Protein AF-A0A812PXA2-F1 (afdb_monomer_lite)

Sequence (680 aa):
MGSVMYLLALPLHQLLGWNVPALIIVTGGLTTLYTLLGGIEGVIWTDALQSIVLAVGAVACAIMLPLGMPDGPAQMMEVANSHGKFSLGSFHLSLAEPTFWVVLVYGMFINLQNFGIDQSYVQRYIAAKSDSEARKSVWLGALIYVPISIVFIWIGTALFAYYTVQPELLPESLQAQIAEGKGDGVFPYFIVAGLPTGVSGLLVAAIFAAAMSTLSTSLNGAATLTLTDFYRRFIDPEASEKRSMVVLYVSTIAWGLIGTTTAIAMIQVKSILDAWWQLAGIFSGGMLGLFLLGMLSRKAGNPAAILGVLLGVVTILWMTLSRTNFWPESLSVAASPFDGYLTIVFGTLTILLVGWAVASLFGSPPREDDTDATDNLVNSTTQTYHGIIPPLVTPLLGRDELDREGLSRLVEHVIDGGVHGLFILGSTGEAPSLSYRLRREMIDAVCQQTDGRVPVLVGITDTAFVESVALAQHAADAGAAAVVLTTPYYFPAGQTELLSYIRNINAKLPLPLMLYNMPQLTKVWFEQETLKQLTELENIVGLKDSSGDLNYFEQAAKLKAIRPDWSVMIGPEAKLPEAMQLGGDGSVAGGANVTPRLFVDCYEAQRSGDATKLAELHQRIQDFQQVYEIGKYASKYIKATKCCLSLMGICSDFMAEPFHNFREPQRLQVAQILNELDIP

Secondary structure (DSSP, 8-state):
-HHHHHHHHHHHHHHH---HHHHHHHHHHHHHHHHTT--HHHHHHHHHHHHHHHHHHHHHHHHHHHHTSTT-HHHHHHHHHHTTTT-----S--SSS--HHHHHHHHHHHHHHHHHT-HHHHHHHHTSSSHHHHHHHHHHHHHHHHHHHHHHHHHHHHHHHHHHH-GGGS-HHHHHHHHTT--TTHHHHHHHHTS-HHHHHHHHHHHHHHHHHHHHHHHHHHHHHIIIIIIHHHT-TT--HHHHHHHHHHHHHHHHHHHHHHHHHHTT-S-HHHHHHHHHHHHHHHHHHHHHHHHH-TT--HHHHHHHHHHHHHHHHHHHHTTSTTS-GGGGGGS--S-GGGHHHHHHHHHHHHHHHHHHHHPPS--HHHHTTTTHHHH-TT----EE--B----EEETTEE-HHHHHHHHHHHHHTT-S-EEESSTTTTGGGS-HHHHHHHHHHHHHHHTTSSPEEEE---SSHHHHHHHHHHHHHTT-SEEEEE---SSPPPHHHHHHHHHHHHTT-SS-EEEEE-HHHHS----HHHHHHHTT-TTEEEEEE-S--HHHHHHHHHGGGT-TT-EEEESSGGGHHHHHHTT--EE--GGGGT-HHHHHHHHHHHHHT-HHHHHHHHHHHHHHGGGGGSSSSTTHHHHHHHHHHHHTTSS-----TT-----TTHHHHHHHHHHHTT--

Foldseek 3Di:
DLLLLQLLLLLVCLVVVDDSLVSLVVLLVVLLVVLLVDDPVVLVVLLVVLVVLQLVLLVVLLVVLQCPAPVGNVLLVVLLVVVCLVPCAAPDPAQLDPHNVLVVVLVVLLVCLVCPPPQLLVVVLVVDPDVVRSVVVSVVCVVVVVVSVVSVSSSVSSLVSSCVRVVVLDDPVQVVLVVVLQNSNSVSNCLPRVDDPVSSVSNSVSSSSNSSSVLSSVLQSQLVCCLPVPCCVPPNVPQDPVRSSVSSSVSSVVVSVVSSVSNVVCVPPSDSVVVCLLVCLLPSLLVLLLVVLLVPPLQQDPVLQVVLSVVLNVLLCQQNPLVDPNDDPVCVVVHDSGYSSCSSVSSSCSSNVSSRVCSVVPGDDRDVVSCCQPVVLVPLLQDFDFAEAAADAQFAPDQAGGQLQLLLLLLCLLVVLVGQEYEYLDVLNVNQLYDLVSLLVSLLSNLVSCVVVHAYEYELEDLDLVSSLVSLVSNVVSPHQYYEYEFNAPDDDDLVVRLVSCVVSLVRGSHAYEYEADCVRRVDGCDLVSLLVCLVPSSHQEYEYAPPPLVRLLSRLVSCVVVVRYAYEYEDLLCFLVSVVSRHRYYNYNCSSQNVNLRNQLSVCSVVVVPVSNVVSSVLVVLLCVLLVQDDDPCSSSLSSLLSSVVVVSGHSQDRPPDGHDDPPSSVVSVVSCVVSVRD

Structure (mmCIF, N/CA/C/O backbone):
data_AF-A0A812PXA2-F1
#
_entry.id   AF-A0A812PXA2-F1
#
loop_
_atom_site.group_PDB
_atom_site.id
_atom_site.type_symbol
_atom_site.label_atom_id
_atom_site.label_alt_id
_atom_site.label_comp_id
_atom_site.label_asym_id
_atom_site.label_entity_id
_atom_site.label_seq_id
_atom_site.pdbx_PDB_ins_code
_atom_site.Cartn_x
_atom_site.Cartn_y
_atom_site.Cartn_z
_atom_site.occupancy
_atom_site.B_iso_or_equiv
_atom_site.auth_seq_id
_atom_site.auth_comp_id
_atom_site.auth_asym_id
_atom_site.auth_atom_id
_atom_site.pdbx_PDB_model_num
ATOM 1 N N . MET A 1 1 ? 5.671 -8.280 -26.390 1.00 86.25 1 MET A N 1
ATOM 2 C CA . MET A 1 1 ? 5.682 -9.755 -26.561 1.00 86.25 1 MET A CA 1
ATOM 3 C C . MET A 1 1 ? 6.091 -10.191 -27.966 1.00 86.25 1 MET A C 1
ATOM 5 O O . MET A 1 1 ? 7.164 -10.763 -28.091 1.00 86.25 1 MET A O 1
ATOM 9 N N . GLY A 1 2 ? 5.309 -9.896 -29.015 1.00 89.88 2 GLY A N 1
ATOM 10 C CA . GLY A 1 2 ? 5.586 -10.397 -30.373 1.00 89.88 2 GLY A CA 1
ATOM 11 C C . GLY A 1 2 ? 6.993 -10.084 -30.905 1.00 89.88 2 GLY A C 1
ATOM 12 O O . GLY A 1 2 ? 7.703 -10.988 -31.335 1.00 89.88 2 GLY A O 1
ATOM 13 N N . SER A 1 3 ? 7.440 -8.830 -30.782 1.00 89.44 3 SER A N 1
ATOM 14 C CA . SER A 1 3 ? 8.787 -8.406 -31.199 1.00 89.44 3 SER A CA 1
ATOM 15 C C . SER A 1 3 ? 9.904 -9.167 -30.473 1.00 89.44 3 SER A C 1
ATOM 17 O O . SER A 1 3 ? 10.873 -9.579 -31.097 1.00 89.44 3 SER A O 1
ATOM 19 N N . VAL A 1 4 ? 9.744 -9.411 -29.167 1.00 89.94 4 VAL A N 1
ATOM 20 C CA . VAL A 1 4 ? 10.729 -10.134 -28.341 1.00 89.94 4 VAL A CA 1
ATOM 21 C C . VAL A 1 4 ? 10.814 -11.607 -28.750 1.00 89.94 4 VAL A C 1
ATOM 23 O O . VAL A 1 4 ? 11.912 -12.128 -28.905 1.00 89.94 4 VAL A O 1
ATOM 26 N N . MET A 1 5 ? 9.674 -12.271 -28.978 1.00 91.38 5 MET A N 1
ATOM 27 C CA . MET A 1 5 ? 9.637 -13.667 -29.443 1.00 91.38 5 MET A CA 1
ATOM 28 C C . MET A 1 5 ? 10.259 -13.832 -30.837 1.00 91.38 5 MET A C 1
ATOM 30 O O . MET A 1 5 ? 10.966 -14.807 -31.081 1.00 91.38 5 MET A O 1
ATOM 34 N N . TYR A 1 6 ? 10.031 -12.882 -31.749 1.00 92.00 6 TYR A N 1
ATOM 35 C CA . TYR A 1 6 ? 10.658 -12.908 -33.072 1.00 92.00 6 TYR A CA 1
ATOM 36 C C . TYR A 1 6 ? 12.177 -12.692 -32.988 1.00 92.00 6 TYR A C 1
ATOM 38 O O . TYR A 1 6 ? 12.931 -13.499 -33.528 1.00 92.00 6 TYR A O 1
ATOM 46 N N . LEU A 1 7 ? 12.633 -11.678 -32.241 1.00 88.81 7 LEU A N 1
ATOM 47 C CA . LEU A 1 7 ? 14.063 -11.426 -32.010 1.00 88.81 7 LEU A CA 1
ATOM 48 C C . LEU A 1 7 ? 14.775 -12.622 -31.370 1.00 88.81 7 LEU A C 1
ATOM 50 O O . LEU A 1 7 ? 15.904 -12.925 -31.743 1.00 88.81 7 LEU A O 1
ATOM 54 N N . LEU A 1 8 ? 14.113 -13.325 -30.447 1.00 89.50 8 LEU A N 1
ATOM 55 C CA . LEU A 1 8 ? 14.615 -14.553 -29.827 1.00 89.50 8 LEU A CA 1
ATOM 56 C C . LEU A 1 8 ? 14.807 -15.689 -30.850 1.00 89.50 8 LEU A C 1
ATOM 58 O O . LEU A 1 8 ? 15.755 -16.469 -30.752 1.00 89.50 8 LEU A O 1
ATOM 62 N N . ALA A 1 9 ? 13.917 -15.798 -31.837 1.00 91.12 9 ALA A N 1
ATOM 63 C CA . ALA A 1 9 ? 13.968 -16.868 -32.828 1.00 91.12 9 ALA A CA 1
ATOM 64 C C . ALA A 1 9 ? 15.135 -16.717 -33.822 1.00 91.12 9 ALA A C 1
ATOM 66 O O . ALA A 1 9 ? 15.595 -17.720 -34.365 1.00 91.12 9 ALA A O 1
ATOM 67 N N . LEU A 1 10 ? 15.652 -15.502 -34.042 1.00 89.56 10 LEU A N 1
ATOM 68 C CA . LEU A 1 10 ? 16.761 -15.248 -34.971 1.00 89.56 10 LEU A CA 1
ATOM 69 C C . LEU A 1 10 ? 18.083 -15.940 -34.573 1.00 89.56 10 LEU A C 1
ATOM 71 O O . LEU A 1 10 ? 18.614 -16.683 -35.398 1.00 89.56 10 LEU A O 1
ATOM 75 N N . PRO A 1 11 ? 18.634 -15.783 -33.351 1.00 87.12 11 PRO A N 1
ATOM 76 C CA . PRO A 1 11 ? 19.860 -16.485 -32.959 1.00 87.12 11 PRO A CA 1
ATOM 77 C C . PRO A 1 11 ? 19.675 -18.005 -32.908 1.00 87.12 11 PRO A C 1
ATOM 79 O O . PRO A 1 11 ? 20.590 -18.750 -33.248 1.00 87.12 11 PRO A O 1
ATOM 82 N N . LEU A 1 12 ? 18.481 -18.485 -32.555 1.00 87.75 12 LEU A N 1
ATOM 83 C CA . LEU A 1 12 ? 18.158 -19.911 -32.611 1.00 87.75 12 LEU A CA 1
ATOM 84 C C . LEU A 1 12 ? 18.136 -20.476 -34.016 1.00 87.75 12 LEU A C 1
ATOM 86 O O . LEU A 1 12 ? 18.553 -21.611 -34.218 1.00 87.75 12 LEU A O 1
ATOM 90 N N . HIS A 1 13 ? 17.620 -19.709 -34.970 1.00 90.38 13 HIS A N 1
ATOM 91 C CA . HIS A 1 13 ? 17.634 -20.103 -36.366 1.00 90.38 13 HIS A CA 1
ATOM 92 C C . HIS A 1 13 ? 19.076 -20.320 -36.829 1.00 90.38 13 HIS A C 1
ATOM 94 O O . HIS A 1 13 ? 19.363 -21.342 -37.444 1.00 90.38 13 HIS A O 1
ATOM 100 N N . GLN A 1 14 ? 19.990 -19.428 -36.432 1.00 86.50 14 GLN A N 1
ATOM 101 C CA . GLN A 1 14 ? 21.415 -19.568 -36.738 1.00 86.50 14 GLN A CA 1
ATOM 102 C C . GLN A 1 14 ? 22.061 -20.770 -36.035 1.00 86.50 14 GLN A C 1
ATOM 104 O O . GLN A 1 14 ? 22.907 -21.438 -36.618 1.00 86.50 14 GLN A O 1
ATOM 109 N N . LEU A 1 15 ? 21.656 -21.074 -34.797 1.00 86.25 15 LEU A N 1
ATOM 110 C CA . LEU A 1 15 ? 22.252 -22.157 -34.007 1.00 86.25 15 LEU A CA 1
ATOM 111 C C . LEU A 1 15 ? 21.706 -23.550 -34.366 1.00 86.25 15 LEU A C 1
ATOM 113 O O . LEU A 1 15 ? 22.464 -24.514 -34.416 1.00 86.25 15 LEU A O 1
ATOM 117 N N . LEU A 1 16 ? 20.394 -23.673 -34.584 1.00 88.12 16 LEU A N 1
ATOM 118 C CA . LEU A 1 16 ? 19.693 -24.950 -34.781 1.00 88.12 16 LEU A CA 1
ATOM 119 C C . LEU A 1 16 ? 19.355 -25.241 -36.249 1.00 88.12 16 LEU A C 1
ATOM 121 O O . LEU A 1 16 ? 19.003 -26.373 -36.575 1.00 88.12 16 LEU A O 1
ATOM 125 N N . GLY A 1 17 ? 19.377 -24.232 -37.125 1.00 85.81 17 GLY A N 1
ATOM 126 C CA . GLY A 1 17 ? 18.944 -24.353 -38.523 1.00 85.81 17 GLY A CA 1
ATOM 127 C C . GLY A 1 17 ? 17.432 -24.547 -38.704 1.00 85.81 17 GLY A C 1
ATOM 128 O O . GLY A 1 17 ? 16.968 -24.845 -39.803 1.00 85.81 17 GLY A O 1
ATOM 129 N N . TRP A 1 18 ? 16.636 -24.411 -37.640 1.00 92.00 18 TRP A N 1
ATOM 130 C CA . TRP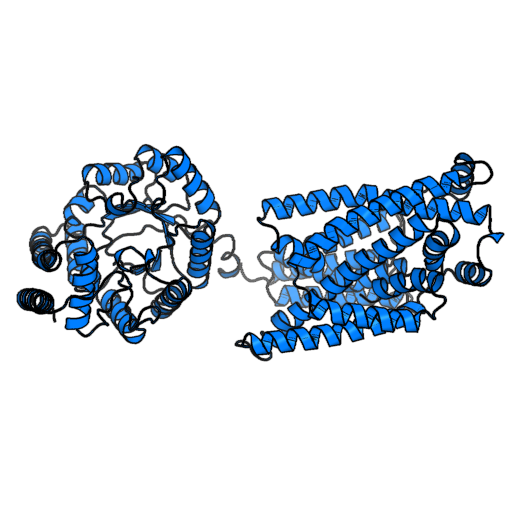 A 1 18 ? 15.180 -24.578 -37.694 1.00 92.00 18 TRP A CA 1
ATOM 131 C C . TRP A 1 18 ? 14.506 -23.356 -38.308 1.00 92.00 18 TRP A C 1
ATOM 133 O O . TRP A 1 18 ? 14.975 -22.233 -38.145 1.00 92.00 18 TRP A O 1
ATOM 143 N N . ASN A 1 19 ? 13.366 -23.549 -38.972 1.00 92.44 19 ASN A N 1
ATOM 144 C CA . ASN A 1 19 ? 12.613 -22.434 -39.539 1.00 92.44 19 ASN A CA 1
ATOM 145 C C . ASN A 1 19 ? 12.080 -21.495 -38.433 1.00 92.44 19 ASN A C 1
ATOM 147 O O . ASN A 1 19 ? 11.552 -21.952 -37.417 1.00 92.44 19 ASN A O 1
ATOM 151 N N . VAL A 1 20 ? 12.171 -20.182 -38.658 1.00 90.62 20 VAL A N 1
ATOM 152 C CA . VAL A 1 20 ? 11.814 -19.122 -37.701 1.00 90.62 20 VAL A CA 1
ATOM 153 C C . VAL A 1 20 ? 10.384 -19.253 -37.140 1.00 90.62 20 VAL A C 1
ATOM 155 O O . VAL A 1 20 ? 10.245 -19.184 -35.920 1.00 90.62 20 VAL A O 1
ATOM 158 N N . PRO A 1 21 ? 9.316 -19.521 -37.926 1.00 95.19 21 PRO A N 1
ATOM 159 C CA . PRO A 1 21 ? 7.973 -19.717 -37.379 1.00 95.19 21 PRO A CA 1
ATOM 160 C C . PRO A 1 21 ? 7.883 -20.900 -36.409 1.00 95.19 21 PRO A C 1
ATOM 162 O O . PRO A 1 21 ? 7.201 -20.804 -35.393 1.00 95.19 21 PRO A O 1
ATOM 165 N N . ALA A 1 22 ? 8.589 -22.003 -36.683 1.00 94.12 22 ALA A N 1
ATOM 166 C CA . ALA A 1 22 ? 8.598 -23.160 -35.789 1.00 94.12 22 ALA A CA 1
ATOM 167 C C . ALA A 1 22 ? 9.270 -22.808 -34.454 1.00 94.12 22 ALA A C 1
ATOM 169 O O . ALA A 1 22 ? 8.752 -23.147 -33.391 1.00 94.12 22 ALA A O 1
ATOM 170 N N . LEU A 1 23 ? 10.375 -22.060 -34.505 1.00 93.69 23 LEU A N 1
ATOM 171 C CA . LEU A 1 23 ? 11.066 -21.568 -33.314 1.00 93.69 23 LEU A CA 1
ATOM 172 C C . LEU A 1 23 ? 10.198 -20.607 -32.499 1.00 93.69 23 LEU A C 1
ATOM 174 O O . LEU A 1 23 ? 10.149 -20.738 -31.279 1.00 93.69 23 LEU A O 1
ATOM 178 N N . ILE A 1 24 ? 9.462 -19.701 -33.147 1.00 94.69 24 ILE A N 1
ATOM 179 C CA . ILE A 1 24 ? 8.504 -18.808 -32.478 1.00 94.69 24 ILE A CA 1
ATOM 180 C C . ILE A 1 24 ? 7.411 -19.611 -31.765 1.00 94.69 24 ILE A C 1
ATOM 182 O O . ILE A 1 24 ? 7.120 -19.338 -30.604 1.00 94.69 24 ILE A O 1
ATOM 186 N N . ILE A 1 25 ? 6.825 -20.617 -32.423 1.00 94.88 25 ILE A N 1
ATOM 187 C CA . ILE A 1 25 ? 5.757 -21.439 -31.830 1.00 94.88 25 ILE A CA 1
ATOM 188 C C . ILE A 1 25 ? 6.279 -22.210 -30.614 1.00 94.88 25 ILE A C 1
ATOM 190 O O . ILE A 1 25 ? 5.650 -22.200 -29.556 1.00 94.88 25 ILE A O 1
ATOM 194 N N . VAL A 1 26 ? 7.440 -22.858 -30.749 1.00 93.00 26 VAL A N 1
ATOM 195 C CA . VAL A 1 26 ? 8.044 -23.649 -29.668 1.00 93.00 26 VAL A CA 1
ATOM 196 C C . VAL A 1 26 ? 8.425 -22.757 -28.490 1.00 93.00 26 VAL A C 1
ATOM 198 O O . VAL A 1 26 ? 8.043 -23.041 -27.356 1.00 93.00 26 VAL A O 1
ATOM 201 N N . THR A 1 27 ? 9.144 -21.664 -28.739 1.00 90.12 27 THR A N 1
ATOM 202 C CA . THR A 1 27 ? 9.596 -20.766 -27.667 1.00 90.12 27 THR A CA 1
ATOM 203 C C . THR A 1 27 ? 8.432 -20.024 -27.019 1.00 90.12 27 THR A C 1
ATOM 205 O O . THR A 1 27 ? 8.363 -19.985 -25.795 1.00 90.12 27 THR A O 1
ATOM 208 N N . GLY A 1 28 ? 7.460 -19.537 -27.796 1.00 90.19 28 GLY A N 1
ATOM 209 C CA . GLY A 1 28 ? 6.246 -18.908 -27.275 1.00 90.19 28 GLY A CA 1
ATOM 210 C C . GLY A 1 28 ? 5.420 -19.851 -26.399 1.00 90.19 28 GLY A C 1
ATOM 211 O O . GLY A 1 28 ? 4.991 -19.463 -25.308 1.00 90.19 28 GLY A O 1
ATOM 212 N N . GLY A 1 29 ? 5.264 -21.113 -26.815 1.00 90.50 29 GLY A N 1
ATOM 213 C CA . GLY A 1 29 ? 4.601 -22.150 -26.023 1.00 90.50 29 GLY A CA 1
ATOM 214 C C . GLY A 1 29 ? 5.333 -22.455 -24.714 1.00 90.50 29 GLY A C 1
ATOM 215 O O . GLY A 1 29 ? 4.715 -22.449 -23.649 1.00 90.50 29 GLY A O 1
ATOM 216 N N . LEU A 1 30 ? 6.655 -22.652 -24.771 1.00 88.50 30 LEU A N 1
ATOM 217 C CA . LEU A 1 30 ? 7.483 -22.907 -23.587 1.00 88.50 30 LEU A CA 1
ATOM 218 C C . LEU A 1 30 ? 7.460 -21.733 -22.603 1.00 88.50 30 LEU A C 1
ATOM 220 O O . LEU A 1 30 ? 7.290 -21.945 -21.405 1.00 88.50 30 LEU A O 1
ATOM 224 N N . THR A 1 31 ? 7.585 -20.498 -23.094 1.00 85.25 31 THR A N 1
ATOM 225 C CA . THR A 1 31 ? 7.530 -19.303 -22.245 1.00 85.25 31 THR A CA 1
ATOM 226 C C . THR A 1 31 ? 6.161 -19.142 -21.593 1.00 85.25 31 THR A C 1
ATOM 228 O O . THR A 1 31 ? 6.089 -18.841 -20.403 1.00 85.25 31 THR A O 1
ATOM 231 N N . THR A 1 32 ? 5.076 -19.399 -22.328 1.00 89.38 32 THR A N 1
ATOM 232 C CA . THR A 1 32 ? 3.715 -19.365 -21.770 1.00 89.38 32 THR A CA 1
ATOM 233 C C . THR A 1 32 ? 3.553 -20.413 -20.669 1.00 89.38 32 THR A C 1
ATOM 235 O O . THR A 1 32 ? 3.093 -20.084 -19.579 1.00 89.38 32 THR A O 1
ATOM 238 N N . LEU A 1 33 ? 3.996 -21.653 -20.911 1.00 87.19 33 LEU A N 1
ATOM 239 C CA . LEU A 1 33 ? 3.909 -22.745 -19.939 1.00 87.19 33 LEU A CA 1
ATOM 240 C C . LEU A 1 33 ? 4.720 -22.462 -18.669 1.00 87.19 33 LEU A C 1
ATOM 242 O O . LEU A 1 33 ? 4.216 -22.652 -17.567 1.00 87.19 33 LEU A O 1
ATOM 246 N N . TYR A 1 34 ? 5.958 -21.989 -18.812 1.00 80.75 34 TYR A N 1
ATOM 247 C CA . TYR A 1 34 ? 6.799 -21.637 -17.668 1.00 80.75 34 TYR A CA 1
ATOM 248 C C . TYR A 1 34 ? 6.210 -20.473 -16.859 1.00 80.75 34 TYR A C 1
ATOM 250 O O . TYR A 1 34 ? 6.240 -20.501 -15.630 1.00 80.75 34 TYR A O 1
ATOM 258 N N . THR A 1 35 ? 5.608 -19.485 -17.529 1.00 81.62 35 THR A N 1
ATOM 259 C CA . THR A 1 35 ? 4.971 -18.342 -16.854 1.00 81.62 35 THR A CA 1
ATOM 260 C C . THR A 1 35 ? 3.792 -18.775 -15.975 1.00 81.62 35 THR A C 1
ATOM 262 O O . THR A 1 35 ? 3.563 -18.169 -14.937 1.00 81.62 35 THR A O 1
ATOM 265 N N . LEU A 1 36 ? 3.084 -19.860 -16.318 1.00 80.12 36 LEU A N 1
ATOM 266 C CA . LEU A 1 36 ? 2.011 -20.413 -15.474 1.00 80.12 36 LEU A CA 1
ATOM 267 C C . LEU A 1 36 ? 2.518 -20.969 -14.130 1.00 80.12 36 LEU A C 1
ATOM 269 O O . LEU A 1 36 ? 1.728 -21.115 -13.198 1.00 80.12 36 LEU A O 1
ATOM 273 N N . LEU A 1 37 ? 3.807 -21.311 -14.037 1.00 70.31 37 LEU A N 1
ATOM 274 C CA . LEU A 1 37 ? 4.412 -21.974 -12.878 1.00 70.31 37 LEU A CA 1
ATOM 275 C C . LEU A 1 37 ? 5.205 -21.017 -11.971 1.00 70.31 37 LEU A C 1
ATOM 277 O O . LEU A 1 37 ? 5.484 -21.367 -10.825 1.00 70.31 37 LEU A O 1
ATOM 281 N N . GLY A 1 38 ? 5.596 -19.838 -12.466 1.00 64.56 38 GLY A N 1
ATOM 282 C CA . GLY A 1 38 ? 6.497 -18.913 -11.771 1.00 64.56 38 GLY A CA 1
ATOM 283 C C . GLY A 1 38 ? 5.787 -17.728 -11.109 1.00 64.56 38 GLY A C 1
ATOM 284 O O . GLY A 1 38 ? 5.028 -17.016 -11.756 1.00 64.56 38 GLY A O 1
ATOM 285 N N . GLY A 1 39 ? 6.082 -17.473 -9.830 1.00 63.47 39 GLY A N 1
ATOM 286 C CA . GLY A 1 39 ? 5.716 -16.227 -9.141 1.00 63.47 39 GLY A CA 1
ATOM 287 C C . GLY A 1 39 ? 6.717 -15.094 -9.417 1.00 63.47 39 GLY A C 1
ATOM 288 O O . GLY A 1 39 ? 7.904 -15.347 -9.626 1.00 63.47 39 GLY A O 1
ATOM 289 N N . ILE A 1 40 ? 6.254 -13.839 -9.384 1.00 65.69 40 ILE A N 1
ATOM 290 C CA . ILE A 1 40 ? 7.035 -12.654 -9.796 1.00 65.69 40 ILE A CA 1
ATOM 291 C C . ILE A 1 40 ? 8.335 -12.449 -8.991 1.00 65.69 40 ILE A C 1
ATOM 293 O O . ILE A 1 40 ? 9.337 -12.011 -9.545 1.00 65.69 40 ILE A O 1
ATOM 297 N N . GLU A 1 41 ? 8.365 -12.826 -7.708 1.00 61.16 41 GLU A N 1
ATOM 298 C CA . GLU A 1 41 ? 9.535 -12.633 -6.836 1.00 61.16 41 GLU A CA 1
ATOM 299 C C . GLU A 1 41 ? 10.728 -13.522 -7.233 1.00 61.16 41 GLU A C 1
ATOM 301 O O . GLU A 1 41 ? 11.874 -13.069 -7.245 1.00 61.16 41 GLU A O 1
ATOM 306 N N . GLY A 1 42 ? 10.460 -14.768 -7.638 1.00 62.16 42 GLY A N 1
ATOM 307 C CA . GLY A 1 42 ? 11.492 -15.673 -8.153 1.00 62.16 42 GLY A CA 1
ATOM 308 C C . GLY A 1 42 ? 12.055 -15.211 -9.499 1.00 62.16 42 GLY A C 1
ATOM 309 O O . GLY A 1 42 ? 13.250 -15.359 -9.752 1.00 62.16 42 GLY A O 1
ATOM 310 N N . VAL A 1 43 ? 11.212 -14.588 -10.331 1.00 67.75 43 VAL A N 1
ATOM 311 C CA . VAL A 1 43 ? 11.601 -14.048 -11.642 1.00 67.75 43 VAL A CA 1
ATOM 312 C C . VAL A 1 43 ? 12.568 -12.869 -11.482 1.00 67.75 43 VAL A C 1
ATOM 314 O O . VAL A 1 43 ? 13.600 -12.832 -12.146 1.00 67.75 43 VAL A O 1
ATOM 317 N N . ILE A 1 44 ? 12.329 -11.962 -10.530 1.00 70.12 44 ILE A N 1
ATOM 318 C CA . ILE A 1 44 ? 13.165 -10.761 -10.335 1.00 70.12 44 ILE A CA 1
ATOM 319 C C . ILE A 1 44 ? 14.638 -11.105 -10.042 1.00 70.12 44 ILE A C 1
ATOM 321 O O . ILE A 1 44 ? 15.546 -10.475 -10.591 1.00 70.12 44 ILE A O 1
ATOM 325 N N . TRP A 1 45 ? 14.907 -12.111 -9.205 1.00 67.06 45 TRP A N 1
ATOM 326 C CA . TRP A 1 45 ? 16.287 -12.514 -8.903 1.00 67.06 45 TRP A CA 1
ATOM 327 C C . TRP A 1 45 ? 16.989 -13.149 -10.100 1.00 67.06 45 TRP A C 1
ATOM 329 O O . TRP A 1 45 ? 18.174 -12.890 -10.332 1.00 67.06 45 TRP A O 1
ATOM 339 N N . THR A 1 46 ? 16.261 -13.949 -10.884 1.00 71.81 46 THR A N 1
ATOM 340 C CA . THR A 1 46 ? 16.809 -14.498 -12.123 1.00 71.81 46 THR A CA 1
ATOM 341 C C . THR A 1 46 ? 17.100 -13.391 -13.134 1.00 71.81 46 THR A C 1
ATOM 343 O O . THR A 1 46 ? 18.170 -13.403 -13.739 1.00 71.81 46 THR A O 1
ATOM 346 N N . ASP A 1 47 ? 16.243 -12.374 -13.231 1.00 75.50 47 ASP A N 1
ATOM 347 C CA . ASP A 1 47 ? 16.406 -11.235 -14.140 1.00 75.50 47 ASP A CA 1
ATOM 348 C C . ASP A 1 47 ? 17.666 -10.417 -13.831 1.00 75.50 47 ASP A C 1
ATOM 350 O O . ASP A 1 47 ? 18.396 -10.010 -14.742 1.00 75.50 47 ASP A O 1
ATOM 354 N N . ALA A 1 48 ? 17.952 -10.186 -12.546 1.00 76.44 48 ALA A N 1
ATOM 355 C CA . ALA A 1 48 ? 19.125 -9.427 -12.120 1.00 76.44 48 ALA A CA 1
ATOM 356 C C . ALA A 1 48 ? 20.431 -10.121 -12.541 1.00 76.44 48 ALA A C 1
ATOM 358 O O . ALA A 1 48 ? 21.317 -9.489 -13.121 1.00 76.44 48 ALA A O 1
ATOM 359 N N . LEU A 1 49 ? 20.532 -11.435 -12.312 1.00 76.50 49 LEU A N 1
ATOM 360 C CA . LEU A 1 49 ? 21.689 -12.229 -12.732 1.00 76.50 49 LEU A CA 1
ATOM 361 C C . LEU A 1 49 ? 21.829 -12.258 -14.259 1.00 76.50 49 LEU A C 1
ATOM 363 O O . LEU A 1 49 ? 22.923 -12.061 -14.784 1.00 76.50 49 LEU A O 1
ATOM 367 N N . GLN A 1 50 ? 20.727 -12.451 -14.982 1.00 80.25 50 GLN A N 1
ATOM 368 C CA . GLN A 1 50 ? 20.721 -12.493 -16.447 1.00 80.25 50 GLN A CA 1
ATOM 369 C C . GLN A 1 50 ? 21.142 -11.159 -17.070 1.00 80.25 50 GLN A C 1
ATOM 371 O O . GLN A 1 50 ? 21.883 -11.150 -18.053 1.00 80.25 50 GLN A O 1
ATOM 376 N N . SER A 1 51 ? 20.735 -10.037 -16.471 1.00 80.94 51 SER A N 1
ATOM 377 C CA . SER A 1 51 ? 21.120 -8.694 -16.918 1.00 80.94 51 SER A CA 1
ATOM 378 C C . SER A 1 51 ? 22.634 -8.480 -16.837 1.00 80.94 51 SER A C 1
ATOM 380 O O . SER A 1 51 ? 23.220 -7.885 -17.741 1.00 80.94 51 SER A O 1
ATOM 382 N N . ILE A 1 52 ? 23.289 -9.021 -15.801 1.00 84.50 52 ILE A N 1
ATOM 383 C CA . ILE A 1 52 ? 24.753 -8.990 -15.672 1.00 84.50 52 ILE A CA 1
ATOM 384 C C . ILE A 1 52 ? 25.400 -9.808 -16.793 1.00 84.50 52 ILE A C 1
ATOM 386 O O . ILE A 1 52 ? 26.309 -9.316 -17.461 1.00 84.50 52 ILE A O 1
ATOM 390 N N . VAL A 1 53 ? 24.925 -11.034 -17.034 1.00 83.62 53 VAL A N 1
ATOM 391 C CA . VAL A 1 53 ? 25.486 -11.900 -18.086 1.00 83.62 53 VAL A CA 1
ATOM 392 C C . VAL A 1 53 ? 25.319 -11.262 -19.469 1.00 83.62 53 VAL A C 1
ATOM 394 O O . VAL A 1 53 ? 26.267 -11.250 -20.254 1.00 83.62 53 VAL A O 1
ATOM 397 N N . LEU A 1 54 ? 24.153 -10.675 -19.755 1.00 84.50 54 LEU A N 1
ATOM 398 C CA . LEU A 1 54 ? 23.895 -9.977 -21.014 1.00 84.50 54 LEU A CA 1
ATOM 399 C C . LEU A 1 54 ? 24.815 -8.760 -21.186 1.00 84.50 54 LEU A C 1
ATOM 401 O O . LEU A 1 54 ? 25.388 -8.581 -22.259 1.00 84.50 54 LEU A O 1
ATOM 405 N N . ALA A 1 55 ? 25.003 -7.954 -20.136 1.00 87.94 55 ALA A N 1
ATOM 406 C CA . ALA A 1 55 ? 25.896 -6.797 -20.171 1.00 87.94 55 ALA A CA 1
ATOM 407 C C . ALA A 1 55 ? 27.356 -7.208 -20.418 1.00 87.94 55 ALA A C 1
ATOM 409 O O . ALA A 1 55 ? 28.026 -6.623 -21.268 1.00 87.94 55 ALA A O 1
ATOM 410 N N . VAL A 1 56 ? 27.838 -8.252 -19.733 1.00 87.75 56 VAL A N 1
ATOM 411 C CA . VAL A 1 56 ? 29.186 -8.804 -19.947 1.00 87.75 56 VAL A CA 1
ATOM 412 C C . VAL A 1 56 ? 29.345 -9.309 -21.380 1.00 87.75 56 VAL A C 1
ATOM 414 O O . VAL A 1 56 ? 30.347 -9.011 -22.028 1.00 87.75 56 VAL A O 1
ATOM 417 N N . GLY A 1 57 ? 28.349 -10.024 -21.905 1.00 87.31 57 GLY A N 1
ATOM 418 C CA . GLY A 1 57 ? 28.359 -10.510 -23.281 1.00 87.31 57 GLY A CA 1
ATOM 419 C C . GLY A 1 57 ? 28.362 -9.382 -24.320 1.00 87.31 57 GLY A C 1
ATOM 420 O O . GLY A 1 57 ? 29.099 -9.454 -25.304 1.00 87.31 57 GLY A O 1
ATOM 421 N N . ALA A 1 58 ? 27.592 -8.315 -24.091 1.00 89.06 58 ALA A N 1
ATOM 422 C CA . ALA A 1 58 ? 27.588 -7.134 -24.950 1.00 89.06 58 ALA A CA 1
ATOM 423 C C . ALA A 1 58 ? 28.957 -6.432 -24.943 1.00 89.06 58 ALA A C 1
ATOM 425 O O . ALA A 1 58 ? 29.507 -6.142 -26.004 1.00 89.06 58 ALA A O 1
ATOM 426 N N . VAL A 1 59 ? 29.563 -6.237 -23.767 1.00 90.81 59 VAL A N 1
ATOM 427 C CA . VAL A 1 59 ? 30.916 -5.666 -23.648 1.00 90.81 59 VAL A CA 1
ATOM 428 C C . VAL A 1 59 ? 31.955 -6.549 -24.345 1.00 90.81 59 VAL A C 1
ATOM 430 O O . VAL A 1 59 ? 32.815 -6.031 -25.056 1.00 90.81 59 VAL A O 1
ATOM 433 N N . ALA A 1 60 ? 31.855 -7.874 -24.215 1.00 89.69 60 ALA A N 1
ATOM 434 C CA . ALA A 1 60 ? 32.728 -8.798 -24.932 1.00 89.69 60 ALA A CA 1
ATOM 435 C C . ALA A 1 60 ? 32.604 -8.620 -26.455 1.00 89.69 60 ALA A C 1
ATOM 437 O O . ALA A 1 60 ? 33.618 -8.443 -27.126 1.00 89.69 60 ALA A O 1
ATOM 438 N N . CYS A 1 61 ? 31.383 -8.560 -27.001 1.00 91.12 61 CYS A N 1
ATOM 439 C CA . CYS A 1 61 ? 31.164 -8.291 -28.429 1.00 91.12 61 CYS A CA 1
ATOM 440 C C . CYS A 1 61 ? 31.753 -6.940 -28.858 1.00 91.12 61 CYS A C 1
ATOM 442 O O . CYS A 1 61 ? 32.431 -6.856 -29.882 1.00 91.12 61 CYS A O 1
ATOM 444 N N . ALA A 1 62 ? 31.531 -5.893 -28.058 1.00 92.94 62 ALA A N 1
ATOM 445 C CA . ALA A 1 62 ? 32.016 -4.541 -28.318 1.00 92.94 62 ALA A CA 1
ATOM 446 C C . ALA A 1 62 ? 33.549 -4.444 -28.385 1.00 92.94 62 ALA A C 1
ATOM 448 O O . ALA A 1 62 ? 34.069 -3.593 -29.107 1.00 92.94 62 ALA A O 1
ATOM 449 N N . ILE A 1 63 ? 34.263 -5.311 -27.659 1.00 91.94 63 ILE A N 1
ATOM 450 C CA . ILE A 1 63 ? 35.730 -5.401 -27.671 1.00 91.94 63 ILE A CA 1
ATOM 451 C C . ILE A 1 63 ? 36.220 -6.314 -28.802 1.00 91.94 63 ILE A C 1
ATOM 453 O O . ILE A 1 63 ? 37.180 -5.982 -29.494 1.00 91.94 63 ILE A O 1
ATOM 457 N N . MET A 1 64 ? 35.571 -7.461 -29.006 1.00 90.94 64 MET A N 1
ATOM 458 C CA . MET A 1 64 ? 36.020 -8.465 -29.973 1.00 90.94 64 MET A CA 1
ATOM 459 C C . MET A 1 64 ? 35.839 -8.018 -31.424 1.00 90.94 64 MET A C 1
ATOM 461 O O . MET A 1 64 ? 36.695 -8.325 -32.246 1.00 90.94 64 MET A O 1
ATOM 465 N N . LEU A 1 65 ? 34.782 -7.264 -31.739 1.00 93.69 65 LEU A N 1
ATOM 466 C CA . LEU A 1 65 ? 34.536 -6.765 -33.097 1.00 93.69 65 LEU A CA 1
ATOM 467 C C . LEU A 1 65 ? 35.691 -5.887 -33.626 1.00 93.69 65 LEU A C 1
ATOM 469 O O . LEU A 1 65 ? 36.238 -6.222 -34.676 1.00 93.69 65 LEU A O 1
ATOM 473 N N . PRO A 1 66 ? 36.140 -4.828 -32.918 1.00 93.50 66 PRO A N 1
ATOM 474 C CA . PRO A 1 66 ? 37.318 -4.064 -33.333 1.00 93.50 66 PRO A CA 1
ATOM 475 C C . PRO A 1 66 ? 38.606 -4.894 -33.408 1.00 93.50 66 PRO A C 1
ATOM 477 O O . PRO A 1 66 ? 39.423 -4.667 -34.295 1.00 93.50 66 PRO A O 1
ATOM 480 N N . LEU A 1 67 ? 38.806 -5.847 -32.489 1.00 92.50 67 LEU A N 1
ATOM 481 C CA . LEU A 1 67 ? 39.993 -6.716 -32.487 1.00 92.50 67 LEU A CA 1
ATOM 482 C C . LEU A 1 67 ? 39.991 -7.738 -33.633 1.00 92.50 67 LEU A C 1
ATOM 484 O O . LEU A 1 67 ? 41.057 -8.208 -34.016 1.00 92.50 67 LEU A O 1
ATOM 488 N N . GLY A 1 68 ? 38.817 -8.078 -34.168 1.00 90.75 68 GLY A N 1
ATOM 489 C CA . GLY A 1 68 ? 38.648 -8.996 -35.293 1.00 90.75 68 GLY A CA 1
ATOM 490 C C . GLY A 1 68 ? 38.812 -8.352 -36.673 1.00 90.75 68 GLY A C 1
ATOM 491 O O . GLY A 1 68 ? 38.642 -9.044 -37.674 1.00 90.75 68 GLY A O 1
ATOM 492 N N . MET A 1 69 ? 39.101 -7.050 -36.748 1.00 94.00 69 MET A N 1
ATOM 493 C CA . MET A 1 69 ? 39.361 -6.362 -38.016 1.00 94.00 69 MET A CA 1
ATOM 494 C C . MET A 1 69 ? 40.721 -6.787 -38.603 1.00 94.00 69 MET A C 1
ATOM 496 O O . MET A 1 69 ? 41.694 -6.840 -37.845 1.00 94.00 69 MET A O 1
ATOM 500 N N . PRO A 1 70 ? 40.836 -7.011 -39.928 1.00 91.88 70 PRO A N 1
ATOM 501 C CA . PRO A 1 70 ? 42.088 -7.419 -40.576 1.00 91.88 70 PRO A CA 1
ATOM 502 C C . PRO A 1 70 ? 43.275 -6.484 -40.303 1.00 91.88 70 PRO A C 1
ATOM 504 O O . PRO A 1 70 ? 44.365 -6.960 -39.991 1.00 91.88 70 PRO A O 1
ATOM 507 N N . ASP A 1 71 ? 43.047 -5.166 -40.340 1.00 93.25 71 ASP A N 1
ATOM 508 C CA . ASP A 1 71 ? 44.076 -4.143 -40.085 1.00 93.25 71 ASP A CA 1
ATOM 509 C C . ASP A 1 71 ? 44.002 -3.572 -38.652 1.00 93.25 71 ASP A C 1
ATOM 511 O O . ASP A 1 71 ? 44.558 -2.517 -38.332 1.00 93.25 71 ASP A O 1
ATOM 515 N N . GLY A 1 72 ? 43.304 -4.280 -37.760 1.00 91.94 72 GLY A N 1
ATOM 516 C CA . GLY A 1 72 ? 43.131 -3.925 -36.357 1.00 91.94 72 GLY A CA 1
ATOM 517 C C . GLY A 1 72 ? 42.060 -2.854 -36.079 1.00 91.94 72 GLY A C 1
ATOM 518 O O . GLY A 1 72 ? 41.379 -2.363 -36.983 1.00 91.94 72 GLY A O 1
ATOM 519 N N . PRO A 1 73 ? 41.895 -2.451 -34.803 1.00 93.25 73 PRO A N 1
ATOM 520 C CA . PRO A 1 73 ? 40.761 -1.631 -34.356 1.00 93.25 73 PRO A CA 1
ATOM 521 C C . PRO A 1 73 ? 40.622 -0.261 -35.032 1.00 93.25 73 PRO A C 1
ATOM 523 O O . PRO A 1 73 ? 39.516 0.273 -35.118 1.00 93.25 73 PRO A O 1
ATOM 526 N N . ALA A 1 74 ? 41.725 0.321 -35.513 1.00 94.56 74 ALA A N 1
ATOM 527 C CA . ALA A 1 74 ? 41.714 1.623 -36.177 1.00 94.56 74 ALA A CA 1
ATOM 528 C C . ALA A 1 74 ? 40.929 1.597 -37.501 1.00 94.56 74 ALA A C 1
ATOM 530 O O . ALA A 1 74 ? 40.233 2.563 -37.813 1.00 94.56 74 ALA A O 1
ATOM 531 N N . GLN A 1 75 ? 40.960 0.471 -38.222 1.00 95.38 75 GLN A N 1
ATOM 532 C CA . GLN A 1 75 ? 40.217 0.283 -39.469 1.00 95.38 75 GLN A CA 1
ATOM 533 C C . GLN A 1 75 ? 38.705 0.401 -39.253 1.00 95.38 75 GLN A C 1
ATOM 535 O O . GLN A 1 75 ? 38.001 0.997 -40.066 1.00 95.38 75 GLN A O 1
ATOM 540 N N . MET A 1 76 ? 38.202 -0.116 -38.125 1.00 95.00 76 MET A N 1
ATOM 541 C CA . MET A 1 76 ? 36.786 0.003 -37.767 1.00 95.00 76 MET A CA 1
ATOM 542 C C . MET A 1 76 ? 36.379 1.475 -37.679 1.00 95.00 76 MET A C 1
ATOM 544 O O . MET A 1 76 ? 35.386 1.885 -38.281 1.00 95.00 76 MET A O 1
ATOM 548 N N . MET A 1 77 ? 37.189 2.278 -36.983 1.00 94.19 77 MET A N 1
ATOM 549 C CA . MET A 1 77 ? 36.944 3.709 -36.806 1.00 94.19 77 MET A CA 1
ATOM 550 C C . MET A 1 77 ? 36.974 4.464 -38.134 1.00 94.19 77 MET A C 1
ATOM 552 O O . MET A 1 77 ? 36.149 5.349 -38.343 1.00 94.19 77 MET A O 1
ATOM 556 N N . GLU A 1 78 ? 37.894 4.126 -39.036 1.00 95.25 78 GLU A N 1
ATOM 557 C CA . GLU A 1 78 ? 37.998 4.754 -40.356 1.00 95.25 78 GLU A CA 1
ATOM 558 C C . GLU A 1 78 ? 36.772 4.454 -41.233 1.00 95.25 78 GLU A C 1
ATOM 560 O O . GLU A 1 78 ? 36.144 5.371 -41.775 1.00 95.25 78 GLU A O 1
ATOM 565 N N . VAL A 1 79 ? 36.363 3.184 -41.315 1.00 95.94 79 VAL A N 1
ATOM 566 C CA . VAL A 1 79 ? 35.180 2.767 -42.087 1.00 95.94 79 VAL A CA 1
ATOM 567 C C . VAL A 1 79 ? 33.900 3.359 -41.494 1.00 95.94 79 VAL A C 1
ATOM 569 O O . VAL A 1 79 ? 33.060 3.885 -42.224 1.00 95.94 79 VAL A O 1
ATOM 572 N N . ALA A 1 80 ? 33.755 3.345 -40.168 1.00 94.81 80 ALA A N 1
ATOM 573 C CA . ALA A 1 80 ? 32.606 3.940 -39.496 1.00 94.81 80 ALA A CA 1
ATOM 574 C C . ALA A 1 80 ? 32.543 5.469 -39.680 1.00 94.81 80 ALA A C 1
ATOM 576 O O . ALA A 1 80 ? 31.466 6.004 -39.954 1.00 94.81 80 ALA A O 1
ATOM 577 N N . ASN A 1 81 ? 33.676 6.177 -39.585 1.00 94.56 81 ASN A N 1
ATOM 578 C CA . ASN A 1 81 ? 33.744 7.627 -39.805 1.00 94.56 81 ASN A CA 1
ATOM 579 C C . ASN A 1 81 ? 33.437 8.008 -41.257 1.00 94.56 81 ASN A C 1
ATOM 581 O O . ASN A 1 81 ? 32.639 8.916 -41.486 1.00 94.56 81 ASN A O 1
ATOM 585 N N . SER A 1 82 ? 34.024 7.307 -42.232 1.00 95.38 82 SER A N 1
ATOM 586 C CA . SER A 1 82 ? 33.797 7.566 -43.665 1.00 95.38 82 SER A CA 1
ATOM 587 C C . SER A 1 82 ? 32.334 7.388 -44.081 1.00 95.38 82 SER A C 1
ATOM 589 O O . SER A 1 82 ? 31.860 8.095 -44.966 1.00 95.38 82 SER A O 1
ATOM 591 N N . HIS A 1 83 ? 31.596 6.512 -43.396 1.00 94.31 83 HIS A N 1
ATOM 592 C CA . HIS A 1 83 ? 30.161 6.299 -43.605 1.00 94.31 83 HIS A CA 1
ATOM 593 C C . HIS A 1 83 ? 29.272 7.099 -42.638 1.00 94.31 83 HIS A C 1
ATOM 595 O O . HIS A 1 83 ? 28.063 6.871 -42.582 1.00 94.31 83 HIS A O 1
ATOM 601 N N . GLY A 1 84 ? 29.849 8.011 -41.847 1.00 93.12 84 GLY A N 1
ATOM 602 C CA . GLY A 1 84 ? 29.107 8.886 -40.938 1.00 93.12 84 GLY A CA 1
ATOM 603 C C . GLY A 1 84 ? 28.377 8.163 -39.801 1.00 93.12 84 GLY A C 1
ATOM 604 O O . GLY A 1 84 ? 27.406 8.696 -39.271 1.00 93.12 84 GLY A O 1
ATOM 605 N N . LYS A 1 85 ? 28.815 6.963 -39.399 1.00 92.75 85 LYS A N 1
ATOM 606 C CA . LYS A 1 85 ? 28.122 6.129 -38.397 1.00 92.75 85 LYS A CA 1
ATOM 607 C C . LYS A 1 85 ? 28.191 6.658 -36.962 1.00 92.75 85 LYS A C 1
ATOM 609 O O . LYS A 1 85 ? 27.404 6.228 -36.127 1.00 92.75 85 LYS A O 1
ATOM 614 N N . PHE A 1 86 ? 29.085 7.605 -36.679 1.00 90.88 86 PHE A N 1
ATOM 615 C CA . PHE A 1 86 ? 29.130 8.330 -35.400 1.00 90.88 86 PHE A CA 1
ATOM 616 C C . PHE A 1 86 ? 28.309 9.627 -35.406 1.00 90.88 86 PHE A C 1
ATOM 618 O O . PHE A 1 86 ? 28.274 10.340 -34.405 1.00 90.88 86 PHE A O 1
ATOM 625 N N . SER A 1 87 ? 27.664 9.959 -36.528 1.00 91.12 87 SER A N 1
ATOM 626 C CA . SER A 1 87 ? 26.796 11.129 -36.615 1.00 91.12 87 SER A CA 1
ATOM 627 C C . SER A 1 87 ? 25.558 10.951 -35.737 1.00 91.12 87 SER A C 1
ATOM 629 O O . SER A 1 87 ? 24.913 9.906 -35.763 1.00 91.12 87 SER A O 1
ATOM 631 N N . LEU A 1 88 ? 25.180 12.008 -35.014 1.00 88.12 88 LEU A N 1
ATOM 632 C CA . LEU A 1 88 ? 23.912 12.081 -34.276 1.00 88.12 88 LEU A CA 1
ATOM 633 C C . LEU A 1 88 ? 22.717 12.440 -35.181 1.00 88.12 88 LEU A C 1
ATOM 635 O O . LEU A 1 88 ? 21.614 12.674 -34.690 1.00 88.12 88 LEU A O 1
ATOM 639 N N . GLY A 1 89 ? 22.935 12.501 -36.497 1.00 88.69 89 GLY A N 1
ATOM 640 C CA . GLY A 1 89 ? 21.943 12.923 -37.479 1.00 88.69 89 GLY A CA 1
ATOM 641 C C . GLY A 1 89 ? 21.962 14.431 -37.740 1.00 88.69 89 GLY A C 1
ATOM 642 O O . GLY A 1 89 ? 22.901 15.146 -37.390 1.00 88.69 89 GLY A O 1
ATOM 643 N N . SER A 1 90 ? 20.919 14.913 -38.415 1.00 92.31 90 SER A N 1
ATOM 644 C CA . SER A 1 90 ? 20.765 16.328 -38.768 1.00 92.31 90 SER A CA 1
ATOM 645 C C . SER A 1 90 ? 20.303 17.161 -37.567 1.00 92.31 90 SER A C 1
ATOM 647 O O . SER A 1 90 ? 19.367 16.775 -36.868 1.00 92.31 90 SER A O 1
ATOM 649 N N . PHE A 1 91 ? 20.914 18.333 -37.368 1.00 94.88 91 PHE A N 1
ATOM 650 C CA . PHE A 1 91 ? 20.530 19.316 -36.341 1.00 94.88 91 PHE A CA 1
ATOM 651 C C . PHE A 1 91 ? 19.620 20.435 -36.870 1.00 94.88 91 PHE A C 1
ATOM 653 O O . PHE A 1 91 ? 19.268 21.349 -36.118 1.00 94.88 91 PHE A O 1
ATOM 660 N N . HIS A 1 92 ? 19.237 20.393 -38.149 1.00 94.44 92 HIS A N 1
ATOM 661 C CA . HIS A 1 92 ? 18.312 21.376 -38.706 1.00 94.44 92 HIS A CA 1
ATOM 662 C C . HIS A 1 92 ? 16.924 21.253 -38.064 1.00 94.44 92 HIS A C 1
ATOM 664 O O . HIS A 1 92 ? 16.484 20.172 -37.675 1.00 94.44 92 HIS A O 1
ATOM 670 N N . LEU A 1 93 ? 16.229 22.384 -37.953 1.00 92.81 93 LEU A N 1
ATOM 671 C CA . LEU A 1 93 ? 14.910 22.469 -37.331 1.00 92.81 93 LEU A CA 1
ATOM 672 C C . LEU A 1 93 ? 13.824 22.014 -38.317 1.00 92.81 93 LEU A C 1
ATOM 674 O O . LEU A 1 93 ? 13.108 22.833 -38.887 1.00 92.81 93 LEU A O 1
ATOM 678 N N . SER A 1 94 ? 13.725 20.700 -38.523 1.00 93.06 94 SER A N 1
ATOM 679 C CA . SER A 1 94 ? 12.625 20.057 -39.247 1.00 93.06 94 SER A CA 1
ATOM 680 C C . SER A 1 94 ? 11.923 19.058 -38.338 1.00 93.06 94 SER A C 1
ATOM 682 O O . SER A 1 94 ? 12.569 18.257 -37.661 1.00 93.06 94 SER A O 1
ATOM 684 N N . LEU A 1 95 ? 10.592 19.114 -38.346 1.00 93.06 95 LEU A N 1
ATOM 685 C CA . LEU A 1 95 ? 9.729 18.146 -37.675 1.00 93.06 95 LEU A CA 1
ATOM 686 C C . LEU A 1 95 ? 9.188 17.084 -38.638 1.00 93.06 95 LEU A C 1
ATOM 688 O O . LEU A 1 95 ? 8.466 16.210 -38.178 1.00 93.06 95 LEU A O 1
ATOM 692 N N . ALA A 1 96 ? 9.483 17.181 -39.939 1.00 91.75 96 ALA A N 1
ATOM 693 C CA . ALA A 1 96 ? 9.001 16.266 -40.981 1.00 91.75 96 ALA A CA 1
ATOM 694 C C . ALA A 1 96 ? 9.906 15.038 -41.177 1.00 91.75 96 ALA A C 1
ATOM 696 O O . ALA A 1 96 ? 9.513 14.071 -41.820 1.00 91.75 96 ALA A O 1
ATOM 697 N N . GLU A 1 97 ? 11.116 15.097 -40.625 1.00 90.81 97 GLU A N 1
ATOM 698 C CA . GLU A 1 97 ? 12.172 14.099 -40.770 1.00 90.81 97 GLU A CA 1
ATOM 699 C C . GLU A 1 97 ? 12.719 13.724 -39.384 1.00 90.81 97 GLU A C 1
ATOM 701 O O . GLU A 1 97 ? 12.626 14.540 -38.458 1.00 90.81 97 GLU A O 1
ATOM 706 N N . PRO A 1 98 ? 13.345 12.546 -39.220 1.00 90.00 98 PRO A N 1
ATOM 707 C CA . PRO A 1 98 ? 13.926 12.102 -37.953 1.00 90.00 98 PRO A CA 1
ATOM 708 C C . PRO A 1 98 ? 15.250 12.830 -37.649 1.00 90.00 98 PRO A C 1
ATOM 710 O O . PRO A 1 98 ? 16.331 12.242 -37.624 1.00 90.00 98 PRO A O 1
ATOM 713 N N . THR A 1 99 ? 15.175 14.144 -37.437 1.00 94.50 99 THR A N 1
ATOM 714 C CA . THR A 1 99 ? 16.294 14.981 -36.984 1.00 94.50 99 THR A CA 1
ATOM 715 C C . THR A 1 99 ? 16.668 14.658 -35.535 1.00 94.50 99 THR A C 1
ATOM 717 O O . THR A 1 99 ? 15.890 14.043 -34.800 1.00 94.50 99 THR A O 1
ATOM 720 N N . PHE A 1 100 ? 17.837 15.128 -35.085 1.00 94.00 100 PHE A N 1
ATOM 721 C CA . PHE A 1 100 ? 18.277 14.991 -33.692 1.00 94.00 100 PHE A CA 1
ATOM 722 C C . PHE A 1 100 ? 17.186 15.432 -32.702 1.00 94.00 100 PHE A C 1
ATOM 724 O O . PHE A 1 100 ? 16.911 14.746 -31.720 1.00 94.00 100 PHE A O 1
ATOM 731 N N . TRP A 1 101 ? 16.516 16.551 -32.994 1.00 94.50 101 TRP A N 1
ATOM 732 C CA . TRP A 1 101 ? 15.463 17.108 -32.147 1.00 94.50 101 TRP A CA 1
ATOM 733 C C . TRP A 1 101 ? 14.215 16.228 -32.097 1.00 94.50 101 TRP A C 1
ATOM 735 O O . TRP A 1 101 ? 13.665 16.017 -31.018 1.00 94.50 101 TRP A O 1
ATOM 745 N N . VAL A 1 102 ? 13.787 15.682 -33.238 1.00 93.38 102 VAL A N 1
ATOM 746 C CA . VAL A 1 102 ? 12.632 14.776 -33.303 1.00 93.38 102 VAL A CA 1
ATOM 747 C C . VAL A 1 102 ? 12.891 13.513 -32.484 1.00 93.38 102 VAL A C 1
ATOM 749 O O . VAL A 1 102 ? 12.056 13.137 -31.660 1.00 93.38 102 VAL A O 1
ATOM 752 N N . VAL A 1 103 ? 14.067 12.902 -32.648 1.00 91.19 103 VAL A N 1
ATOM 753 C CA . VAL A 1 103 ? 14.451 11.687 -31.915 1.00 91.19 103 VAL A CA 1
ATOM 754 C C . VAL A 1 103 ? 14.618 11.964 -30.419 1.00 91.19 103 VAL A C 1
ATOM 756 O O . VAL A 1 103 ? 14.187 11.152 -29.601 1.00 91.19 103 VAL A O 1
ATOM 759 N N . LEU A 1 104 ? 15.179 13.118 -30.037 1.00 92.75 104 LEU A N 1
ATOM 760 C CA . LEU A 1 104 ? 15.324 13.516 -28.634 1.00 92.75 104 LEU A CA 1
ATOM 761 C C . LEU A 1 104 ? 13.962 13.676 -27.946 1.00 92.75 104 LEU A C 1
ATOM 763 O O . LEU A 1 104 ? 13.748 13.113 -26.873 1.00 92.75 104 LEU A O 1
ATOM 767 N N . VAL A 1 105 ? 13.033 14.416 -28.561 1.00 94.00 105 VAL A N 1
ATOM 768 C CA . VAL A 1 105 ? 11.694 14.638 -27.992 1.00 94.00 105 VAL A CA 1
ATOM 769 C C . VAL A 1 105 ? 10.917 13.325 -27.928 1.00 94.00 105 VAL A C 1
ATOM 771 O O . VAL A 1 105 ? 10.322 13.023 -26.894 1.00 94.00 105 VAL A O 1
ATOM 774 N N . TYR A 1 106 ? 10.973 12.504 -28.979 1.00 91.44 106 TYR A N 1
ATOM 775 C CA . TYR A 1 106 ? 10.426 11.148 -28.941 1.00 91.44 106 TYR A CA 1
ATOM 776 C C . TYR A 1 106 ? 10.998 10.346 -27.763 1.00 91.44 106 TYR A C 1
ATOM 778 O O . TYR A 1 106 ? 10.239 9.803 -26.960 1.00 91.44 106 TYR A O 1
ATOM 786 N N . GLY A 1 107 ? 12.326 10.354 -27.612 1.00 89.75 107 GLY A N 1
ATOM 787 C CA . GLY A 1 107 ? 13.056 9.711 -26.525 1.00 89.75 107 GLY A CA 1
ATOM 788 C C . GLY A 1 107 ? 12.575 10.145 -25.140 1.00 89.75 107 GLY A C 1
ATOM 789 O O . GLY A 1 107 ? 12.393 9.301 -24.266 1.00 89.75 107 GLY A O 1
ATOM 790 N N . MET A 1 108 ? 12.313 11.436 -24.927 1.00 92.06 108 MET A N 1
ATOM 791 C CA . MET A 1 108 ? 11.789 11.935 -23.651 1.00 92.06 108 MET A CA 1
ATOM 792 C C . MET A 1 108 ? 10.400 11.367 -23.335 1.00 92.06 108 MET A C 1
ATOM 794 O O . MET A 1 108 ? 10.179 10.877 -22.229 1.00 92.06 108 MET A O 1
ATOM 798 N N . PHE A 1 109 ? 9.475 11.396 -24.298 1.00 93.44 109 PHE A N 1
ATOM 799 C CA . PHE A 1 109 ? 8.099 10.935 -24.089 1.00 93.44 109 PHE A CA 1
ATOM 800 C C . PHE A 1 109 ? 8.018 9.418 -23.921 1.00 93.44 109 PHE A C 1
ATOM 802 O O . PHE A 1 109 ? 7.322 8.943 -23.025 1.00 93.44 109 PHE A O 1
ATOM 809 N N . ILE A 1 110 ? 8.754 8.652 -24.733 1.00 89.69 110 ILE A N 1
ATOM 810 C CA . ILE A 1 110 ? 8.744 7.191 -24.620 1.00 89.69 110 ILE A CA 1
ATOM 811 C C . ILE A 1 110 ? 9.374 6.727 -23.304 1.00 89.69 110 ILE A C 1
ATOM 813 O O . ILE A 1 110 ? 8.852 5.825 -22.659 1.00 89.69 110 ILE A O 1
ATOM 817 N N . ASN A 1 111 ? 10.448 7.376 -22.841 1.00 89.62 111 ASN A N 1
ATOM 818 C CA . ASN A 1 111 ? 11.033 7.036 -21.546 1.00 89.62 111 ASN A CA 1
ATOM 819 C C . ASN A 1 111 ? 10.125 7.460 -20.388 1.00 89.62 111 ASN A C 1
ATOM 821 O O . ASN A 1 111 ? 9.983 6.697 -19.438 1.00 89.62 111 ASN A O 1
ATOM 825 N N . LEU A 1 112 ? 9.460 8.616 -20.469 1.00 90.75 112 LEU A N 1
ATOM 826 C CA . LEU A 1 112 ? 8.481 9.012 -19.454 1.00 90.75 112 LEU A CA 1
ATOM 827 C C . LEU A 1 112 ? 7.323 8.009 -19.366 1.00 90.75 112 LEU A C 1
ATOM 829 O O . LEU A 1 112 ? 6.878 7.686 -18.270 1.00 90.75 112 LEU A O 1
ATOM 833 N N . GLN A 1 113 ? 6.879 7.467 -20.501 1.00 90.81 113 GLN A N 1
ATOM 834 C CA . GLN A 1 113 ? 5.905 6.381 -20.524 1.00 90.81 113 GLN A CA 1
ATOM 835 C C . GLN A 1 113 ? 6.473 5.094 -19.900 1.00 90.81 113 GLN A C 1
ATOM 837 O O . GLN A 1 113 ? 5.845 4.536 -19.002 1.00 90.81 113 GLN A O 1
ATOM 842 N N . ASN A 1 114 ? 7.660 4.649 -20.319 1.00 87.94 114 ASN A N 1
ATOM 843 C CA . ASN A 1 114 ? 8.285 3.429 -19.799 1.00 87.94 114 ASN A CA 1
ATOM 844 C C . ASN A 1 114 ? 8.488 3.481 -18.276 1.00 87.94 114 ASN A C 1
ATOM 846 O O . ASN A 1 114 ? 8.108 2.555 -17.573 1.00 87.94 114 ASN A O 1
ATOM 850 N N . PHE A 1 115 ? 9.050 4.568 -17.744 1.00 88.38 115 PHE A N 1
ATOM 851 C CA . PHE A 1 115 ? 9.313 4.697 -16.306 1.00 88.38 115 PHE A CA 1
ATOM 852 C C . PHE A 1 115 ? 8.086 5.131 -15.493 1.00 88.38 115 PHE A C 1
ATOM 854 O O . PHE A 1 115 ? 8.059 4.915 -14.286 1.00 88.38 115 PHE A O 1
ATOM 861 N N . GLY A 1 116 ? 7.100 5.783 -16.113 1.00 86.62 116 GLY A N 1
ATOM 862 C CA . GLY A 1 116 ? 5.962 6.370 -15.403 1.00 86.62 116 GLY A CA 1
ATOM 863 C C . GLY A 1 116 ? 4.729 5.475 -15.333 1.00 86.62 116 GLY A C 1
ATOM 864 O O . GLY A 1 116 ? 4.068 5.445 -14.300 1.00 86.62 116 GLY A O 1
ATOM 865 N N . ILE A 1 117 ? 4.403 4.770 -16.421 1.00 87.62 117 ILE A N 1
ATOM 866 C CA . ILE A 1 117 ? 3.109 4.077 -16.560 1.00 87.62 117 ILE A CA 1
ATOM 867 C C . ILE A 1 117 ? 3.206 2.661 -17.127 1.00 87.62 117 ILE A C 1
ATOM 869 O O . ILE A 1 117 ? 2.208 1.944 -17.115 1.00 87.62 117 ILE A O 1
ATOM 873 N N . ASP A 1 118 ? 4.355 2.247 -17.670 1.00 85.62 118 ASP A N 1
ATOM 874 C CA . ASP A 1 118 ? 4.487 0.892 -18.198 1.00 85.62 118 ASP A CA 1
ATOM 875 C C . ASP A 1 118 ? 4.405 -0.129 -17.062 1.00 85.62 118 ASP A C 1
ATOM 877 O O . ASP A 1 118 ? 5.178 -0.108 -16.100 1.00 85.62 118 ASP A O 1
ATOM 881 N N . GLN A 1 119 ? 3.462 -1.056 -17.201 1.00 81.19 119 GLN A N 1
ATOM 882 C CA . GLN A 1 119 ? 3.153 -2.038 -16.172 1.00 81.19 119 GLN A CA 1
ATOM 883 C C . GLN A 1 119 ? 4.364 -2.910 -15.804 1.00 81.19 119 GLN A C 1
ATOM 885 O O . GLN A 1 119 ? 4.510 -3.301 -14.648 1.00 81.19 119 GLN A O 1
ATOM 890 N N . SER A 1 120 ? 5.273 -3.176 -16.745 1.00 78.25 120 SER A N 1
ATOM 891 C CA . SER A 1 120 ? 6.479 -3.985 -16.511 1.00 78.25 120 SER A CA 1
ATOM 892 C C . SER A 1 120 ? 7.457 -3.299 -15.553 1.00 78.25 120 SER A C 1
ATOM 894 O O . SER A 1 120 ? 8.207 -3.967 -14.840 1.00 78.25 120 SER A O 1
ATOM 896 N N . TYR A 1 121 ? 7.451 -1.966 -15.533 1.00 82.44 121 TYR A N 1
ATOM 897 C CA . TYR A 1 121 ? 8.259 -1.147 -14.636 1.00 82.44 121 TYR A CA 1
ATOM 898 C C . TYR A 1 121 ? 7.524 -0.896 -13.318 1.00 82.44 121 TYR A C 1
ATOM 900 O O . TYR A 1 121 ? 8.077 -1.166 -12.251 1.00 82.44 121 TYR A O 1
ATOM 908 N N . VAL A 1 122 ? 6.256 -0.477 -13.384 1.00 83.81 122 VAL A N 1
ATOM 909 C CA . VAL A 1 122 ? 5.435 -0.157 -12.204 1.00 83.81 122 VAL A CA 1
ATOM 910 C C . VAL A 1 122 ? 5.301 -1.355 -11.262 1.00 83.81 122 VAL A C 1
ATOM 912 O O . VAL A 1 122 ? 5.482 -1.204 -10.055 1.00 83.81 122 VAL A O 1
ATOM 915 N N . GLN A 1 123 ? 5.100 -2.570 -11.784 1.00 78.50 123 GLN A N 1
ATOM 916 C CA . GLN A 1 123 ? 5.049 -3.782 -10.955 1.00 78.50 123 GLN A CA 1
ATOM 917 C C . GLN A 1 123 ? 6.335 -4.019 -10.156 1.00 78.50 123 GLN A C 1
ATOM 919 O O . GLN A 1 123 ? 6.283 -4.458 -9.007 1.00 78.50 123 GLN A O 1
ATOM 924 N N . ARG A 1 124 ? 7.497 -3.703 -10.737 1.00 79.62 124 ARG A N 1
ATOM 925 C CA . ARG A 1 124 ? 8.795 -3.842 -10.060 1.00 79.62 124 ARG A CA 1
ATOM 926 C C . ARG A 1 124 ? 8.980 -2.781 -8.978 1.00 79.62 124 ARG A C 1
ATOM 928 O O . ARG A 1 124 ? 9.609 -3.065 -7.963 1.00 79.62 124 ARG A O 1
ATOM 935 N N . TYR A 1 125 ? 8.409 -1.591 -9.160 1.00 84.81 125 TYR A N 1
ATOM 936 C CA . TYR A 1 125 ? 8.399 -0.549 -8.130 1.00 84.81 125 TYR A CA 1
ATOM 937 C C . TYR A 1 125 ? 7.521 -0.939 -6.946 1.00 84.81 125 TYR A C 1
ATOM 939 O O . TYR A 1 125 ? 7.940 -0.767 -5.807 1.00 84.81 125 TYR A O 1
ATOM 947 N N . ILE A 1 126 ? 6.350 -1.526 -7.209 1.00 80.56 126 ILE A N 1
ATOM 948 C CA . ILE A 1 126 ? 5.427 -2.006 -6.169 1.00 80.56 126 ILE A CA 1
ATOM 949 C C . ILE A 1 126 ? 6.037 -3.171 -5.376 1.00 80.56 126 ILE A C 1
ATOM 951 O O . ILE A 1 126 ? 5.811 -3.289 -4.177 1.00 80.56 126 ILE A O 1
ATOM 955 N N . ALA A 1 127 ? 6.862 -4.004 -6.016 1.00 79.25 127 ALA A N 1
ATOM 956 C CA . ALA A 1 127 ? 7.606 -5.068 -5.341 1.00 79.25 127 ALA A CA 1
ATOM 957 C C . ALA A 1 127 ? 8.807 -4.560 -4.510 1.00 79.25 127 ALA A C 1
ATOM 959 O O . ALA A 1 127 ? 9.456 -5.347 -3.815 1.00 79.25 127 ALA A O 1
ATOM 960 N N . ALA A 1 128 ? 9.149 -3.267 -4.580 1.00 83.38 128 ALA A N 1
ATOM 961 C CA . ALA A 1 128 ? 10.234 -2.708 -3.786 1.00 83.38 128 ALA A CA 1
ATOM 962 C C . ALA A 1 128 ? 9.841 -2.616 -2.305 1.00 83.38 128 ALA A C 1
ATOM 964 O O . ALA A 1 128 ? 8.704 -2.342 -1.942 1.00 83.38 128 ALA A O 1
ATOM 965 N N . LYS A 1 129 ? 10.829 -2.761 -1.417 1.00 80.19 129 LYS A N 1
ATOM 966 C CA . LYS A 1 129 ? 10.616 -2.743 0.044 1.00 80.19 129 LYS A CA 1
ATOM 967 C C . LYS A 1 129 ? 10.085 -1.406 0.580 1.00 80.19 129 LYS A C 1
ATOM 969 O O . LYS A 1 129 ? 9.636 -1.339 1.720 1.00 80.19 129 LYS A O 1
ATOM 974 N N . SER A 1 130 ? 10.245 -0.325 -0.184 1.00 84.69 130 SER A N 1
ATOM 975 C CA . SER A 1 130 ? 9.768 1.020 0.145 1.00 84.69 130 SER A CA 1
ATOM 976 C C . SER A 1 130 ? 9.840 1.940 -1.076 1.00 84.69 130 SER A C 1
ATOM 978 O O . SER A 1 130 ? 10.657 1.711 -1.970 1.00 84.69 130 SER A O 1
ATOM 980 N N . ASP A 1 131 ? 9.108 3.053 -1.050 1.00 84.12 131 ASP A N 1
ATOM 981 C CA . ASP A 1 131 ? 9.161 4.099 -2.086 1.00 84.12 131 ASP A CA 1
ATOM 982 C C . ASP A 1 131 ? 10.564 4.683 -2.293 1.00 84.12 131 ASP A C 1
ATOM 984 O O . ASP A 1 131 ? 10.927 5.092 -3.396 1.00 84.12 131 ASP A O 1
ATOM 988 N N . SER A 1 132 ? 11.378 4.729 -1.232 1.00 87.31 132 SER A N 1
ATOM 989 C CA . SER A 1 132 ? 12.771 5.179 -1.319 1.00 87.31 132 SER A CA 1
ATOM 990 C C . SER A 1 132 ? 13.603 4.212 -2.162 1.00 87.31 132 SER A C 1
ATOM 992 O O . SER A 1 132 ? 14.342 4.638 -3.049 1.00 87.31 132 SER A O 1
ATOM 994 N N . GLU A 1 133 ? 13.432 2.906 -1.944 1.00 87.50 133 GLU A N 1
ATOM 995 C CA . GLU A 1 133 ? 14.095 1.873 -2.744 1.00 87.50 133 GLU A CA 1
ATOM 996 C C . GLU A 1 133 ? 13.551 1.825 -4.179 1.00 87.50 133 GLU A C 1
ATOM 998 O O . GLU A 1 133 ? 14.339 1.710 -5.116 1.00 87.50 133 GLU A O 1
ATOM 1003 N N . ALA A 1 134 ? 12.243 2.018 -4.380 1.00 87.19 134 ALA A N 1
ATOM 1004 C CA . ALA A 1 134 ? 11.658 2.160 -5.715 1.00 87.19 134 ALA A CA 1
ATOM 1005 C C . ALA A 1 134 ? 12.270 3.353 -6.472 1.00 87.19 134 ALA A C 1
ATOM 1007 O O . ALA A 1 134 ? 12.725 3.212 -7.606 1.00 87.19 134 ALA A O 1
ATOM 1008 N N . ARG A 1 135 ? 12.389 4.518 -5.822 1.00 88.94 135 ARG A N 1
ATOM 1009 C CA . ARG A 1 135 ? 13.006 5.720 -6.409 1.00 88.94 135 ARG A CA 1
ATOM 1010 C C . ARG A 1 135 ? 14.479 5.510 -6.747 1.00 88.94 135 ARG A C 1
ATOM 1012 O O . ARG A 1 135 ? 14.926 5.922 -7.817 1.00 88.94 135 ARG A O 1
ATOM 1019 N N . LYS A 1 136 ? 15.241 4.864 -5.857 1.00 89.81 136 LYS A N 1
ATOM 1020 C CA . LYS A 1 136 ? 16.635 4.483 -6.135 1.00 89.81 136 LYS A CA 1
ATOM 1021 C C . LYS A 1 136 ? 16.718 3.540 -7.332 1.00 89.81 136 LYS A C 1
ATOM 1023 O O . LYS A 1 136 ? 17.587 3.733 -8.174 1.00 89.81 136 LYS A O 1
ATOM 1028 N N . SER A 1 137 ? 15.813 2.565 -7.429 1.00 87.50 137 SER A N 1
ATOM 1029 C CA . SER A 1 137 ? 15.738 1.629 -8.554 1.00 87.50 137 SER A CA 1
ATOM 1030 C C . SER A 1 137 ? 15.494 2.350 -9.883 1.00 87.50 137 SER A C 1
ATOM 1032 O O . SER A 1 137 ? 16.198 2.072 -10.853 1.00 87.50 137 SER A O 1
ATOM 1034 N N . VAL A 1 138 ? 14.590 3.338 -9.917 1.00 89.06 138 VAL A N 1
ATOM 1035 C CA . VAL A 1 138 ? 14.349 4.179 -11.106 1.00 89.06 138 VAL A CA 1
ATOM 1036 C C . VAL A 1 138 ? 15.627 4.899 -11.539 1.00 89.06 138 VAL A C 1
ATOM 1038 O O . VAL A 1 138 ? 16.031 4.786 -12.695 1.00 89.06 138 VAL A O 1
ATOM 1041 N N . TRP A 1 139 ? 16.299 5.599 -10.619 1.00 89.12 139 TRP A N 1
ATOM 1042 C CA . TRP A 1 139 ? 17.524 6.341 -10.942 1.00 89.12 139 TRP A CA 1
ATOM 1043 C C . TRP A 1 139 ? 18.677 5.434 -11.352 1.00 89.12 139 TRP A C 1
ATOM 1045 O O . TRP A 1 139 ? 19.381 5.738 -12.312 1.00 89.12 139 TRP A O 1
ATOM 1055 N N . LEU A 1 140 ? 18.860 4.315 -10.653 1.00 90.00 140 LEU A N 1
ATOM 1056 C CA . LEU A 1 140 ? 19.876 3.330 -10.994 1.00 90.00 140 LEU A CA 1
ATOM 1057 C C . LEU A 1 140 ? 19.614 2.744 -12.386 1.00 90.00 140 LEU A C 1
ATOM 1059 O O . LEU A 1 140 ? 20.531 2.677 -13.199 1.00 90.00 140 LEU A O 1
ATOM 1063 N N . GLY A 1 141 ? 18.363 2.383 -12.684 1.00 86.62 141 GLY A N 1
ATOM 1064 C CA . GLY A 1 141 ? 17.950 1.894 -13.996 1.00 86.62 141 GLY A CA 1
ATOM 1065 C C . GLY A 1 141 ? 18.197 2.919 -15.102 1.00 86.62 141 GLY A C 1
ATOM 1066 O O . GLY A 1 141 ? 18.817 2.588 -16.110 1.00 86.62 141 GLY A O 1
ATOM 1067 N N . ALA A 1 142 ? 17.791 4.175 -14.895 1.00 86.88 142 ALA A N 1
ATOM 1068 C CA . ALA A 1 142 ? 18.018 5.261 -15.847 1.00 86.88 142 ALA A CA 1
ATOM 1069 C C . ALA A 1 142 ? 19.517 5.529 -16.081 1.00 86.88 142 ALA A C 1
ATOM 1071 O O . ALA A 1 142 ? 19.945 5.705 -17.222 1.00 86.88 142 ALA A O 1
ATOM 1072 N N . LEU A 1 143 ? 20.330 5.507 -15.019 1.00 90.06 143 LEU A N 1
ATOM 1073 C CA . LEU A 1 143 ? 21.772 5.736 -15.108 1.00 90.06 143 LEU A CA 1
ATOM 1074 C C . LEU A 1 143 ? 22.501 4.583 -15.810 1.00 90.06 143 LEU A C 1
ATOM 1076 O O . LEU A 1 143 ? 23.428 4.838 -16.570 1.00 90.06 143 LEU A O 1
ATOM 1080 N N . ILE A 1 144 ? 22.083 3.332 -15.584 1.00 88.69 144 ILE A N 1
ATOM 1081 C CA . ILE A 1 144 ? 22.649 2.136 -16.234 1.00 88.69 144 ILE A CA 1
ATOM 1082 C C . ILE A 1 144 ? 22.206 2.024 -17.702 1.00 88.69 144 ILE A C 1
ATOM 1084 O O . ILE A 1 144 ? 22.963 1.536 -18.542 1.00 88.69 144 ILE A O 1
ATOM 1088 N N . TYR A 1 145 ? 21.007 2.501 -18.041 1.00 87.56 145 TYR A N 1
ATOM 1089 C CA . TYR A 1 145 ? 20.469 2.428 -19.400 1.00 87.56 145 TYR A CA 1
ATOM 1090 C C . TYR A 1 145 ? 21.352 3.147 -20.431 1.00 87.56 145 TYR A C 1
ATOM 1092 O O . TYR A 1 145 ? 21.575 2.628 -21.526 1.00 87.56 145 TYR A O 1
ATOM 1100 N N . VAL A 1 146 ? 21.897 4.316 -20.080 1.00 89.19 146 VAL A N 1
ATOM 1101 C CA . VAL A 1 146 ? 22.745 5.125 -20.971 1.00 89.19 146 VAL A CA 1
ATOM 1102 C C . VAL A 1 146 ? 24.028 4.392 -21.405 1.00 89.19 146 VAL A C 1
ATOM 1104 O O . VAL A 1 146 ? 24.209 4.212 -22.611 1.00 89.19 146 VAL A O 1
ATOM 1107 N N . PRO A 1 147 ? 24.916 3.930 -20.499 1.00 91.88 147 PRO A N 1
ATOM 1108 C CA . PRO A 1 147 ? 26.137 3.234 -20.897 1.00 91.88 147 PRO A CA 1
ATOM 1109 C C . PRO A 1 147 ? 25.848 1.920 -21.630 1.00 91.88 147 PRO A C 1
ATOM 1111 O O . PRO A 1 147 ? 26.537 1.616 -22.600 1.00 91.88 147 PRO A O 1
ATOM 1114 N N . ILE A 1 148 ? 24.808 1.172 -21.240 1.00 90.50 148 ILE A N 1
ATOM 1115 C CA . ILE A 1 148 ? 24.416 -0.047 -21.965 1.00 90.50 148 ILE A CA 1
ATOM 1116 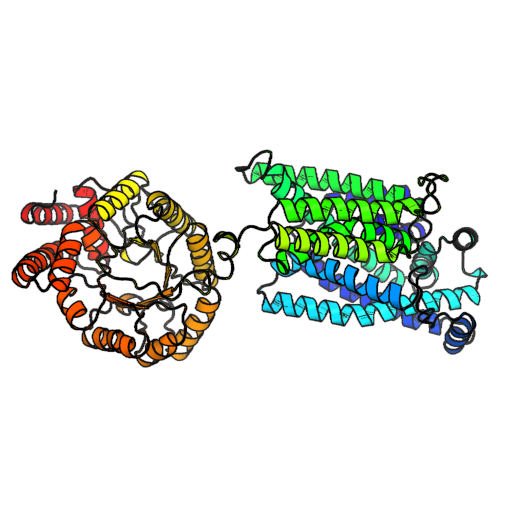C C . ILE A 1 148 ? 23.982 0.289 -23.398 1.00 90.50 148 ILE A C 1
ATOM 1118 O O . ILE A 1 148 ? 24.423 -0.362 -24.343 1.00 90.50 148 ILE A O 1
ATOM 1122 N N . SER A 1 149 ? 23.173 1.334 -23.583 1.00 89.75 149 SER A N 1
ATOM 1123 C CA . SER A 1 149 ? 22.733 1.770 -24.915 1.00 89.75 149 SER A CA 1
ATOM 1124 C C . SER A 1 149 ? 23.911 2.189 -25.798 1.00 89.75 149 SER A C 1
ATOM 1126 O O . SER A 1 149 ? 23.955 1.824 -26.971 1.00 89.75 149 SER A O 1
ATOM 1128 N N . ILE A 1 150 ? 24.904 2.887 -25.233 1.00 92.06 150 ILE A N 1
ATOM 1129 C CA . ILE A 1 150 ? 26.140 3.256 -25.943 1.00 92.06 150 ILE A CA 1
ATOM 1130 C C . ILE A 1 150 ? 26.883 2.005 -26.428 1.00 92.06 150 ILE A C 1
ATOM 1132 O O . ILE A 1 150 ? 27.322 1.970 -27.577 1.00 92.06 150 ILE A O 1
ATOM 1136 N N . VAL A 1 151 ? 26.986 0.964 -25.595 1.00 94.12 151 VAL A N 1
ATOM 1137 C CA . VAL A 1 151 ? 27.621 -0.309 -25.976 1.00 94.12 151 VAL A CA 1
ATOM 1138 C C . VAL A 1 151 ? 26.884 -0.967 -27.147 1.00 94.12 151 VAL A C 1
ATOM 1140 O O . VAL A 1 151 ? 27.529 -1.409 -28.093 1.00 94.12 151 VAL A O 1
ATOM 1143 N N . PHE A 1 152 ? 25.549 -1.001 -27.144 1.00 91.25 152 PHE A N 1
ATOM 1144 C CA . PHE A 1 152 ? 24.787 -1.597 -28.250 1.00 91.25 152 PHE A CA 1
ATOM 1145 C C . PHE A 1 152 ? 24.856 -0.782 -29.548 1.00 91.25 152 PHE A C 1
ATOM 1147 O O . PHE A 1 152 ? 24.986 -1.369 -30.623 1.00 91.25 152 PHE A O 1
ATOM 1154 N N . ILE A 1 153 ? 24.841 0.552 -29.468 1.00 91.56 153 ILE A N 1
ATOM 1155 C CA . ILE A 1 153 ? 25.071 1.422 -30.635 1.00 91.56 153 ILE A CA 1
ATOM 1156 C C . ILE A 1 153 ? 26.475 1.179 -31.200 1.00 91.56 153 ILE A C 1
ATOM 1158 O O . ILE A 1 153 ? 26.642 1.031 -32.411 1.00 91.56 153 ILE A O 1
ATOM 1162 N N . TRP A 1 154 ? 27.479 1.069 -30.326 1.00 94.62 154 TRP A N 1
ATOM 1163 C CA . TRP A 1 154 ? 28.845 0.734 -30.716 1.00 94.62 154 TRP A CA 1
ATOM 1164 C C . TRP A 1 154 ? 28.932 -0.624 -31.419 1.00 94.62 154 TRP A C 1
ATOM 1166 O O . TRP A 1 154 ? 29.553 -0.708 -32.474 1.00 94.62 154 TRP A O 1
ATOM 1176 N N . ILE A 1 155 ? 28.276 -1.666 -30.895 1.00 94.81 155 ILE A N 1
ATOM 1177 C CA . ILE A 1 155 ? 28.209 -2.987 -31.543 1.00 94.81 155 ILE A CA 1
ATOM 1178 C C . ILE A 1 155 ? 27.598 -2.872 -32.943 1.00 94.81 155 ILE A C 1
ATOM 1180 O O . ILE A 1 155 ? 28.159 -3.421 -33.886 1.00 94.81 155 ILE A O 1
ATOM 1184 N N . GLY A 1 156 ? 26.491 -2.141 -33.105 1.00 93.69 156 GLY A N 1
ATOM 1185 C CA . GLY A 1 156 ? 25.858 -1.935 -34.413 1.00 93.69 156 GLY A CA 1
ATOM 1186 C C . GLY A 1 156 ? 26.791 -1.259 -35.425 1.00 93.69 156 GLY A C 1
ATOM 1187 O O . GLY A 1 156 ? 26.936 -1.732 -36.553 1.00 93.69 156 GLY A O 1
ATOM 1188 N N . THR A 1 157 ? 27.481 -0.195 -35.008 1.00 94.56 157 THR A N 1
ATOM 1189 C CA . THR A 1 157 ? 28.486 0.498 -35.832 1.00 94.56 157 THR A CA 1
ATOM 1190 C C . THR A 1 157 ? 29.678 -0.401 -36.162 1.00 94.56 157 THR A C 1
ATOM 1192 O O . THR A 1 157 ? 30.127 -0.436 -37.309 1.00 94.56 157 THR A O 1
ATOM 1195 N N . ALA A 1 158 ? 30.164 -1.168 -35.187 1.00 95.88 158 ALA A N 1
ATOM 1196 C CA . ALA A 1 158 ? 31.279 -2.084 -35.365 1.00 95.88 158 ALA A CA 1
ATOM 1197 C C . ALA A 1 158 ? 30.925 -3.241 -36.313 1.00 95.88 158 ALA A C 1
ATOM 1199 O O . ALA A 1 158 ? 31.719 -3.555 -37.190 1.00 95.88 158 ALA A O 1
ATOM 1200 N N . LEU A 1 159 ? 29.724 -3.823 -36.203 1.00 95.44 159 LEU A N 1
ATOM 1201 C CA . LEU A 1 159 ? 29.221 -4.850 -37.126 1.00 95.44 159 LEU A CA 1
ATOM 1202 C C . LEU A 1 159 ? 29.107 -4.326 -38.554 1.00 95.44 159 LEU A C 1
ATOM 1204 O O . LEU A 1 159 ? 29.476 -5.028 -39.494 1.00 95.44 159 LEU A O 1
ATOM 1208 N N . PHE A 1 160 ? 28.617 -3.094 -38.719 1.00 94.81 160 PHE A N 1
ATOM 1209 C CA . PHE A 1 160 ? 28.554 -2.457 -40.029 1.00 94.81 160 PHE A CA 1
ATOM 1210 C C . PHE A 1 160 ? 29.948 -2.364 -40.655 1.00 94.81 160 PHE A C 1
ATOM 1212 O O . PHE A 1 160 ? 30.140 -2.821 -41.779 1.00 94.81 160 PHE A O 1
ATOM 1219 N N . ALA A 1 161 ? 30.928 -1.821 -39.930 1.00 95.50 161 ALA A N 1
ATOM 1220 C CA . ALA A 1 161 ? 32.297 -1.705 -40.424 1.00 95.50 161 ALA A CA 1
ATOM 1221 C C . ALA A 1 161 ? 32.935 -3.082 -40.686 1.00 95.50 161 ALA A C 1
ATOM 1223 O O . ALA A 1 161 ? 33.532 -3.285 -41.740 1.00 95.50 161 ALA A O 1
ATOM 1224 N N . TYR A 1 162 ? 32.742 -4.039 -39.776 1.00 95.19 162 TYR A N 1
ATOM 1225 C CA . TYR A 1 162 ? 33.273 -5.399 -39.868 1.00 95.19 162 TYR A CA 1
ATOM 1226 C C . TYR A 1 162 ? 32.828 -6.110 -41.152 1.00 95.19 162 TYR A C 1
ATOM 1228 O O . TYR A 1 162 ? 33.666 -6.605 -41.903 1.00 95.19 162 TYR A O 1
ATOM 1236 N N . TYR A 1 163 ? 31.527 -6.093 -41.455 1.00 95.00 163 TYR A N 1
ATOM 1237 C CA . TYR A 1 163 ? 30.984 -6.744 -42.652 1.00 95.00 163 TYR A CA 1
ATOM 1238 C C . TYR A 1 163 ? 31.056 -5.896 -43.925 1.00 95.00 163 TYR A C 1
ATOM 1240 O O . TYR A 1 163 ? 30.884 -6.427 -45.016 1.00 95.00 163 TYR A O 1
ATOM 1248 N N . THR A 1 164 ? 31.343 -4.598 -43.814 1.00 93.75 164 THR A N 1
ATOM 1249 C CA . THR A 1 164 ? 31.708 -3.782 -44.984 1.00 93.75 164 THR A CA 1
ATOM 1250 C C . THR A 1 164 ? 33.103 -4.154 -45.484 1.00 93.75 164 THR A C 1
ATOM 1252 O O . THR A 1 164 ? 33.330 -4.190 -46.689 1.00 93.75 164 THR A O 1
ATOM 1255 N N . VAL A 1 165 ? 34.033 -4.442 -44.566 1.00 94.25 165 VAL A N 1
ATOM 1256 C CA . VAL A 1 165 ? 35.402 -4.865 -44.903 1.00 94.25 165 VAL A CA 1
ATOM 1257 C C . VAL A 1 165 ? 35.459 -6.341 -45.301 1.00 94.25 165 VAL A C 1
ATOM 1259 O O . VAL A 1 165 ? 36.226 -6.686 -46.192 1.00 94.25 165 VAL A O 1
ATOM 1262 N N . GLN A 1 166 ? 34.646 -7.191 -44.667 1.00 93.56 166 GLN A N 1
ATOM 1263 C CA . GLN A 1 166 ? 34.626 -8.644 -44.887 1.00 93.56 166 GLN A CA 1
ATOM 1264 C C . GLN A 1 166 ? 33.225 -9.139 -45.304 1.00 93.56 166 GLN A C 1
ATOM 1266 O O . GLN A 1 166 ? 32.574 -9.874 -44.548 1.00 93.56 166 GLN A O 1
ATOM 1271 N N . PRO A 1 167 ? 32.697 -8.717 -46.468 1.00 91.62 167 PRO A N 1
ATOM 1272 C CA . PRO A 1 167 ? 31.353 -9.094 -46.912 1.00 91.62 167 PRO A CA 1
ATOM 1273 C C . PRO A 1 167 ? 31.198 -10.605 -47.134 1.00 91.62 167 PRO A C 1
ATOM 1275 O O . PRO A 1 167 ? 30.120 -11.151 -46.911 1.00 91.62 167 PRO A O 1
ATOM 1278 N N . GLU A 1 168 ? 32.270 -11.305 -47.508 1.00 91.56 168 GLU A N 1
ATOM 1279 C CA . GLU A 1 168 ? 32.302 -12.754 -47.739 1.00 91.56 168 GLU A CA 1
ATOM 1280 C C . GLU A 1 168 ? 32.003 -13.598 -46.493 1.00 91.56 168 GLU A C 1
ATOM 1282 O O . GLU A 1 168 ? 31.627 -14.763 -46.620 1.00 91.56 168 GLU A O 1
ATOM 1287 N N . LEU A 1 169 ? 32.131 -13.023 -45.292 1.00 91.94 169 LEU A N 1
ATOM 1288 C CA . LEU A 1 169 ? 31.786 -13.704 -44.044 1.00 91.94 169 LEU A CA 1
ATOM 1289 C C . LEU A 1 169 ? 30.271 -13.777 -43.806 1.00 91.94 169 LEU A C 1
ATOM 1291 O O . LEU A 1 169 ? 29.829 -14.563 -42.963 1.00 91.94 169 LEU A O 1
ATOM 1295 N N . LEU A 1 170 ? 29.467 -12.983 -44.524 1.00 92.25 170 LEU A N 1
ATOM 1296 C CA . LEU A 1 170 ? 28.007 -13.055 -44.469 1.00 92.25 170 LEU A CA 1
ATOM 1297 C C . LEU A 1 170 ? 27.467 -14.071 -45.487 1.00 92.25 170 LEU A C 1
ATOM 1299 O O . LEU A 1 170 ? 27.847 -14.009 -46.655 1.00 92.25 170 LEU A O 1
ATOM 1303 N N . PRO A 1 171 ? 26.501 -14.930 -45.114 1.00 90.94 171 PRO A N 1
ATOM 1304 C CA . PRO A 1 171 ? 25.832 -15.818 -46.056 1.00 90.94 171 PRO A CA 1
ATOM 1305 C C . PRO A 1 171 ? 25.065 -15.018 -47.112 1.00 90.94 171 PRO A C 1
ATOM 1307 O O . PRO A 1 171 ? 24.434 -14.009 -46.786 1.00 90.94 171 PRO A O 1
ATOM 1310 N N . GLU A 1 172 ? 25.025 -15.512 -48.353 1.00 88.75 172 GLU A N 1
ATOM 1311 C CA . GLU A 1 172 ? 24.315 -14.858 -49.467 1.00 88.75 172 GLU A CA 1
ATOM 1312 C C . GLU A 1 172 ? 22.846 -14.546 -49.130 1.00 88.75 172 GLU A C 1
ATOM 1314 O O . GLU A 1 172 ? 22.335 -13.477 -49.463 1.00 88.75 172 GLU A O 1
ATOM 1319 N N . SER A 1 173 ? 22.175 -15.437 -48.392 1.00 86.44 173 SER A N 1
ATOM 1320 C CA . SER A 1 173 ? 20.792 -15.238 -47.950 1.00 86.44 173 SER A CA 1
ATOM 1321 C C . SER A 1 173 ? 20.621 -14.023 -47.034 1.00 86.44 173 SER A C 1
ATOM 1323 O O . SER A 1 173 ? 19.597 -13.348 -47.100 1.00 86.44 173 SER A O 1
ATOM 1325 N N . LEU A 1 174 ? 21.605 -13.738 -46.176 1.00 87.81 174 LEU A N 1
ATOM 1326 C CA . LEU A 1 174 ? 21.567 -12.601 -45.258 1.00 87.81 174 LEU A CA 1
ATOM 1327 C C . LEU A 1 174 ? 21.995 -11.310 -45.965 1.00 87.81 174 LEU A C 1
ATOM 1329 O O . LEU A 1 174 ? 21.410 -10.262 -45.713 1.00 87.81 174 LEU A O 1
ATOM 1333 N N . GLN A 1 175 ? 22.936 -11.382 -46.911 1.00 88.75 175 GLN A N 1
ATOM 1334 C CA . GLN A 1 175 ? 23.271 -10.248 -47.779 1.00 88.75 175 GLN A CA 1
ATOM 1335 C C . GLN A 1 175 ? 22.055 -9.783 -48.598 1.00 88.75 175 GLN A C 1
ATOM 1337 O O . GLN A 1 175 ? 21.771 -8.586 -48.656 1.00 88.75 175 GLN A O 1
ATOM 1342 N N . ALA A 1 176 ? 21.286 -10.723 -49.161 1.00 87.12 176 ALA A N 1
ATOM 1343 C CA . ALA A 1 176 ? 20.039 -10.422 -49.865 1.00 87.12 176 ALA A CA 1
ATOM 1344 C C . ALA A 1 176 ? 18.999 -9.753 -48.945 1.00 87.12 176 ALA A C 1
ATOM 1346 O O . ALA A 1 176 ? 18.376 -8.766 -49.329 1.00 87.12 176 ALA A O 1
ATOM 1347 N N . GLN A 1 177 ? 18.859 -10.228 -47.703 1.00 86.06 177 GLN A N 1
ATOM 1348 C CA . GLN A 1 177 ? 17.978 -9.602 -46.708 1.00 86.06 177 GLN A CA 1
ATOM 1349 C C . GLN A 1 177 ? 18.417 -8.173 -46.361 1.00 86.06 177 GLN A C 1
ATOM 1351 O O . GLN A 1 177 ? 17.580 -7.271 -46.326 1.00 86.06 177 GLN A O 1
ATOM 1356 N N . ILE A 1 178 ? 19.717 -7.935 -46.167 1.00 87.75 178 ILE A N 1
ATOM 1357 C CA . ILE A 1 178 ? 20.259 -6.592 -45.910 1.00 87.75 178 ILE A CA 1
ATOM 1358 C C . ILE A 1 178 ? 19.958 -5.654 -47.087 1.00 87.75 178 ILE A C 1
ATOM 1360 O O . ILE A 1 178 ? 19.557 -4.513 -46.858 1.00 87.75 178 ILE A O 1
ATOM 1364 N N . ALA A 1 179 ? 20.077 -6.132 -48.331 1.00 84.88 179 ALA A N 1
ATOM 1365 C CA . ALA A 1 179 ? 19.741 -5.354 -49.526 1.00 84.88 179 ALA A CA 1
ATOM 1366 C C . ALA A 1 179 ? 18.247 -4.967 -49.595 1.00 84.88 179 ALA A C 1
ATOM 1368 O O . ALA A 1 179 ? 17.907 -3.905 -50.111 1.00 84.88 179 ALA A O 1
ATOM 1369 N N . GLU A 1 180 ? 17.355 -5.780 -49.021 1.00 83.44 180 GLU A N 1
ATOM 1370 C CA . GLU A 1 180 ? 15.927 -5.466 -48.847 1.00 83.44 180 GLU A CA 1
ATOM 1371 C C . GLU A 1 180 ? 15.629 -4.565 -47.627 1.00 83.44 180 GLU A C 1
ATOM 1373 O O . GLU A 1 180 ? 14.471 -4.198 -47.385 1.00 83.44 180 GLU A O 1
ATOM 1378 N N . GLY A 1 181 ? 16.655 -4.201 -46.850 1.00 81.19 181 GLY A N 1
ATOM 1379 C CA . GLY A 1 181 ? 16.547 -3.407 -45.624 1.00 81.19 181 GLY A CA 1
ATOM 1380 C C . GLY A 1 181 ? 16.280 -4.221 -44.352 1.00 81.19 181 GLY A C 1
ATOM 1381 O O . GLY A 1 181 ? 15.925 -3.633 -43.334 1.00 81.19 181 GLY A O 1
ATOM 1382 N N . LYS A 1 182 ? 16.439 -5.552 -44.386 1.00 83.19 182 LYS A N 1
ATOM 1383 C CA . LYS A 1 182 ? 16.256 -6.467 -43.244 1.00 83.19 182 LYS A CA 1
ATOM 1384 C C . LYS A 1 182 ? 17.589 -6.789 -42.570 1.00 83.19 182 LYS A C 1
ATOM 1386 O O . LYS A 1 182 ? 18.214 -7.811 -42.842 1.00 83.19 182 LYS A O 1
ATOM 1391 N N . GLY A 1 183 ? 18.029 -5.896 -41.683 1.00 86.31 183 GLY A N 1
ATOM 1392 C CA . GLY A 1 183 ? 19.316 -6.004 -40.979 1.00 86.31 183 GLY A CA 1
ATOM 1393 C C . GLY A 1 183 ? 19.295 -6.782 -39.655 1.00 86.31 183 GLY A C 1
ATOM 1394 O O . GLY A 1 183 ? 20.359 -7.063 -39.105 1.00 86.31 183 GLY A O 1
ATOM 1395 N N . ASP A 1 184 ? 18.121 -7.157 -39.138 1.00 88.12 184 ASP A N 1
ATOM 1396 C CA . ASP A 1 184 ? 17.968 -7.691 -37.770 1.00 88.12 184 ASP A CA 1
ATOM 1397 C C . ASP A 1 184 ? 18.720 -9.019 -37.527 1.00 88.12 184 ASP A C 1
ATOM 1399 O O . ASP A 1 184 ? 19.070 -9.349 -36.393 1.00 88.12 184 ASP A O 1
ATOM 1403 N N . GLY A 1 185 ? 19.016 -9.778 -38.588 1.00 88.62 185 GLY A N 1
ATOM 1404 C CA . GLY A 1 185 ? 19.735 -11.055 -38.514 1.00 88.62 185 GLY A CA 1
ATOM 1405 C C . GLY A 1 185 ? 21.259 -10.949 -38.363 1.00 88.62 185 GLY A C 1
ATOM 1406 O O . GLY A 1 185 ? 21.898 -11.948 -38.029 1.00 88.62 185 GLY A O 1
ATOM 1407 N N . VAL A 1 186 ? 21.855 -9.766 -38.566 1.00 92.44 186 VAL A N 1
ATOM 1408 C CA . VAL A 1 186 ? 23.321 -9.586 -38.625 1.00 92.44 186 VAL A CA 1
ATOM 1409 C C . VAL A 1 186 ? 24.000 -9.870 -37.289 1.00 92.44 186 VAL A C 1
ATOM 1411 O O . VAL A 1 186 ? 24.978 -10.618 -37.230 1.00 92.44 186 VAL A O 1
ATOM 1414 N N . PHE A 1 187 ? 23.485 -9.298 -36.199 1.00 92.44 187 PHE A N 1
ATOM 1415 C CA . PHE A 1 187 ? 24.077 -9.508 -34.880 1.00 92.44 187 PHE A CA 1
ATOM 1416 C C . PHE A 1 187 ? 23.885 -10.948 -34.367 1.00 92.44 187 PHE A C 1
ATOM 1418 O O . PHE A 1 187 ? 24.878 -11.550 -33.957 1.00 92.44 187 PHE A O 1
ATOM 1425 N N . PRO A 1 188 ? 22.685 -11.562 -34.460 1.00 91.44 188 PRO A N 1
ATOM 1426 C CA . PRO A 1 188 ? 22.506 -12.984 -34.169 1.00 91.44 188 PRO A CA 1
ATOM 1427 C C . PRO A 1 188 ? 23.457 -13.903 -34.941 1.00 91.44 188 PRO A C 1
ATOM 1429 O O . PRO A 1 188 ? 24.006 -14.838 -34.361 1.00 91.44 188 PRO A O 1
ATOM 1432 N N . TYR A 1 189 ? 23.687 -13.622 -36.228 1.00 92.12 189 TYR A N 1
ATOM 1433 C CA . TYR A 1 189 ? 24.647 -14.374 -37.031 1.00 92.12 189 TYR A CA 1
ATOM 1434 C C . TYR A 1 189 ? 26.076 -14.218 -36.497 1.00 92.12 189 TYR A C 1
ATOM 1436 O O . TYR A 1 189 ? 26.754 -15.219 -36.277 1.00 92.12 189 TYR A O 1
ATOM 1444 N N . PHE A 1 190 ? 26.512 -12.992 -36.189 1.00 92.56 190 PHE A N 1
ATOM 1445 C CA . PHE A 1 190 ? 27.834 -12.756 -35.602 1.00 92.56 190 PHE A CA 1
ATOM 1446 C C . PHE A 1 190 ? 28.029 -13.479 -34.259 1.00 92.56 190 PHE A C 1
ATOM 1448 O O . PHE A 1 190 ? 29.095 -14.038 -34.017 1.00 92.56 190 PHE A O 1
ATOM 1455 N N . ILE A 1 191 ? 27.005 -13.526 -33.399 1.00 91.00 191 ILE A N 1
ATOM 1456 C CA . ILE A 1 191 ? 27.088 -14.234 -32.112 1.00 91.00 191 ILE A CA 1
ATOM 1457 C C . ILE A 1 191 ? 27.409 -15.718 -32.317 1.00 91.00 191 ILE A C 1
ATOM 1459 O O . ILE A 1 191 ? 28.190 -16.281 -31.554 1.00 91.00 191 ILE A O 1
ATOM 1463 N N . VAL A 1 192 ? 26.817 -16.358 -33.328 1.00 89.12 192 VAL A N 1
ATOM 1464 C CA . VAL A 1 192 ? 26.985 -17.798 -33.571 1.00 89.12 192 VAL A CA 1
ATOM 1465 C C . VAL A 1 192 ? 28.232 -18.098 -34.404 1.00 89.12 192 VAL A C 1
ATOM 1467 O O . VAL A 1 192 ? 28.962 -19.029 -34.077 1.00 89.12 192 VAL A O 1
ATOM 1470 N N . ALA A 1 193 ? 28.487 -17.323 -35.459 1.00 88.06 193 ALA A N 1
ATOM 1471 C CA . ALA A 1 193 ? 29.544 -17.598 -36.432 1.00 88.06 193 ALA A CA 1
ATOM 1472 C C . ALA A 1 193 ? 30.871 -16.873 -36.141 1.00 88.06 193 ALA A C 1
ATOM 1474 O O . ALA A 1 193 ? 31.929 -17.363 -36.523 1.00 88.06 193 ALA A O 1
ATOM 1475 N N . GLY A 1 194 ? 30.825 -15.707 -35.489 1.00 86.19 194 GLY A N 1
ATOM 1476 C CA . GLY A 1 194 ? 31.985 -14.831 -35.285 1.00 86.19 194 GLY A CA 1
ATOM 1477 C C . GLY A 1 194 ? 32.636 -14.919 -33.902 1.00 86.19 194 GLY A C 1
ATOM 1478 O O . GLY A 1 194 ? 33.777 -14.488 -33.739 1.00 86.19 194 GLY A O 1
ATOM 1479 N N . LEU A 1 195 ? 31.947 -15.467 -32.895 1.00 88.69 195 LEU A N 1
ATOM 1480 C CA . LEU A 1 195 ? 32.460 -15.573 -31.524 1.00 88.69 195 LEU A CA 1
ATOM 1481 C C . LEU A 1 195 ? 32.970 -16.988 -31.190 1.00 88.69 195 LEU A C 1
ATOM 1483 O O . LEU A 1 195 ? 32.531 -17.972 -31.784 1.00 88.69 195 LEU A O 1
ATOM 1487 N N . PRO A 1 196 ? 33.874 -17.130 -30.198 1.00 88.50 196 PRO A N 1
ATOM 1488 C CA . PRO A 1 196 ? 34.274 -18.432 -29.681 1.00 88.50 196 PRO A CA 1
ATOM 1489 C C . PRO A 1 196 ? 33.075 -19.190 -29.108 1.00 88.50 196 PRO A C 1
ATOM 1491 O O . PRO A 1 196 ? 32.275 -18.618 -28.368 1.00 88.50 196 PRO A O 1
ATOM 1494 N N . THR A 1 197 ? 33.014 -20.499 -29.350 1.00 84.25 197 THR A N 1
ATOM 1495 C CA . THR A 1 197 ? 31.860 -21.359 -29.026 1.00 84.25 197 THR A CA 1
ATOM 1496 C C . THR A 1 197 ? 31.351 -21.236 -27.582 1.00 84.25 197 THR A C 1
ATOM 1498 O O . THR A 1 197 ? 30.142 -21.236 -27.356 1.00 84.25 197 THR A O 1
ATOM 1501 N N . GLY A 1 198 ? 32.241 -21.071 -26.595 1.00 83.38 198 GLY A N 1
ATOM 1502 C CA . GLY A 1 198 ? 31.855 -20.848 -25.194 1.00 83.38 198 GLY A CA 1
ATOM 1503 C C . GLY A 1 198 ? 31.204 -19.481 -24.931 1.00 83.38 198 GLY A C 1
ATOM 1504 O O . GLY A 1 198 ? 30.255 -19.390 -24.154 1.00 83.38 198 GLY A O 1
ATOM 1505 N N . VAL A 1 199 ? 31.673 -18.428 -25.607 1.00 84.06 199 VAL A N 1
ATOM 1506 C CA . VAL A 1 199 ? 31.118 -17.067 -25.504 1.00 84.06 199 VAL A CA 1
ATOM 1507 C C . VAL A 1 199 ? 29.780 -16.991 -26.238 1.00 84.06 199 VAL A C 1
ATOM 1509 O O . VAL A 1 199 ? 28.820 -16.456 -25.686 1.00 84.06 199 VAL A O 1
ATOM 1512 N N . SER A 1 200 ? 29.683 -17.597 -27.427 1.00 87.56 200 SER A N 1
ATOM 1513 C CA . SER A 1 200 ? 28.437 -17.729 -28.191 1.00 87.56 200 SER A CA 1
ATOM 1514 C C . SER A 1 200 ? 27.345 -18.417 -27.377 1.00 87.56 200 SER A C 1
ATOM 1516 O O . SER A 1 200 ? 26.241 -17.890 -27.259 1.00 87.56 200 SER A O 1
ATOM 1518 N N . GLY A 1 201 ? 27.655 -19.566 -26.764 1.00 85.38 201 GLY A N 1
ATOM 1519 C CA . GLY A 1 201 ? 26.703 -20.308 -25.936 1.00 85.38 201 GLY A CA 1
ATOM 1520 C C . GLY A 1 201 ? 26.209 -19.503 -24.731 1.00 85.38 201 GLY A C 1
ATOM 1521 O O . GLY A 1 201 ? 25.007 -19.471 -24.468 1.00 85.38 201 GLY A O 1
ATOM 1522 N N . LEU A 1 202 ? 27.114 -18.799 -24.039 1.00 84.56 202 LEU A N 1
ATOM 1523 C CA . LEU A 1 202 ? 26.765 -17.942 -22.902 1.00 84.56 202 LEU A CA 1
ATOM 1524 C C . LEU A 1 202 ? 25.874 -16.760 -23.320 1.00 84.56 202 LEU A C 1
ATOM 1526 O O . LEU A 1 202 ? 24.893 -16.466 -22.642 1.00 84.56 202 LEU A O 1
ATOM 1530 N N . LEU A 1 203 ? 26.186 -16.107 -24.442 1.00 85.25 203 LEU A N 1
ATOM 1531 C CA . LEU A 1 203 ? 25.410 -14.988 -24.984 1.00 85.25 203 LEU A CA 1
ATOM 1532 C C . LEU A 1 203 ? 24.021 -15.409 -25.448 1.00 85.25 203 LEU A C 1
ATOM 1534 O O . LEU A 1 203 ? 23.043 -14.742 -25.114 1.00 85.25 203 LEU A O 1
ATOM 1538 N N . VAL A 1 204 ? 23.918 -16.520 -26.181 1.00 88.06 204 VAL A N 1
ATOM 1539 C CA . VAL A 1 204 ? 22.621 -17.066 -26.591 1.00 88.06 204 VAL A CA 1
ATOM 1540 C C . VAL A 1 204 ? 21.792 -17.393 -25.351 1.00 88.06 204 VAL A C 1
ATOM 1542 O O . VAL A 1 204 ? 20.650 -16.950 -25.264 1.00 88.06 204 VAL A O 1
ATOM 1545 N N . ALA A 1 205 ? 22.368 -18.067 -24.350 1.00 84.69 205 ALA A N 1
ATOM 1546 C CA . ALA A 1 205 ? 21.677 -18.342 -23.092 1.00 84.69 205 ALA A CA 1
ATOM 1547 C C . ALA A 1 205 ? 21.218 -17.055 -22.379 1.00 84.69 205 ALA A C 1
ATOM 1549 O O . ALA A 1 205 ? 20.087 -16.996 -21.900 1.00 84.69 205 ALA A O 1
ATOM 1550 N N . ALA A 1 206 ? 22.047 -16.008 -22.349 1.00 84.38 206 ALA A N 1
ATOM 1551 C CA . ALA A 1 206 ? 21.709 -14.727 -21.727 1.00 84.38 206 ALA A CA 1
ATOM 1552 C C . ALA A 1 206 ? 20.572 -13.991 -22.451 1.00 84.38 206 ALA A C 1
ATOM 1554 O O . ALA A 1 206 ? 19.650 -13.504 -21.800 1.00 84.38 206 ALA A O 1
ATOM 1555 N N . ILE A 1 207 ? 20.604 -13.950 -23.789 1.00 85.94 207 ILE A N 1
ATOM 1556 C CA . ILE A 1 207 ? 19.536 -13.370 -24.621 1.00 85.94 207 ILE A CA 1
ATOM 1557 C C . ILE A 1 207 ? 18.223 -14.106 -24.370 1.00 85.94 207 ILE A C 1
ATOM 1559 O O . ILE A 1 207 ? 17.180 -13.479 -24.193 1.00 85.94 207 ILE A O 1
ATOM 1563 N N . PHE A 1 208 ? 18.281 -15.435 -24.302 1.00 84.06 208 PHE A N 1
ATOM 1564 C CA . PHE A 1 208 ? 17.132 -16.262 -23.973 1.00 84.06 208 PHE A CA 1
ATOM 1565 C C . PHE A 1 208 ? 16.529 -15.932 -22.630 1.00 84.06 208 PHE A C 1
ATOM 1567 O O . PHE A 1 208 ? 15.322 -15.749 -22.509 1.00 84.06 208 PHE A O 1
ATOM 1574 N N . ALA A 1 209 ? 17.384 -15.872 -21.625 1.00 79.56 209 ALA A N 1
ATOM 1575 C CA . ALA A 1 209 ? 16.972 -15.636 -20.268 1.00 79.56 209 ALA A CA 1
ATOM 1576 C C . ALA A 1 209 ? 16.330 -14.237 -20.140 1.00 79.56 209 ALA A C 1
ATOM 1578 O O . ALA A 1 209 ? 15.192 -14.127 -19.684 1.00 79.56 209 ALA A O 1
ATOM 1579 N N . ALA A 1 210 ? 16.965 -13.204 -20.710 1.00 81.69 210 ALA A N 1
ATOM 1580 C CA . ALA A 1 210 ? 16.434 -11.838 -20.760 1.00 81.69 210 ALA A CA 1
ATOM 1581 C C . ALA A 1 210 ? 15.100 -11.724 -21.529 1.00 81.69 210 ALA A C 1
ATOM 1583 O O . ALA A 1 210 ? 14.180 -11.006 -21.119 1.00 81.69 210 ALA A O 1
ATOM 1584 N N . ALA A 1 211 ? 14.958 -12.451 -22.637 1.00 85.50 211 ALA A N 1
ATOM 1585 C CA . ALA A 1 211 ? 13.712 -12.498 -23.392 1.00 85.50 211 ALA A CA 1
ATOM 1586 C C . ALA A 1 211 ? 12.601 -13.221 -22.612 1.00 85.50 211 ALA A C 1
ATOM 1588 O O . ALA A 1 211 ? 11.481 -12.717 -22.548 1.00 85.50 211 ALA A O 1
ATOM 1589 N N . MET A 1 212 ? 12.900 -14.354 -21.967 1.00 82.00 212 MET A N 1
ATOM 1590 C CA . MET A 1 212 ? 11.943 -15.086 -21.128 1.00 82.00 212 MET A CA 1
ATOM 1591 C C . MET A 1 212 ? 11.468 -14.241 -19.938 1.00 82.00 212 MET A C 1
ATOM 1593 O O . MET A 1 212 ? 10.270 -14.207 -19.661 1.00 82.00 212 MET A O 1
ATOM 1597 N N . SER A 1 213 ? 12.368 -13.493 -19.299 1.00 80.00 213 SER A N 1
ATOM 1598 C CA . SER A 1 213 ? 12.041 -12.502 -18.266 1.00 80.00 213 SER A CA 1
ATOM 1599 C C . SER A 1 213 ? 11.004 -11.483 -18.755 1.00 80.00 213 SER A C 1
ATOM 1601 O O . SER A 1 213 ? 9.922 -11.335 -18.178 1.00 80.00 213 SER A O 1
ATOM 1603 N N . THR A 1 214 ? 11.296 -10.825 -19.879 1.00 85.06 214 THR A N 1
ATOM 1604 C CA . THR A 1 214 ? 10.440 -9.771 -20.441 1.00 85.06 214 THR A CA 1
ATOM 1605 C C . THR A 1 214 ? 9.072 -10.319 -20.851 1.00 85.06 214 THR A C 1
ATOM 1607 O O . THR A 1 214 ? 8.035 -9.695 -20.607 1.00 85.06 214 THR A O 1
ATOM 1610 N N . LEU A 1 215 ? 9.055 -11.504 -21.467 1.00 87.62 215 LEU A N 1
ATOM 1611 C CA . LEU A 1 215 ? 7.832 -12.172 -21.897 1.00 87.62 215 LEU A CA 1
ATOM 1612 C C . LEU A 1 215 ? 6.980 -12.629 -20.713 1.00 87.62 215 LEU A C 1
ATOM 1614 O O . LEU A 1 215 ? 5.780 -12.370 -20.721 1.00 87.62 215 LEU A O 1
ATOM 1618 N N . SER A 1 216 ? 7.583 -13.243 -19.694 1.00 82.69 216 SER A N 1
ATOM 1619 C CA . SER A 1 216 ? 6.860 -13.682 -18.494 1.00 82.69 216 SER A CA 1
ATOM 1620 C C . SER A 1 216 ? 6.248 -12.502 -17.735 1.00 82.69 216 SER A C 1
ATOM 1622 O O . SER A 1 216 ? 5.073 -12.550 -17.377 1.00 82.69 216 SER A O 1
ATOM 1624 N N . THR A 1 217 ? 6.990 -11.397 -17.596 1.00 84.06 217 THR A N 1
ATOM 1625 C CA . THR A 1 217 ? 6.503 -10.160 -16.968 1.00 84.06 217 THR A CA 1
ATOM 1626 C C . THR A 1 217 ? 5.336 -9.565 -17.761 1.00 84.06 217 THR A C 1
ATOM 1628 O O . THR A 1 217 ? 4.295 -9.248 -17.187 1.00 84.06 217 THR A O 1
ATOM 1631 N N . SER A 1 218 ? 5.457 -9.489 -19.093 1.00 86.44 218 SER A N 1
ATOM 1632 C CA . SER A 1 218 ? 4.378 -8.998 -19.966 1.00 86.44 218 SER A CA 1
ATOM 1633 C C . SER A 1 218 ? 3.114 -9.862 -19.867 1.00 86.44 218 SER A C 1
ATOM 1635 O O . SER A 1 218 ? 2.004 -9.337 -19.807 1.00 86.44 218 SER A O 1
ATOM 1637 N N . LEU A 1 219 ? 3.274 -11.190 -19.851 1.00 88.50 219 LEU A N 1
ATOM 1638 C CA . LEU A 1 219 ? 2.168 -12.147 -19.768 1.00 88.50 219 LEU A CA 1
ATOM 1639 C C . LEU A 1 219 ? 1.463 -12.089 -18.413 1.00 88.50 219 LEU A C 1
ATOM 1641 O O . LEU A 1 219 ? 0.234 -12.062 -18.367 1.00 88.50 219 LEU A O 1
ATOM 1645 N N . ASN A 1 220 ? 2.228 -12.039 -17.321 1.00 84.25 220 ASN A N 1
ATOM 1646 C CA . ASN A 1 220 ? 1.674 -11.918 -15.979 1.00 84.25 220 ASN A CA 1
ATOM 1647 C C . ASN A 1 220 ? 0.959 -10.571 -15.793 1.00 84.25 220 ASN A C 1
ATOM 1649 O O . ASN A 1 220 ? -0.141 -10.525 -15.244 1.00 84.25 220 ASN A O 1
ATOM 1653 N N . GLY A 1 221 ? 1.534 -9.483 -16.318 1.00 85.94 221 GLY A N 1
ATOM 1654 C CA . GLY A 1 221 ? 0.899 -8.167 -16.335 1.00 85.94 221 GLY A CA 1
ATOM 1655 C C . GLY A 1 221 ? -0.425 -8.160 -17.094 1.00 85.94 221 GLY A C 1
ATOM 1656 O O . GLY A 1 221 ? -1.437 -7.744 -16.536 1.00 85.94 221 GLY A O 1
ATOM 1657 N N . ALA A 1 222 ? -0.455 -8.691 -18.319 1.00 89.94 222 ALA A N 1
ATOM 1658 C CA . ALA A 1 222 ? -1.675 -8.762 -19.122 1.00 89.94 222 ALA A CA 1
ATOM 1659 C C . ALA A 1 222 ? -2.759 -9.646 -18.477 1.00 89.94 222 ALA A C 1
ATOM 1661 O O . ALA A 1 222 ? -3.935 -9.274 -18.458 1.00 89.94 222 ALA A O 1
ATOM 1662 N N . ALA A 1 223 ? -2.378 -10.790 -17.899 1.00 89.56 223 ALA A N 1
ATOM 1663 C CA . ALA A 1 223 ? -3.302 -11.664 -17.178 1.00 89.56 223 ALA A CA 1
ATOM 1664 C C . ALA A 1 223 ? -3.856 -10.995 -15.910 1.00 89.56 223 ALA A C 1
ATOM 1666 O O . ALA A 1 223 ? -5.059 -11.067 -15.661 1.00 89.56 223 ALA A O 1
ATOM 1667 N N . THR A 1 224 ? -3.006 -10.287 -15.160 1.00 87.00 224 THR A N 1
ATOM 1668 C CA . THR A 1 224 ? -3.413 -9.536 -13.963 1.00 87.00 224 THR A CA 1
ATOM 1669 C C . THR A 1 224 ? -4.409 -8.442 -14.323 1.00 87.00 224 THR A C 1
ATOM 1671 O O . THR A 1 224 ? -5.481 -8.414 -13.734 1.00 87.00 224 THR A O 1
ATOM 1674 N N . LEU A 1 225 ? -4.121 -7.623 -15.342 1.00 89.31 225 LEU A N 1
ATOM 1675 C CA . LEU A 1 225 ? -5.046 -6.586 -15.823 1.00 89.31 225 LEU A CA 1
ATOM 1676 C C . LEU A 1 225 ? -6.375 -7.189 -16.301 1.00 89.31 225 LEU A C 1
ATOM 1678 O O . LEU A 1 225 ? -7.443 -6.652 -16.023 1.00 89.31 225 LEU A O 1
ATOM 1682 N N . THR A 1 226 ? -6.335 -8.347 -16.969 1.00 94.31 226 THR A N 1
ATOM 1683 C CA . THR A 1 226 ? -7.556 -9.064 -17.377 1.00 94.31 226 THR A CA 1
ATOM 1684 C C . THR A 1 226 ? -8.391 -9.482 -16.160 1.00 94.31 226 THR A C 1
ATOM 1686 O O . THR A 1 226 ? -9.615 -9.352 -16.174 1.00 94.31 226 THR A O 1
ATOM 1689 N N . LEU A 1 227 ? -7.748 -9.941 -15.081 1.00 92.38 227 LEU A N 1
ATOM 1690 C CA . LEU A 1 227 ? -8.428 -10.297 -13.839 1.00 92.38 227 LEU A CA 1
ATOM 1691 C C . LEU A 1 227 ? -8.972 -9.066 -13.098 1.00 92.38 227 LEU A C 1
ATOM 1693 O O . LEU A 1 227 ? -10.144 -9.057 -12.728 1.00 92.38 227 LEU A O 1
ATOM 1697 N N . THR A 1 228 ? -8.138 -8.063 -12.831 1.00 88.19 228 THR A N 1
ATOM 1698 C CA . THR A 1 228 ? -8.478 -6.938 -11.945 1.00 88.19 228 THR A CA 1
ATOM 1699 C C . THR A 1 228 ? -9.405 -5.942 -12.623 1.00 88.19 228 THR A C 1
ATOM 1701 O O . THR A 1 228 ? -10.430 -5.572 -12.053 1.00 88.19 228 THR A O 1
ATOM 1704 N N . ASP A 1 229 ? -9.093 -5.564 -13.860 1.00 90.06 229 ASP A N 1
ATOM 1705 C CA . ASP A 1 229 ? -9.712 -4.401 -14.498 1.00 90.06 229 ASP A CA 1
ATOM 1706 C C . ASP A 1 229 ? -10.937 -4.794 -15.322 1.00 90.06 229 ASP A C 1
ATOM 1708 O O . ASP A 1 229 ? -11.842 -3.979 -15.511 1.00 90.06 229 ASP A O 1
ATOM 1712 N N . PHE A 1 230 ? -10.987 -6.049 -15.784 1.00 93.62 230 PHE A N 1
ATOM 1713 C CA . PHE A 1 230 ? -12.092 -6.569 -16.585 1.00 93.62 230 PHE A CA 1
ATOM 1714 C C . PHE A 1 230 ? -12.940 -7.584 -15.820 1.00 93.62 230 PHE A C 1
ATOM 1716 O O . PHE A 1 230 ? -14.133 -7.356 -15.624 1.00 93.62 230 PHE A O 1
ATOM 1723 N N . TYR A 1 231 ? -12.352 -8.695 -15.369 1.00 94.25 231 TYR A N 1
ATOM 1724 C CA . TYR A 1 231 ? -13.124 -9.796 -14.788 1.00 94.25 231 TYR A CA 1
ATOM 1725 C C . TYR A 1 231 ? -13.749 -9.428 -13.436 1.00 94.25 231 TYR A C 1
ATOM 1727 O O . TYR A 1 231 ? -14.966 -9.515 -13.288 1.00 94.25 231 TYR A O 1
ATOM 1735 N N . ARG A 1 232 ? -12.957 -8.956 -12.466 1.00 91.06 232 ARG A N 1
ATOM 1736 C CA . ARG A 1 232 ? -13.483 -8.524 -11.160 1.00 91.06 232 ARG A CA 1
ATOM 1737 C C . ARG A 1 232 ? -14.388 -7.307 -11.290 1.00 91.06 232 ARG A C 1
ATOM 1739 O O . ARG A 1 232 ? -15.396 -7.210 -10.610 1.00 91.06 232 ARG A O 1
ATOM 1746 N N . ARG A 1 233 ? -14.083 -6.387 -12.200 1.00 90.94 233 ARG A N 1
ATOM 1747 C CA . ARG A 1 233 ? -14.887 -5.173 -12.344 1.00 90.94 233 ARG A CA 1
ATOM 1748 C C . ARG A 1 233 ? -16.258 -5.409 -12.982 1.00 90.94 233 ARG A C 1
ATOM 1750 O O . ARG A 1 233 ? -17.232 -4.809 -12.538 1.00 90.94 233 ARG A O 1
ATOM 1757 N N . PHE A 1 234 ? -16.333 -6.219 -14.039 1.00 93.75 234 PHE A N 1
ATOM 1758 C CA . PHE A 1 234 ? -17.538 -6.316 -14.874 1.00 93.75 234 PHE A CA 1
ATOM 1759 C C . PHE A 1 234 ? -18.214 -7.689 -14.869 1.00 93.75 234 PHE A C 1
ATOM 1761 O O . PHE A 1 234 ? -19.355 -7.781 -15.315 1.00 93.75 234 PHE A O 1
ATOM 1768 N N . ILE A 1 235 ? -17.537 -8.750 -14.419 1.00 94.69 235 ILE A N 1
ATOM 1769 C CA . ILE A 1 235 ? -18.042 -10.129 -14.518 1.00 94.69 235 ILE A CA 1
ATOM 1770 C C . ILE A 1 235 ? -18.362 -10.711 -13.136 1.00 94.69 235 ILE A C 1
ATOM 1772 O O . ILE A 1 235 ? -19.487 -11.149 -12.920 1.00 94.69 235 ILE A O 1
ATOM 1776 N N . ASP A 1 236 ? -17.398 -10.732 -12.211 1.00 91.31 236 ASP A N 1
ATOM 1777 C CA . ASP A 1 236 ? -17.559 -11.319 -10.868 1.00 91.31 236 ASP A CA 1
ATOM 1778 C C . ASP A 1 236 ? -16.730 -10.532 -9.825 1.00 91.31 236 ASP A C 1
ATOM 1780 O O . ASP A 1 236 ? -15.557 -10.857 -9.602 1.00 91.31 236 ASP A O 1
ATOM 1784 N N . PRO A 1 237 ? -17.302 -9.479 -9.201 1.00 88.75 237 PRO A N 1
ATOM 1785 C CA . PRO A 1 237 ? -16.613 -8.647 -8.205 1.00 88.75 237 PRO A CA 1
ATOM 1786 C C . PRO A 1 237 ? -16.153 -9.384 -6.951 1.00 88.75 237 PRO A C 1
ATOM 1788 O O . PRO A 1 237 ? -15.123 -9.029 -6.381 1.00 88.75 237 PRO A O 1
ATOM 1791 N N . GLU A 1 238 ? -16.851 -10.450 -6.565 1.00 89.25 238 GLU A N 1
ATOM 1792 C CA . GLU A 1 238 ? -16.533 -11.263 -5.385 1.00 89.25 238 GLU A CA 1
ATOM 1793 C C . GLU A 1 238 ? -15.835 -12.580 -5.760 1.00 89.25 238 GLU A C 1
ATOM 1795 O O . GLU A 1 238 ? -15.920 -13.587 -5.051 1.00 89.25 238 GLU A O 1
ATOM 1800 N N . ALA A 1 239 ? -15.135 -12.599 -6.901 1.00 86.81 239 ALA A N 1
ATOM 1801 C CA . ALA A 1 239 ? -14.474 -13.792 -7.410 1.00 86.81 239 ALA A CA 1
ATOM 1802 C C . ALA A 1 239 ? -13.533 -14.418 -6.369 1.00 86.81 239 ALA A C 1
ATOM 1804 O O . ALA A 1 239 ? -12.475 -13.873 -6.041 1.00 86.81 239 ALA A O 1
ATOM 1805 N N . SER A 1 240 ? -13.878 -15.630 -5.926 1.00 89.25 240 SER A N 1
ATOM 1806 C CA . SER A 1 240 ? -13.048 -16.409 -5.005 1.00 89.25 240 SER A CA 1
ATOM 1807 C C . SER A 1 240 ? -11.639 -16.649 -5.557 1.00 89.25 240 SER A C 1
ATOM 1809 O O . SER A 1 240 ? -11.404 -16.622 -6.770 1.00 89.25 240 SER A O 1
ATOM 1811 N N . GLU A 1 241 ? -10.684 -16.936 -4.671 1.00 87.50 241 GLU A N 1
ATOM 1812 C CA . GLU A 1 241 ? -9.277 -17.146 -5.035 1.00 87.50 241 GLU A CA 1
ATOM 1813 C C . GLU A 1 241 ? -9.113 -18.231 -6.112 1.00 87.50 241 GLU A C 1
ATOM 1815 O O . GLU A 1 241 ? -8.434 -18.030 -7.117 1.00 87.50 241 GLU A O 1
ATOM 1820 N N . LYS A 1 242 ? -9.852 -19.342 -5.990 1.00 88.69 242 LYS A N 1
ATOM 1821 C CA . LYS A 1 242 ? -9.842 -20.426 -6.983 1.00 88.69 242 LYS A CA 1
ATOM 1822 C C . LYS A 1 242 ? -10.318 -19.964 -8.365 1.00 88.69 242 LYS A C 1
ATOM 1824 O O . LYS A 1 242 ? -9.730 -20.362 -9.368 1.00 88.69 242 LYS A O 1
ATOM 1829 N N . ARG A 1 243 ? -11.371 -19.140 -8.439 1.00 90.62 243 ARG A N 1
ATOM 1830 C CA . ARG A 1 243 ? -11.859 -18.584 -9.716 1.00 90.62 243 ARG A CA 1
ATOM 1831 C C . ARG A 1 243 ? -10.872 -17.572 -10.286 1.00 90.62 243 ARG A C 1
ATOM 1833 O O . ARG A 1 243 ? -10.576 -17.633 -11.474 1.00 90.62 243 ARG A O 1
ATOM 1840 N N . SER A 1 244 ? -10.316 -16.714 -9.431 1.00 89.62 244 SER A N 1
ATOM 1841 C CA . SER A 1 244 ? -9.280 -15.746 -9.803 1.00 89.62 244 SER A CA 1
ATOM 1842 C C . SER A 1 244 ? -8.066 -16.445 -10.430 1.00 89.62 244 SER A C 1
ATOM 1844 O O . SER A 1 244 ? -7.615 -16.045 -11.500 1.00 89.62 244 SER A O 1
ATOM 1846 N N . MET A 1 245 ? -7.602 -17.553 -9.840 1.00 89.12 245 MET A N 1
ATOM 1847 C CA . MET A 1 245 ? -6.498 -18.350 -10.387 1.00 89.12 245 MET A CA 1
ATOM 1848 C C . MET A 1 245 ? -6.823 -18.977 -11.748 1.00 89.12 245 MET A C 1
ATOM 1850 O O . MET A 1 245 ? -5.982 -18.962 -12.644 1.00 89.12 245 MET A O 1
ATOM 1854 N N . VAL A 1 246 ? -8.045 -19.485 -11.948 1.00 92.62 246 VAL A N 1
ATOM 1855 C CA . VAL A 1 246 ? -8.469 -20.010 -13.261 1.00 92.62 246 VAL A CA 1
ATOM 1856 C C . VAL A 1 246 ? -8.461 -18.907 -14.320 1.00 92.62 246 VAL A C 1
ATOM 1858 O O . VAL A 1 246 ? -7.958 -19.129 -15.421 1.00 92.62 246 VAL A O 1
ATOM 1861 N N . VAL A 1 247 ? -8.973 -17.717 -13.992 1.00 93.69 247 VAL A N 1
ATOM 1862 C CA . VAL A 1 247 ? -8.967 -16.563 -14.904 1.00 93.69 247 VAL A CA 1
ATOM 1863 C C . VAL A 1 247 ? -7.541 -16.158 -15.257 1.00 93.69 247 VAL A C 1
ATOM 1865 O O . VAL A 1 247 ? -7.268 -15.930 -16.435 1.00 93.69 247 VAL A O 1
ATOM 1868 N N . LEU A 1 248 ? -6.624 -16.125 -14.285 1.00 90.88 248 LEU A N 1
ATOM 1869 C CA . LEU A 1 248 ? -5.209 -15.849 -14.540 1.00 90.88 248 LEU A CA 1
ATOM 1870 C C . LEU A 1 248 ? -4.617 -16.866 -15.518 1.00 90.88 248 LEU A C 1
ATOM 1872 O O . LEU A 1 248 ? -4.085 -16.463 -16.546 1.00 90.88 248 LEU A O 1
ATOM 1876 N N . TYR A 1 249 ? -4.791 -18.168 -15.276 1.00 92.25 249 TYR A N 1
ATOM 1877 C CA . TYR A 1 249 ? -4.247 -19.205 -16.158 1.00 92.25 249 TYR A CA 1
ATOM 1878 C C . TYR A 1 249 ? -4.809 -19.146 -17.582 1.00 92.25 249 TYR A C 1
ATOM 1880 O O . TYR A 1 249 ? -4.047 -19.203 -18.550 1.00 92.25 249 TYR A O 1
ATOM 1888 N N . VAL A 1 250 ? -6.128 -18.992 -17.729 1.00 94.62 250 VAL A N 1
ATOM 1889 C CA . VAL A 1 250 ? -6.768 -18.871 -19.049 1.00 94.62 250 VAL A CA 1
ATOM 1890 C C . VAL A 1 250 ? -6.286 -17.610 -19.767 1.00 94.62 250 VAL A C 1
ATOM 1892 O O . VAL A 1 250 ? -5.953 -17.668 -20.952 1.00 94.62 250 VAL A O 1
ATOM 1895 N N . SER A 1 251 ? -6.188 -16.489 -19.051 1.00 94.50 251 SER A N 1
ATOM 1896 C CA . SER A 1 251 ? -5.725 -15.219 -19.614 1.00 94.50 251 SER A CA 1
ATOM 1897 C C . SER A 1 251 ? -4.260 -15.294 -20.041 1.00 94.50 251 SER A C 1
ATOM 1899 O O . SER A 1 251 ? -3.931 -14.852 -21.138 1.00 94.50 251 SER A O 1
ATOM 1901 N N . THR A 1 252 ? -3.381 -15.904 -19.241 1.00 92.44 252 THR A N 1
ATOM 1902 C CA . THR A 1 252 ? -1.971 -16.121 -19.600 1.00 92.44 252 THR A CA 1
ATOM 1903 C C . THR A 1 252 ? -1.843 -16.934 -20.887 1.00 92.44 252 THR A C 1
ATOM 1905 O O . THR A 1 252 ? -1.068 -16.559 -21.766 1.00 92.44 252 THR A O 1
ATOM 1908 N N . ILE A 1 253 ? -2.631 -18.005 -21.048 1.00 94.69 253 ILE A N 1
ATOM 1909 C CA . ILE A 1 253 ? -2.637 -18.809 -22.281 1.00 94.69 253 ILE A CA 1
ATOM 1910 C C . ILE A 1 253 ? -3.128 -17.975 -23.471 1.00 94.69 253 ILE A C 1
ATOM 1912 O O . ILE A 1 253 ? -2.482 -17.965 -24.520 1.00 94.69 253 ILE A O 1
ATOM 1916 N N . ALA A 1 254 ? -4.237 -17.249 -23.316 1.00 95.88 254 ALA A N 1
ATOM 1917 C CA . ALA A 1 254 ? -4.799 -16.418 -24.379 1.00 95.88 254 ALA A CA 1
ATOM 1918 C C . ALA A 1 254 ? -3.811 -15.334 -24.843 1.00 95.88 254 ALA A C 1
ATOM 1920 O O . ALA A 1 254 ? -3.534 -15.213 -26.039 1.00 95.88 254 ALA A O 1
ATOM 1921 N N . TRP A 1 255 ? -3.211 -14.597 -23.906 1.00 95.00 255 TRP A N 1
ATOM 1922 C CA . TRP A 1 255 ? -2.200 -13.583 -24.208 1.00 95.00 255 TRP A CA 1
ATOM 1923 C C . TRP A 1 255 ? -0.914 -14.184 -24.785 1.00 95.00 255 TRP A C 1
ATOM 1925 O O . TRP A 1 255 ? -0.313 -13.579 -25.674 1.00 95.00 255 TRP A O 1
ATOM 1935 N N . GLY A 1 256 ? -0.525 -15.392 -24.364 1.00 94.25 256 GLY A N 1
ATOM 1936 C CA . GLY A 1 256 ? 0.585 -16.151 -24.950 1.00 94.25 256 GLY A CA 1
ATOM 1937 C C . GLY A 1 256 ? 0.352 -16.499 -26.420 1.00 94.25 256 GLY A C 1
ATOM 1938 O O . GLY A 1 256 ? 1.230 -16.282 -27.261 1.00 94.25 256 GLY A O 1
ATOM 1939 N N . LEU A 1 257 ? -0.856 -16.958 -26.763 1.00 95.50 257 LEU A N 1
ATOM 1940 C CA . LEU A 1 257 ? -1.255 -17.246 -28.144 1.00 95.50 257 LEU A CA 1
ATOM 1941 C C . LEU A 1 257 ? -1.297 -15.979 -29.007 1.00 95.50 257 LEU A C 1
ATOM 1943 O O . LEU A 1 257 ? -0.784 -15.985 -30.129 1.00 95.50 2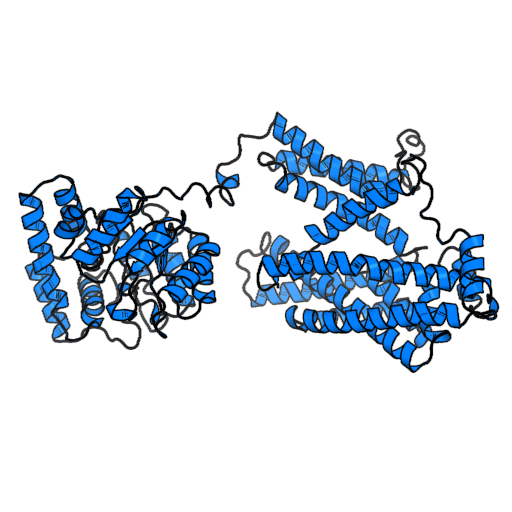57 LEU A O 1
ATOM 1947 N N . ILE A 1 258 ? -1.844 -14.879 -28.479 1.00 95.56 258 ILE A N 1
ATOM 1948 C CA . ILE A 1 258 ? -1.845 -13.575 -29.160 1.00 95.56 258 ILE A CA 1
ATOM 1949 C C . ILE A 1 258 ? -0.405 -13.102 -29.390 1.00 95.56 258 ILE A C 1
ATOM 1951 O O . ILE A 1 258 ? -0.051 -12.723 -30.503 1.00 95.56 258 ILE A O 1
ATOM 1955 N N . GLY A 1 259 ? 0.451 -13.169 -28.367 1.00 94.00 259 GLY A N 1
ATOM 1956 C CA . GLY A 1 259 ? 1.862 -12.796 -28.462 1.00 94.00 259 GLY A CA 1
ATOM 1957 C C . GLY A 1 259 ? 2.614 -13.600 -29.523 1.00 94.00 259 GLY A C 1
ATOM 1958 O O . GLY A 1 259 ? 3.326 -13.012 -30.339 1.00 94.00 259 GLY A O 1
ATOM 1959 N N . THR A 1 260 ? 2.392 -14.915 -29.559 1.00 94.75 260 THR A N 1
ATOM 1960 C CA . THR A 1 260 ? 2.992 -15.835 -30.541 1.00 94.75 260 THR A CA 1
ATOM 1961 C C . THR A 1 260 ? 2.504 -15.534 -31.959 1.00 94.75 260 THR A C 1
ATOM 1963 O O . THR A 1 260 ? 3.298 -15.464 -32.894 1.00 94.75 260 THR A O 1
ATOM 1966 N N . THR A 1 261 ? 1.206 -15.279 -32.131 1.00 94.94 261 THR A N 1
ATOM 1967 C CA . THR A 1 261 ? 0.623 -14.921 -33.435 1.00 94.94 261 THR A CA 1
ATOM 1968 C C . THR A 1 261 ? 1.182 -13.592 -33.941 1.00 94.94 261 THR A C 1
ATOM 1970 O O . THR A 1 261 ? 1.594 -13.483 -35.096 1.00 94.94 261 THR A O 1
ATOM 1973 N N . THR A 1 262 ? 1.286 -12.593 -33.062 1.00 92.94 262 THR A N 1
ATOM 1974 C CA . THR A 1 262 ? 1.912 -11.307 -33.384 1.00 92.94 262 THR A CA 1
ATOM 1975 C C . THR A 1 262 ? 3.386 -11.480 -33.749 1.00 92.94 262 THR A C 1
ATOM 1977 O O . THR A 1 262 ? 3.853 -10.833 -34.678 1.00 92.94 262 THR A O 1
ATOM 1980 N N . ALA A 1 263 ? 4.127 -12.372 -33.084 1.00 93.62 263 ALA A N 1
ATOM 1981 C CA . ALA A 1 263 ? 5.516 -12.670 -33.441 1.00 93.62 263 ALA A CA 1
ATOM 1982 C C . ALA A 1 263 ? 5.650 -13.253 -34.858 1.00 93.62 263 ALA A C 1
ATOM 1984 O O . ALA A 1 263 ? 6.555 -12.870 -35.593 1.00 93.62 263 ALA A O 1
ATOM 1985 N N . ILE A 1 264 ? 4.723 -14.123 -35.275 1.00 94.56 264 ILE A N 1
ATOM 1986 C CA . ILE A 1 264 ? 4.680 -14.636 -36.654 1.00 94.56 264 ILE A CA 1
ATOM 1987 C C . ILE A 1 264 ? 4.427 -13.492 -37.647 1.00 94.56 264 ILE A C 1
ATOM 1989 O O . ILE A 1 264 ? 5.076 -13.430 -38.689 1.00 94.56 264 ILE A O 1
ATOM 1993 N N . ALA A 1 265 ? 3.534 -12.554 -37.318 1.00 92.12 265 ALA A N 1
ATOM 1994 C CA . ALA A 1 265 ? 3.293 -11.378 -38.155 1.00 92.12 265 ALA A CA 1
ATOM 1995 C C . ALA A 1 265 ? 4.535 -10.469 -38.271 1.00 92.12 265 ALA A C 1
ATOM 1997 O O . ALA A 1 265 ? 4.781 -9.903 -39.337 1.00 92.12 265 ALA A O 1
ATOM 1998 N N . MET A 1 266 ? 5.361 -10.384 -37.219 1.00 90.44 266 MET A N 1
ATOM 1999 C CA . MET A 1 266 ? 6.598 -9.587 -37.213 1.00 90.44 266 MET A CA 1
ATOM 2000 C C . MET A 1 266 ? 7.658 -10.077 -38.212 1.00 90.44 266 MET A C 1
ATOM 2002 O O . MET A 1 266 ? 8.523 -9.296 -38.588 1.00 90.44 266 MET A O 1
ATOM 2006 N N . ILE A 1 267 ? 7.567 -11.313 -38.720 1.00 89.56 267 ILE A N 1
ATOM 2007 C CA . ILE A 1 267 ? 8.476 -11.833 -39.763 1.00 89.56 267 ILE A CA 1
ATOM 2008 C C . ILE A 1 267 ? 8.402 -10.994 -41.051 1.00 89.56 267 ILE A C 1
ATOM 2010 O O . ILE A 1 267 ? 9.377 -10.891 -41.794 1.00 89.56 267 ILE A O 1
ATOM 2014 N N . GLN A 1 268 ? 7.243 -10.394 -41.335 1.00 86.25 268 GLN A N 1
ATOM 2015 C CA . GLN A 1 268 ? 7.027 -9.598 -42.548 1.00 86.25 268 GLN A CA 1
ATOM 2016 C C . GLN A 1 268 ? 7.552 -8.161 -42.429 1.00 86.25 268 GLN A C 1
ATOM 2018 O O . GLN A 1 268 ? 7.564 -7.419 -43.412 1.00 86.25 268 GLN A O 1
ATOM 2023 N N . VAL A 1 269 ? 7.985 -7.753 -41.237 1.00 86.25 269 VAL A N 1
ATOM 2024 C CA . VAL A 1 269 ? 8.494 -6.408 -40.979 1.00 86.25 269 VAL A CA 1
ATOM 2025 C C . VAL A 1 269 ? 9.937 -6.289 -41.481 1.00 86.25 269 VAL A C 1
ATOM 2027 O O . VAL A 1 269 ? 10.716 -7.236 -41.411 1.00 86.25 269 VAL A O 1
ATOM 2030 N N . LYS A 1 270 ? 10.299 -5.111 -42.007 1.00 83.94 270 LYS A N 1
ATOM 2031 C CA . LYS A 1 270 ? 11.665 -4.833 -42.479 1.00 83.94 270 LYS A CA 1
ATOM 2032 C C . LYS A 1 270 ? 12.662 -4.644 -41.332 1.00 83.94 270 LYS A C 1
ATOM 2034 O O . LYS A 1 270 ? 13.741 -5.213 -41.371 1.00 83.94 270 LYS A O 1
ATOM 2039 N N . SER A 1 271 ? 12.277 -3.852 -40.336 1.00 86.50 271 SER A N 1
ATOM 2040 C CA . SER A 1 271 ? 13.077 -3.513 -39.159 1.00 86.50 271 SER A CA 1
ATOM 2041 C C . SER A 1 271 ? 12.194 -3.592 -37.922 1.00 86.50 271 SER A C 1
ATOM 2043 O O . SER A 1 271 ? 11.174 -2.901 -37.821 1.00 86.50 271 SER A O 1
ATOM 2045 N N . ILE A 1 272 ? 12.568 -4.455 -36.981 1.00 86.88 272 ILE A N 1
ATOM 2046 C CA . ILE A 1 272 ? 11.828 -4.625 -35.726 1.00 86.88 272 ILE A CA 1
ATOM 2047 C C . ILE A 1 272 ? 11.886 -3.351 -34.887 1.00 86.88 272 ILE A C 1
ATOM 2049 O O . ILE A 1 272 ? 10.899 -3.020 -34.230 1.00 86.88 272 ILE A O 1
ATOM 2053 N N . LEU A 1 273 ? 13.013 -2.633 -34.916 1.00 83.69 273 LEU A N 1
ATOM 2054 C CA . LEU A 1 273 ? 13.180 -1.382 -34.181 1.00 83.69 273 LEU A CA 1
ATOM 2055 C C . LEU A 1 273 ? 12.203 -0.311 -34.683 1.00 83.69 273 LEU A C 1
ATOM 2057 O O . LEU A 1 273 ? 11.512 0.307 -33.874 1.00 83.69 273 LEU A O 1
ATOM 2061 N N . ASP A 1 274 ? 12.081 -0.155 -36.003 1.00 81.94 274 ASP A N 1
ATOM 2062 C CA . ASP A 1 274 ? 11.191 0.846 -36.602 1.00 81.94 274 ASP A CA 1
ATOM 2063 C C . ASP A 1 274 ? 9.722 0.509 -36.332 1.00 81.94 274 ASP A C 1
ATOM 2065 O O . ASP A 1 274 ? 8.939 1.370 -35.924 1.00 81.94 274 ASP A O 1
ATOM 2069 N N . ALA A 1 275 ? 9.343 -0.765 -36.489 1.00 85.25 275 ALA A N 1
ATOM 2070 C CA . ALA A 1 275 ? 7.990 -1.206 -36.168 1.00 85.25 275 ALA A CA 1
ATOM 2071 C C . ALA A 1 275 ? 7.676 -1.066 -34.677 1.00 85.25 275 ALA A C 1
ATOM 2073 O O . ALA A 1 275 ? 6.557 -0.696 -34.320 1.00 85.25 275 ALA A O 1
ATOM 2074 N N . TRP A 1 276 ? 8.649 -1.330 -33.801 1.00 84.06 276 TRP A N 1
ATOM 2075 C CA . TRP A 1 276 ? 8.495 -1.113 -32.368 1.00 84.06 276 TRP A CA 1
ATOM 2076 C C . TRP A 1 276 ? 8.256 0.362 -32.057 1.00 84.06 276 TRP A C 1
ATOM 2078 O O . TRP A 1 276 ? 7.291 0.673 -31.367 1.00 84.06 276 TRP A O 1
ATOM 2088 N N . TRP A 1 277 ? 9.070 1.274 -32.594 1.00 82.06 277 TRP A N 1
ATOM 2089 C CA . TRP A 1 277 ? 8.891 2.713 -32.388 1.00 82.06 277 TRP A CA 1
ATOM 2090 C C . TRP A 1 277 ? 7.550 3.221 -32.916 1.00 82.06 277 TRP A C 1
ATOM 2092 O O . TRP A 1 277 ? 6.882 4.005 -32.241 1.00 82.06 277 TRP A O 1
ATOM 2102 N N . GLN A 1 278 ? 7.107 2.732 -34.074 1.00 80.00 278 GLN A N 1
ATOM 2103 C CA . GLN A 1 278 ? 5.805 3.090 -34.629 1.00 80.00 278 GLN A CA 1
ATOM 2104 C C . GLN A 1 278 ? 4.648 2.594 -33.747 1.00 80.00 278 GLN A C 1
ATOM 2106 O O . GLN A 1 278 ? 3.757 3.370 -33.403 1.00 80.00 278 GLN A O 1
ATOM 2111 N N . LEU A 1 279 ? 4.661 1.319 -33.348 1.00 83.56 279 LEU A N 1
ATOM 2112 C CA . LEU A 1 279 ? 3.608 0.734 -32.511 1.00 83.56 279 LEU A CA 1
ATOM 2113 C C . LEU A 1 279 ? 3.590 1.341 -31.108 1.00 83.56 279 LEU A C 1
ATOM 2115 O O . LEU A 1 279 ? 2.518 1.672 -30.603 1.00 83.56 279 LEU A O 1
ATOM 2119 N N . ALA A 1 280 ? 4.761 1.536 -30.502 1.00 82.19 280 ALA A N 1
ATOM 2120 C CA . ALA A 1 280 ? 4.887 2.224 -29.228 1.00 82.19 280 ALA A CA 1
ATOM 2121 C C . ALA A 1 280 ? 4.324 3.645 -29.337 1.00 82.19 280 ALA A C 1
ATOM 2123 O O . ALA A 1 280 ? 3.510 4.046 -28.516 1.00 82.19 280 ALA A O 1
ATOM 2124 N N . GLY A 1 281 ? 4.637 4.379 -30.409 1.00 79.00 281 GLY A N 1
ATOM 2125 C CA . GLY A 1 281 ? 4.080 5.711 -30.626 1.00 79.00 281 GLY A CA 1
ATOM 2126 C C . GLY A 1 281 ? 2.546 5.754 -30.643 1.00 79.00 281 GLY A C 1
ATOM 2127 O O . GLY A 1 281 ? 1.952 6.661 -30.057 1.00 79.00 281 GLY A O 1
ATOM 2128 N N . ILE A 1 282 ? 1.912 4.755 -31.264 1.00 82.88 282 ILE A N 1
ATOM 2129 C CA . ILE A 1 282 ? 0.451 4.643 -31.390 1.00 82.88 282 ILE A CA 1
ATOM 2130 C C . ILE A 1 282 ? -0.211 4.329 -30.044 1.00 82.88 282 ILE A C 1
ATOM 2132 O O . ILE A 1 282 ? -1.158 5.008 -29.650 1.00 82.88 282 ILE A O 1
ATOM 2136 N N . PHE A 1 283 ? 0.264 3.301 -29.336 1.00 81.81 283 PHE A N 1
ATOM 2137 C CA . PHE A 1 283 ? -0.389 2.837 -28.109 1.00 81.81 283 PHE A CA 1
ATOM 2138 C C . PHE A 1 283 ? 0.002 3.668 -26.878 1.00 81.81 283 PHE A C 1
ATOM 2140 O O . PHE A 1 283 ? -0.840 3.929 -26.018 1.00 81.81 283 PHE A O 1
ATOM 2147 N N . SER A 1 284 ? 1.248 4.140 -26.798 1.00 80.62 284 SER A N 1
ATOM 2148 C CA . SER A 1 284 ? 1.776 4.837 -25.619 1.00 80.62 284 SER A CA 1
ATOM 2149 C C . SER A 1 284 ? 1.263 6.268 -25.468 1.00 80.62 284 SER A C 1
ATOM 2151 O O . SER A 1 284 ? 1.063 6.725 -24.341 1.00 80.62 284 SER A O 1
ATOM 2153 N N . GLY A 1 285 ? 1.014 6.978 -26.577 1.00 77.00 285 GLY A N 1
ATOM 2154 C CA . GLY A 1 285 ? 0.585 8.384 -26.538 1.00 77.00 285 GLY A CA 1
ATOM 2155 C C . GLY A 1 285 ? -0.764 8.584 -25.842 1.00 77.00 285 GLY A C 1
ATOM 2156 O O . GLY A 1 285 ? -0.956 9.561 -25.120 1.00 77.00 285 GLY A O 1
ATOM 2157 N N . GLY A 1 286 ? -1.675 7.617 -26.004 1.00 81.56 286 GLY A N 1
ATOM 2158 C CA . GLY A 1 286 ? -2.989 7.614 -25.361 1.00 81.56 286 GLY A CA 1
ATOM 2159 C C . GLY A 1 286 ? -2.913 7.556 -23.835 1.00 81.56 286 GLY A C 1
ATOM 2160 O O . GLY A 1 286 ? -3.527 8.357 -23.129 1.00 81.56 286 GLY A O 1
ATOM 2161 N N . MET A 1 287 ? -2.125 6.606 -23.332 1.00 86.94 287 MET A N 1
ATOM 2162 C CA . MET A 1 287 ? -2.030 6.312 -21.903 1.00 86.94 287 MET A CA 1
ATOM 2163 C C . MET A 1 287 ? -1.272 7.407 -21.145 1.00 86.94 287 MET A C 1
ATOM 2165 O O . MET A 1 287 ? -1.723 7.843 -20.087 1.00 86.94 287 MET A O 1
ATOM 2169 N N . LEU A 1 288 ? -0.159 7.900 -21.705 1.00 91.75 288 LEU A N 1
ATOM 2170 C CA . LEU A 1 288 ? 0.643 8.948 -21.068 1.00 91.75 288 LEU A CA 1
ATOM 2171 C C . LEU A 1 288 ? -0.122 10.268 -20.959 1.00 91.75 288 LEU A C 1
ATOM 2173 O O . LEU A 1 288 ? -0.062 10.918 -19.919 1.00 91.75 288 LEU A O 1
ATOM 2177 N N . GLY A 1 289 ? -0.880 10.646 -21.992 1.00 92.50 289 GLY A N 1
ATOM 2178 C CA . GLY A 1 289 ? -1.681 11.871 -21.969 1.00 92.50 289 GLY A CA 1
ATOM 2179 C C . GLY A 1 289 ? -2.729 11.869 -20.858 1.00 92.50 289 GLY A C 1
ATOM 2180 O O . GLY A 1 289 ? -2.874 12.862 -20.148 1.00 92.50 289 GLY A O 1
ATOM 2181 N N . LEU A 1 290 ? -3.417 10.740 -20.668 1.00 91.50 290 LEU A N 1
ATOM 2182 C CA . LEU A 1 290 ? -4.426 10.593 -19.620 1.00 91.50 290 LEU A CA 1
ATOM 2183 C C . LEU A 1 290 ? -3.799 10.552 -18.219 1.00 91.50 290 LEU A C 1
ATOM 2185 O O . LEU A 1 290 ? -4.303 11.203 -17.305 1.00 91.50 290 LEU A O 1
ATOM 2189 N N . PHE A 1 291 ? -2.678 9.845 -18.062 1.00 92.12 291 PHE A N 1
ATOM 2190 C CA . PHE A 1 291 ? -1.926 9.813 -16.807 1.00 92.12 291 PHE A CA 1
ATOM 2191 C C . PHE A 1 291 ? -1.443 11.209 -16.391 1.00 92.12 291 PHE A C 1
ATOM 2193 O O . PHE A 1 291 ? -1.675 11.640 -15.263 1.00 92.12 291 PHE A O 1
ATOM 2200 N N . LEU A 1 292 ? -0.830 11.956 -17.317 1.00 93.50 292 LEU A N 1
ATOM 2201 C CA . LEU A 1 292 ? -0.390 13.326 -17.058 1.00 93.50 292 LEU A CA 1
ATOM 2202 C C . LEU A 1 292 ? -1.567 14.262 -16.778 1.00 93.50 292 LEU A C 1
ATOM 2204 O O . LEU A 1 292 ? -1.436 15.148 -15.940 1.00 93.50 292 LEU A O 1
ATOM 2208 N N . LEU A 1 293 ? -2.715 14.074 -17.439 1.00 92.38 293 LEU A N 1
ATOM 2209 C CA . LEU A 1 293 ? -3.917 14.859 -17.162 1.00 92.38 293 LEU A CA 1
ATOM 2210 C C . LEU A 1 293 ? -4.393 14.650 -15.721 1.00 92.38 293 LEU A C 1
ATOM 2212 O O . LEU A 1 293 ? -4.641 15.638 -15.035 1.00 92.38 293 LEU A O 1
ATOM 2216 N N . GLY A 1 294 ? -4.464 13.400 -15.254 1.00 89.19 294 GLY A N 1
ATOM 2217 C CA . GLY A 1 294 ? -4.823 13.091 -13.867 1.00 89.19 294 GLY A CA 1
ATOM 2218 C C . GLY A 1 294 ? -3.804 13.625 -12.857 1.00 89.19 294 GLY A C 1
ATOM 2219 O O . GLY A 1 294 ? -4.181 14.142 -11.813 1.00 89.19 294 GLY A O 1
ATOM 2220 N N . MET A 1 295 ? -2.512 13.583 -13.193 1.00 88.38 295 MET A N 1
ATOM 2221 C CA . MET A 1 295 ? -1.442 14.080 -12.321 1.00 88.38 295 MET A CA 1
ATOM 2222 C C . MET A 1 295 ? -1.374 15.618 -12.251 1.00 88.38 295 MET A C 1
ATOM 2224 O O . MET A 1 295 ? -1.047 16.174 -11.206 1.00 88.38 295 MET A O 1
ATOM 2228 N N . LEU A 1 296 ? -1.638 16.320 -13.359 1.00 90.06 296 LEU A N 1
ATOM 2229 C CA . LEU A 1 296 ? -1.441 17.772 -13.471 1.00 90.06 296 LEU A CA 1
ATOM 2230 C C . LEU A 1 296 ? -2.731 18.583 -13.286 1.00 90.06 296 LEU A C 1
ATOM 2232 O O . LEU A 1 296 ? -2.658 19.776 -12.987 1.00 90.06 296 LEU A O 1
ATOM 2236 N N . SER A 1 297 ? -3.909 17.981 -13.476 1.00 86.06 297 SER A N 1
ATOM 2237 C CA . SER A 1 297 ? -5.193 18.689 -13.447 1.00 86.06 297 SER A CA 1
ATOM 2238 C C . SER A 1 297 ? -6.124 18.168 -12.355 1.00 86.06 297 SER A C 1
ATOM 2240 O O . SER A 1 297 ? -6.830 17.183 -12.540 1.00 86.06 297 SER A O 1
ATOM 2242 N N . ARG A 1 298 ? -6.244 18.925 -11.258 1.00 78.06 298 ARG A N 1
ATOM 2243 C CA . ARG A 1 298 ? -7.176 18.624 -10.150 1.00 78.06 298 ARG A CA 1
ATOM 2244 C C . ARG A 1 298 ? -8.667 18.817 -10.484 1.00 78.06 298 ARG A C 1
ATOM 2246 O O . ARG A 1 298 ? -9.524 18.548 -9.657 1.00 78.06 298 ARG A O 1
ATOM 2253 N N . LYS A 1 299 ? -8.990 19.362 -11.662 1.00 82.88 299 LYS A N 1
ATOM 2254 C CA . LYS A 1 299 ? -10.372 19.653 -12.104 1.00 82.88 299 LYS A CA 1
ATOM 2255 C C . LYS A 1 299 ? -10.855 18.715 -13.212 1.00 82.88 299 LYS A C 1
ATOM 2257 O O . LYS A 1 299 ? -11.975 18.858 -13.705 1.00 82.88 299 LYS A O 1
ATOM 2262 N N . ALA A 1 300 ? -9.991 17.820 -13.689 1.00 85.31 300 ALA A N 1
ATOM 2263 C CA . ALA A 1 300 ? -10.294 16.976 -14.835 1.00 85.31 300 ALA A CA 1
ATOM 2264 C C . ALA A 1 300 ? -11.175 15.786 -14.429 1.00 85.31 300 ALA A C 1
ATOM 2266 O O . ALA A 1 300 ? -10.677 14.740 -14.042 1.00 85.31 300 ALA A O 1
ATOM 2267 N N . GLY A 1 301 ? -12.494 15.939 -14.564 1.00 85.06 301 GLY A N 1
ATOM 2268 C CA . GLY A 1 301 ? -13.444 14.831 -14.422 1.00 85.06 301 GLY A CA 1
ATOM 2269 C C . GLY A 1 301 ? -13.598 13.978 -15.693 1.00 85.06 301 GLY A C 1
ATOM 2270 O O . GLY A 1 301 ? -13.020 14.267 -16.745 1.00 85.06 301 GLY A O 1
ATOM 2271 N N . ASN A 1 302 ? -14.466 12.961 -15.628 1.00 88.81 302 ASN A N 1
ATOM 2272 C CA . ASN A 1 302 ? -14.718 12.013 -16.727 1.00 88.81 302 ASN A CA 1
ATOM 2273 C C . ASN A 1 302 ? -14.981 12.663 -18.104 1.00 88.81 302 ASN A C 1
ATOM 2275 O O . ASN A 1 302 ? -14.408 12.183 -19.081 1.00 88.81 302 ASN A O 1
ATOM 2279 N N . PRO A 1 303 ? -15.781 13.744 -18.246 1.00 88.81 303 PRO A N 1
ATOM 2280 C CA . PRO A 1 303 ? -16.021 14.352 -19.559 1.00 88.81 303 PRO A CA 1
ATOM 2281 C C . PRO A 1 303 ? -14.753 14.933 -20.198 1.00 88.81 303 PRO A C 1
ATOM 2283 O O . PRO A 1 303 ? -14.550 14.790 -21.404 1.00 88.81 303 PRO A O 1
ATOM 2286 N N . ALA A 1 304 ? -13.881 15.547 -19.391 1.00 91.12 304 ALA A N 1
ATOM 2287 C CA . ALA A 1 304 ? -12.609 16.098 -19.847 1.00 91.12 304 ALA A CA 1
ATOM 2288 C C . ALA A 1 304 ? -11.647 14.986 -20.286 1.00 91.12 304 ALA A C 1
ATOM 2290 O O . ALA A 1 304 ? -11.043 15.081 -21.355 1.00 91.12 304 ALA A O 1
ATOM 2291 N N . ALA A 1 305 ? -11.565 13.907 -19.502 1.00 91.88 305 ALA A N 1
ATOM 2292 C CA . ALA A 1 305 ? -10.777 12.726 -19.835 1.00 91.88 305 ALA A CA 1
ATOM 2293 C C . ALA A 1 305 ? -11.263 12.052 -21.130 1.00 91.88 305 ALA A C 1
ATOM 2295 O O . ALA A 1 305 ? -10.465 11.805 -22.032 1.00 91.88 305 ALA A O 1
ATOM 2296 N N . ILE A 1 306 ? -12.573 11.806 -21.261 1.00 92.62 306 ILE A N 1
ATOM 2297 C CA . ILE A 1 306 ? -13.166 11.154 -22.439 1.00 92.62 306 ILE A CA 1
ATOM 2298 C C . ILE A 1 306 ? -12.931 11.991 -23.698 1.00 92.62 306 ILE A C 1
ATOM 2300 O O . ILE A 1 306 ? -12.469 11.458 -24.706 1.00 92.62 306 ILE A O 1
ATOM 2304 N N . LEU A 1 307 ? -13.220 13.296 -23.656 1.00 93.62 307 LEU A N 1
ATOM 2305 C CA . LEU A 1 307 ? -13.044 14.161 -24.822 1.00 93.62 307 LEU A CA 1
ATOM 2306 C C . LEU A 1 307 ? -11.564 14.306 -25.203 1.00 93.62 307 LEU A C 1
ATOM 2308 O O . LEU A 1 307 ? -11.235 14.255 -26.389 1.00 93.62 307 LEU A O 1
ATOM 2312 N N . GLY A 1 308 ? -10.678 14.422 -24.206 1.00 94.12 308 GLY A N 1
ATOM 2313 C CA . GLY A 1 308 ? -9.231 14.407 -24.404 1.00 94.12 308 GLY A CA 1
ATOM 2314 C C . GLY A 1 308 ? -8.779 13.146 -25.134 1.00 94.12 308 GLY A C 1
ATOM 2315 O O . GLY A 1 308 ? -8.149 13.248 -26.184 1.00 94.12 308 GLY A O 1
ATOM 2316 N N . VAL A 1 309 ? -9.164 11.966 -24.636 1.00 93.75 309 VAL A N 1
ATOM 2317 C CA . VAL A 1 309 ? -8.826 10.668 -25.242 1.00 93.75 309 VAL A CA 1
ATOM 2318 C C . VAL A 1 309 ? -9.387 10.537 -26.657 1.00 93.75 309 VAL A C 1
ATOM 2320 O O . VAL A 1 309 ? -8.646 10.143 -27.552 1.00 93.75 309 VAL A O 1
ATOM 2323 N N . LEU A 1 310 ? -10.652 10.898 -26.899 1.00 94.25 310 LEU A N 1
ATOM 2324 C CA . LEU A 1 310 ? -11.257 10.814 -28.234 1.00 94.25 310 LEU A CA 1
ATOM 2325 C C . LEU A 1 310 ? -10.488 11.655 -29.260 1.00 94.25 310 LEU A C 1
ATOM 2327 O O . LEU A 1 310 ? -10.115 11.143 -30.315 1.00 94.25 310 LEU A O 1
ATOM 2331 N N . LEU A 1 311 ? -10.209 12.925 -28.945 1.00 95.69 311 LEU A N 1
ATOM 2332 C CA . LEU A 1 311 ? -9.456 13.800 -29.846 1.00 95.69 311 LEU A CA 1
ATOM 2333 C C . LEU A 1 311 ? -7.991 13.369 -29.975 1.00 95.69 311 LEU A C 1
ATOM 2335 O O . LEU A 1 311 ? -7.436 13.421 -31.068 1.00 95.69 311 LEU A O 1
ATOM 2339 N N . GLY A 1 312 ? -7.382 12.868 -28.902 1.00 94.44 312 GLY A N 1
ATOM 2340 C CA . GLY A 1 312 ? -6.044 12.284 -28.936 1.00 94.44 312 GLY A CA 1
ATOM 2341 C C . GLY A 1 312 ? -5.937 11.072 -29.855 1.00 94.44 312 GLY A C 1
ATOM 2342 O O . GLY A 1 312 ? -5.024 11.003 -30.674 1.00 94.44 312 GLY A O 1
ATOM 2343 N N . VAL A 1 313 ? -6.891 10.141 -29.772 1.00 92.38 313 VAL A N 1
ATOM 2344 C CA . VAL A 1 313 ? -6.969 8.972 -30.661 1.00 92.38 313 VAL A CA 1
ATOM 2345 C C . VAL A 1 313 ? -7.159 9.413 -32.109 1.00 92.38 313 VAL A C 1
ATOM 2347 O O . VAL A 1 313 ? -6.495 8.872 -32.990 1.00 92.38 313 VAL A O 1
ATOM 2350 N N . VAL A 1 314 ? -7.989 10.428 -32.373 1.00 94.19 314 VAL A N 1
ATOM 2351 C CA . VAL A 1 314 ? -8.123 11.009 -33.719 1.00 94.19 314 VAL A CA 1
ATOM 2352 C C . VAL A 1 314 ? -6.786 11.569 -34.214 1.00 94.19 314 VAL A C 1
ATOM 2354 O O . VAL A 1 314 ? -6.397 11.261 -35.338 1.00 94.19 314 VAL A O 1
ATOM 2357 N N . THR A 1 315 ? -6.045 12.316 -33.389 1.00 94.81 315 THR A N 1
ATOM 2358 C CA . THR A 1 315 ? -4.707 12.825 -33.741 1.00 94.81 315 THR A CA 1
ATOM 2359 C C . THR A 1 315 ? -3.725 11.689 -34.035 1.00 94.81 315 THR A C 1
ATOM 2361 O O . THR A 1 315 ? -3.021 11.732 -35.043 1.00 94.81 315 THR A O 1
ATOM 2364 N N . ILE A 1 316 ? -3.700 10.648 -33.198 1.00 93.00 316 ILE A N 1
ATOM 2365 C CA . ILE A 1 316 ? -2.828 9.477 -33.376 1.00 93.00 316 ILE A CA 1
ATOM 2366 C C . ILE A 1 316 ? -3.162 8.752 -34.685 1.00 93.00 316 ILE A C 1
ATOM 2368 O O . ILE A 1 316 ? -2.263 8.466 -35.481 1.00 93.00 316 ILE A O 1
ATOM 2372 N N . LEU A 1 317 ? -4.447 8.487 -34.942 1.00 91.06 317 LEU A N 1
ATOM 2373 C CA . LEU A 1 317 ? -4.907 7.840 -36.171 1.00 91.06 317 LEU A CA 1
ATOM 2374 C C . LEU A 1 317 ? -4.607 8.697 -37.399 1.00 91.06 317 LEU A C 1
ATOM 2376 O O . LEU A 1 317 ? -4.135 8.165 -38.398 1.00 91.06 317 LEU A O 1
ATOM 2380 N N . TRP A 1 318 ? -4.810 10.012 -37.328 1.00 93.31 318 TRP A N 1
ATOM 2381 C CA . TRP A 1 318 ? -4.474 10.938 -38.406 1.00 93.31 318 TRP A CA 1
ATOM 2382 C C . TRP A 1 318 ? -2.978 10.905 -38.736 1.00 93.31 318 TRP A C 1
ATOM 2384 O O . TRP A 1 318 ? -2.609 10.674 -39.889 1.00 93.31 318 TRP A O 1
ATOM 2394 N N . MET A 1 319 ? -2.103 11.056 -37.739 1.00 92.56 319 MET A N 1
ATOM 2395 C CA . MET A 1 319 ? -0.648 11.036 -37.941 1.00 92.56 319 MET A CA 1
ATOM 2396 C C . MET A 1 319 ? -0.118 9.686 -38.432 1.00 92.56 319 MET A C 1
ATOM 2398 O O . MET A 1 319 ? 0.880 9.646 -39.157 1.00 92.56 319 MET A O 1
ATOM 2402 N N . THR A 1 320 ? -0.780 8.594 -38.046 1.00 89.56 320 THR A N 1
ATOM 2403 C CA . THR A 1 320 ? -0.398 7.231 -38.427 1.00 89.56 320 THR A CA 1
ATOM 2404 C C . THR A 1 320 ? -0.899 6.884 -39.826 1.00 89.56 320 THR A C 1
ATOM 2406 O O . THR A 1 320 ? -0.110 6.510 -40.690 1.00 89.56 320 THR A O 1
ATOM 2409 N N . LEU A 1 321 ? -2.206 7.017 -40.071 1.00 89.31 321 LEU A N 1
ATOM 2410 C CA . LEU A 1 321 ? -2.844 6.578 -41.312 1.00 89.31 321 LEU A CA 1
ATOM 2411 C C . LEU A 1 321 ? -2.472 7.464 -42.497 1.00 89.31 321 LEU A C 1
ATOM 2413 O O . LEU A 1 321 ? -2.326 6.929 -43.592 1.00 89.31 321 LEU A O 1
ATOM 2417 N N . SER A 1 322 ? -2.246 8.769 -42.293 1.00 89.88 322 SER A N 1
ATOM 2418 C CA . SER A 1 322 ? -1.893 9.703 -43.378 1.00 89.88 322 SER A CA 1
ATOM 2419 C C . SER A 1 322 ? -0.571 9.404 -44.092 1.00 89.88 322 SER A C 1
ATOM 2421 O O . SER A 1 322 ? -0.319 9.950 -45.161 1.00 89.88 322 SER A O 1
ATOM 2423 N N . ARG A 1 323 ? 0.253 8.506 -43.540 1.00 84.25 323 ARG A N 1
ATOM 2424 C CA . ARG A 1 323 ? 1.506 8.019 -44.146 1.00 84.25 323 ARG A CA 1
ATOM 2425 C C . ARG A 1 323 ? 1.367 6.673 -44.842 1.00 84.25 323 ARG A C 1
ATOM 2427 O O . ARG A 1 323 ? 2.335 6.156 -45.392 1.00 84.25 323 ARG A O 1
ATOM 2434 N N . THR A 1 324 ? 0.201 6.055 -44.728 1.00 84.31 324 THR A N 1
ATOM 2435 C CA . THR A 1 324 ? -0.066 4.729 -45.274 1.00 84.31 324 THR A CA 1
ATOM 2436 C C . THR A 1 324 ? -0.908 4.844 -46.531 1.00 84.31 324 THR A C 1
ATOM 2438 O O . THR A 1 324 ? -1.638 5.814 -46.725 1.00 84.31 324 THR A O 1
ATOM 2441 N N . ASN A 1 325 ? -0.900 3.788 -47.339 1.00 81.94 325 ASN A N 1
ATOM 2442 C CA . ASN A 1 325 ? -1.746 3.685 -48.531 1.00 81.94 325 ASN A CA 1
ATOM 2443 C C . ASN A 1 325 ? -3.254 3.628 -48.208 1.00 81.94 325 ASN A C 1
ATOM 2445 O O . ASN A 1 325 ? -4.072 3.600 -49.120 1.00 81.94 325 ASN A O 1
ATOM 2449 N N . PHE A 1 326 ? -3.632 3.586 -46.924 1.00 83.06 326 PHE A N 1
ATOM 2450 C CA . PHE A 1 326 ? -5.024 3.669 -46.487 1.00 83.06 326 PHE A CA 1
ATOM 2451 C C . PHE A 1 326 ? -5.563 5.109 -46.467 1.00 83.06 326 PHE A C 1
ATOM 2453 O O . PHE A 1 326 ? -6.772 5.292 -46.327 1.00 83.06 326 PHE A O 1
ATOM 2460 N N . TRP A 1 327 ? -4.707 6.132 -46.592 1.00 87.12 327 TRP A N 1
ATOM 2461 C CA . TRP A 1 327 ? -5.152 7.524 -46.646 1.00 87.12 327 TRP A CA 1
ATOM 2462 C C . TRP A 1 327 ? -5.723 7.872 -48.029 1.00 87.12 327 TRP A C 1
ATOM 2464 O O . TRP A 1 327 ? -5.036 7.664 -49.030 1.00 87.12 327 TRP A O 1
ATOM 2474 N N . PRO A 1 328 ? -6.950 8.418 -48.127 1.00 88.12 328 PRO A N 1
ATOM 2475 C CA . PRO A 1 328 ? -7.540 8.763 -49.417 1.00 88.12 328 PRO A CA 1
ATOM 2476 C C . PRO A 1 328 ? -6.703 9.803 -50.172 1.00 88.12 328 PRO A C 1
ATOM 2478 O O . PRO A 1 328 ? -6.371 10.851 -49.615 1.00 88.12 328 PRO A O 1
ATOM 2481 N N . GLU A 1 329 ?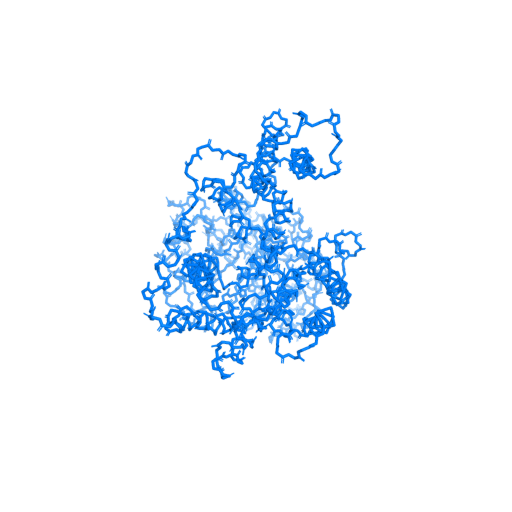 -6.439 9.576 -51.464 1.00 84.94 329 GLU A N 1
ATOM 2482 C CA . GLU A 1 329 ? -5.678 10.520 -52.306 1.00 84.94 329 GLU A CA 1
ATOM 2483 C C . GLU A 1 329 ? -6.302 11.927 -52.331 1.00 84.94 329 GLU A C 1
ATOM 2485 O O . GLU A 1 329 ? -5.587 12.933 -52.338 1.00 84.94 329 GLU A O 1
ATOM 2490 N N . SER A 1 330 ? -7.636 12.012 -52.247 1.00 87.44 330 SER A N 1
ATOM 2491 C CA . SER A 1 330 ? -8.386 13.273 -52.170 1.00 87.44 330 SER A CA 1
ATOM 2492 C C . SER A 1 330 ? -8.082 14.105 -50.918 1.00 87.44 330 SER A C 1
ATOM 2494 O O . SER A 1 330 ? -8.363 15.300 -50.901 1.00 87.44 330 SER A O 1
ATOM 2496 N N . LEU A 1 331 ? -7.528 13.492 -49.867 1.00 86.75 331 LEU A N 1
ATOM 2497 C CA . LEU A 1 331 ? -7.154 14.134 -48.604 1.00 86.75 331 LEU A CA 1
ATOM 2498 C C . LEU A 1 331 ? -5.633 14.273 -48.443 1.00 86.75 331 LEU A C 1
ATOM 2500 O O . LEU A 1 331 ? -5.165 14.573 -47.347 1.00 86.75 331 LEU A O 1
ATOM 2504 N N . SER A 1 332 ? -4.846 14.083 -49.504 1.00 82.81 332 SER A N 1
ATOM 2505 C CA . SER A 1 332 ? -3.376 14.181 -49.466 1.00 82.81 332 SER A CA 1
ATOM 2506 C C . SER A 1 332 ? -2.857 15.511 -48.899 1.00 82.81 332 SER A C 1
ATOM 2508 O O . SER A 1 332 ? -1.893 15.518 -48.142 1.00 82.81 332 SER A O 1
ATOM 2510 N N . VAL A 1 333 ? -3.542 16.628 -49.168 1.00 86.12 333 VAL A N 1
ATOM 2511 C CA . VAL A 1 333 ? -3.203 17.958 -48.614 1.00 86.12 333 VAL A CA 1
ATOM 2512 C C . VAL A 1 333 ? -3.411 18.031 -47.095 1.00 86.12 333 VAL A C 1
ATOM 2514 O O . VAL A 1 333 ? -2.762 18.820 -46.416 1.00 86.12 333 VAL A O 1
ATOM 2517 N N . ALA A 1 334 ? -4.301 17.199 -46.552 1.00 87.31 334 ALA A N 1
ATOM 2518 C CA . ALA A 1 334 ? -4.569 17.099 -45.122 1.00 87.31 334 ALA A CA 1
ATOM 2519 C C . ALA A 1 334 ? -3.689 16.047 -44.424 1.00 87.31 334 ALA A C 1
ATOM 2521 O O . ALA A 1 334 ? -3.935 15.741 -43.258 1.00 87.31 334 ALA A O 1
ATOM 2522 N N . ALA A 1 335 ? -2.698 15.459 -45.105 1.00 89.94 335 ALA A N 1
ATOM 2523 C CA . ALA A 1 335 ? -1.772 14.520 -44.482 1.00 89.94 335 ALA A CA 1
ATOM 2524 C C . ALA A 1 335 ? -0.898 15.210 -43.420 1.00 89.94 335 ALA A C 1
ATOM 2526 O O . ALA A 1 335 ? -0.596 16.400 -43.516 1.00 89.94 335 ALA A O 1
ATOM 2527 N N . SER A 1 336 ? -0.485 14.462 -42.393 1.00 92.31 336 SER A N 1
ATOM 2528 C CA . SER A 1 336 ? 0.387 15.000 -41.346 1.00 92.31 336 SER A CA 1
ATOM 2529 C C . SER A 1 336 ? 1.747 15.405 -41.933 1.00 92.31 336 SER A C 1
ATOM 2531 O O . SER A 1 336 ? 2.441 14.536 -42.462 1.00 92.31 336 SER A O 1
ATOM 2533 N N . PRO A 1 337 ? 2.193 16.665 -41.765 1.00 92.19 337 PRO A N 1
ATOM 2534 C CA . PRO A 1 337 ? 3.502 17.114 -42.244 1.00 92.19 337 PRO A CA 1
ATOM 2535 C C . PRO A 1 337 ? 4.659 16.699 -41.322 1.00 92.19 337 PRO A C 1
ATOM 2537 O O . PRO A 1 337 ? 5.815 16.965 -41.627 1.00 92.19 337 PRO A O 1
ATOM 2540 N N . PHE A 1 338 ? 4.360 16.118 -40.160 1.00 93.12 338 PHE A N 1
ATOM 2541 C CA . PHE A 1 338 ? 5.348 15.759 -39.142 1.00 93.12 338 PHE A CA 1
ATOM 2542 C C . PHE A 1 338 ? 5.968 14.384 -39.402 1.00 93.12 338 PHE A C 1
ATOM 2544 O O . PHE A 1 338 ? 5.470 13.634 -40.231 1.00 93.12 338 PHE A O 1
ATOM 2551 N N . ASP A 1 339 ? 6.999 14.002 -38.660 1.00 91.56 339 ASP A N 1
ATOM 2552 C CA . ASP A 1 339 ? 7.593 12.664 -38.629 1.00 91.56 339 ASP A CA 1
ATOM 2553 C C . ASP A 1 339 ? 6.798 11.711 -37.712 1.00 91.56 339 ASP A C 1
ATOM 2555 O O . ASP A 1 339 ? 6.071 12.149 -36.813 1.00 91.56 339 ASP A O 1
ATOM 2559 N N . GLY A 1 340 ? 6.874 10.403 -37.975 1.00 88.44 340 GLY A N 1
ATOM 2560 C CA . GLY A 1 340 ? 6.072 9.380 -37.304 1.00 88.44 340 GLY A CA 1
ATOM 2561 C C . GLY A 1 340 ? 6.396 9.272 -35.820 1.00 88.44 340 GLY A C 1
ATOM 2562 O O . GLY A 1 340 ? 5.493 9.022 -35.018 1.00 88.44 340 GLY A O 1
ATOM 2563 N N . TYR A 1 341 ? 7.642 9.554 -35.434 1.00 89.44 341 TYR A N 1
ATOM 2564 C CA . TYR A 1 341 ? 8.069 9.536 -34.036 1.00 89.44 341 TYR A CA 1
ATOM 2565 C C . TYR A 1 341 ? 7.347 10.573 -33.177 1.00 89.44 341 TYR A C 1
ATOM 2567 O O . TYR A 1 341 ? 7.171 10.370 -31.978 1.00 89.44 341 TYR A O 1
ATOM 2575 N N . LEU A 1 342 ? 6.833 11.652 -33.770 1.00 92.69 342 LEU A N 1
ATOM 2576 C CA . LEU A 1 342 ? 6.090 12.666 -33.023 1.00 92.69 342 LEU A CA 1
ATOM 2577 C C . LEU A 1 342 ? 4.649 12.247 -32.694 1.00 92.69 342 LEU A C 1
ATOM 2579 O O . LEU A 1 342 ? 3.977 12.954 -31.948 1.00 92.69 342 LEU A O 1
ATOM 2583 N N . THR A 1 343 ? 4.176 11.089 -33.169 1.00 92.94 343 THR A N 1
ATOM 2584 C CA . THR A 1 343 ? 2.819 10.588 -32.876 1.00 92.94 343 THR A CA 1
ATOM 2585 C C . THR A 1 343 ? 2.565 10.463 -31.370 1.00 92.94 343 THR A C 1
ATOM 2587 O O . THR A 1 343 ? 1.520 10.902 -30.892 1.00 92.94 343 THR A O 1
ATOM 2590 N N . ILE A 1 344 ? 3.541 9.963 -30.596 1.00 93.25 344 ILE A N 1
ATOM 2591 C CA . ILE A 1 344 ? 3.430 9.885 -29.127 1.00 93.25 344 ILE A CA 1
ATOM 2592 C C . ILE A 1 344 ? 3.314 11.272 -28.492 1.00 93.25 344 ILE A C 1
ATOM 2594 O O . ILE A 1 344 ? 2.539 11.463 -27.558 1.00 93.25 344 ILE A O 1
ATOM 2598 N N . VAL A 1 345 ? 4.058 12.245 -29.022 1.00 95.06 345 VAL A N 1
ATOM 2599 C CA . VAL A 1 345 ? 4.153 13.612 -28.503 1.00 95.06 345 VAL A CA 1
ATOM 2600 C C . VAL A 1 345 ? 2.834 14.337 -28.734 1.00 95.06 345 VAL A C 1
ATOM 2602 O O . VAL A 1 345 ? 2.203 14.793 -27.785 1.00 95.06 345 VAL A O 1
ATOM 2605 N N . PHE A 1 346 ? 2.375 14.388 -29.986 1.00 95.44 346 PHE A N 1
ATOM 2606 C CA . PHE A 1 346 ? 1.118 15.041 -30.343 1.00 95.44 346 PHE A CA 1
ATOM 2607 C C . PHE A 1 346 ? -0.090 14.325 -29.744 1.00 95.44 346 PHE A C 1
ATOM 2609 O O . PHE A 1 346 ? -1.004 15.002 -29.280 1.00 95.44 346 PHE A O 1
ATOM 2616 N N . GLY A 1 347 ? -0.092 12.990 -29.692 1.00 94.88 347 GLY A N 1
ATOM 2617 C CA . GLY A 1 347 ? -1.134 12.221 -29.012 1.00 94.88 347 GLY A CA 1
ATOM 2618 C C . GLY A 1 347 ? -1.236 12.592 -27.531 1.00 94.88 347 GLY A C 1
ATOM 2619 O O . GLY A 1 347 ? -2.296 13.019 -27.076 1.00 94.88 347 GLY A O 1
ATOM 2620 N N . THR A 1 348 ? -0.112 12.537 -26.810 1.00 95.62 348 THR A N 1
ATOM 2621 C CA . THR A 1 348 ? -0.030 12.890 -25.381 1.00 95.62 348 THR A CA 1
ATOM 2622 C C . THR A 1 348 ? -0.468 14.333 -25.132 1.00 95.62 348 THR A C 1
ATOM 2624 O O . THR A 1 348 ? -1.318 14.586 -24.279 1.00 95.62 348 THR A O 1
ATOM 2627 N N . LEU A 1 349 ? 0.085 15.286 -25.893 1.00 96.62 349 LEU A N 1
ATOM 2628 C CA . LEU A 1 349 ? -0.219 16.708 -25.737 1.00 96.62 349 LEU A CA 1
ATOM 2629 C C . LEU A 1 349 ? -1.668 17.026 -26.099 1.00 96.62 349 LEU A C 1
ATOM 2631 O O . LEU A 1 349 ? -2.280 17.836 -25.415 1.00 96.62 349 LEU A O 1
ATOM 2635 N N . THR A 1 350 ? -2.242 16.386 -27.121 1.00 96.62 350 THR A N 1
ATOM 2636 C CA . THR A 1 350 ? -3.655 16.592 -27.471 1.00 96.62 350 THR A CA 1
ATOM 2637 C C . THR A 1 350 ? -4.546 16.192 -26.302 1.00 96.62 350 THR A C 1
ATOM 2639 O O . THR A 1 350 ? -5.376 16.988 -25.880 1.00 96.62 350 THR A O 1
ATOM 2642 N N . ILE A 1 351 ? -4.344 15.001 -25.730 1.00 95.12 351 ILE A N 1
ATOM 2643 C CA . ILE A 1 351 ? -5.158 14.507 -24.608 1.00 95.12 351 ILE A CA 1
ATOM 2644 C C . ILE A 1 351 ? -5.013 15.421 -23.393 1.00 95.12 351 ILE A C 1
ATOM 2646 O O . ILE A 1 351 ? -6.017 15.839 -22.817 1.00 95.12 351 ILE A O 1
ATOM 2650 N N . LEU A 1 352 ? -3.772 15.762 -23.038 1.00 95.56 352 LEU A N 1
ATOM 2651 C CA . LEU A 1 352 ? -3.470 16.615 -21.895 1.00 95.56 352 LEU A CA 1
ATOM 2652 C C . LEU A 1 352 ? -4.069 18.016 -22.061 1.00 95.56 352 LEU A C 1
ATOM 2654 O O . LEU A 1 352 ? -4.765 18.493 -21.170 1.00 95.56 352 LEU A O 1
ATOM 2658 N N . LEU A 1 353 ? -3.824 18.676 -23.195 1.00 96.00 353 LEU A N 1
ATOM 2659 C CA . LEU A 1 353 ? -4.236 20.062 -23.418 1.00 96.00 353 LEU A CA 1
ATOM 2660 C C . LEU A 1 353 ? -5.743 20.186 -23.637 1.00 96.00 353 LEU A C 1
ATOM 2662 O O . LEU A 1 353 ? -6.351 21.097 -23.082 1.00 96.00 353 LEU A O 1
ATOM 2666 N N . VAL A 1 354 ? -6.364 19.273 -24.393 1.00 95.44 354 VAL A N 1
ATOM 2667 C CA . VAL A 1 354 ? -7.827 19.239 -24.553 1.00 95.44 354 VAL A CA 1
ATOM 2668 C C . VAL A 1 354 ? -8.482 18.945 -23.212 1.00 95.44 354 VAL A C 1
ATOM 2670 O O . VAL A 1 354 ? -9.388 19.672 -22.812 1.00 95.44 354 VAL A O 1
ATOM 2673 N N . GLY A 1 355 ? -8.019 17.916 -22.498 1.00 93.44 355 GLY A N 1
ATOM 2674 C CA . GLY A 1 355 ? -8.561 17.565 -21.191 1.00 93.44 355 GLY A CA 1
ATOM 2675 C C . GLY A 1 355 ? -8.436 18.720 -20.201 1.00 93.44 355 GLY A C 1
ATOM 2676 O O . GLY A 1 355 ? -9.400 19.065 -19.526 1.00 93.44 355 GLY A O 1
ATOM 2677 N N . TRP A 1 356 ? -7.287 19.393 -20.171 1.00 93.50 356 TRP A N 1
ATOM 2678 C CA . TRP A 1 356 ? -7.068 20.557 -19.316 1.00 93.50 356 TRP A CA 1
ATOM 2679 C C . TRP A 1 356 ? -7.909 21.776 -19.732 1.00 93.50 356 TRP A C 1
ATOM 2681 O O . TRP A 1 356 ? -8.467 22.464 -18.877 1.00 93.50 356 TRP A O 1
ATOM 2691 N N . ALA A 1 357 ? -8.083 22.028 -21.032 1.00 93.31 357 ALA A N 1
ATOM 2692 C CA . ALA A 1 357 ? -8.945 23.099 -21.535 1.00 93.31 357 ALA A CA 1
ATOM 2693 C C . ALA A 1 357 ? -10.424 22.849 -21.193 1.00 93.31 357 ALA A C 1
ATOM 2695 O O . ALA A 1 357 ? -11.110 23.736 -20.693 1.00 93.31 357 ALA A O 1
ATOM 2696 N N . VAL A 1 358 ? -10.915 21.623 -21.380 1.00 92.31 358 VAL A N 1
ATOM 2697 C CA . VAL A 1 358 ? -12.289 21.243 -21.018 1.00 92.31 358 VAL A CA 1
ATOM 2698 C C . VAL A 1 358 ? -12.482 21.309 -19.503 1.00 92.31 358 VAL A C 1
ATOM 2700 O O . VAL A 1 358 ? -13.489 21.835 -19.041 1.00 92.31 358 VAL A O 1
ATOM 2703 N N . ALA A 1 359 ? -11.501 20.850 -18.723 1.00 89.44 359 ALA A N 1
ATOM 2704 C CA . ALA A 1 359 ? -11.522 20.939 -17.265 1.00 89.44 359 ALA A CA 1
ATOM 2705 C C . ALA A 1 359 ? -11.470 22.389 -16.753 1.00 89.44 359 ALA A C 1
ATOM 2707 O O . ALA A 1 359 ? -12.074 22.704 -15.733 1.00 89.44 359 ALA A O 1
ATOM 2708 N N . SER A 1 360 ? -10.771 23.292 -17.441 1.00 87.88 360 SER A N 1
ATOM 2709 C CA . SER A 1 360 ? -10.708 24.702 -17.037 1.00 87.88 360 SER A CA 1
ATOM 2710 C C . SER A 1 360 ? -11.968 25.488 -17.410 1.00 87.88 360 SER A C 1
ATOM 2712 O O . SER A 1 360 ? -12.347 26.388 -16.664 1.00 87.88 360 SER A O 1
ATOM 2714 N N . LEU A 1 361 ? -12.636 25.131 -18.513 1.00 88.00 361 LEU A N 1
ATOM 2715 C CA . LEU A 1 361 ? -13.859 25.790 -18.987 1.00 88.00 361 LEU A CA 1
ATOM 2716 C C . LEU A 1 361 ? -15.148 25.221 -18.375 1.00 88.00 361 LEU A C 1
ATOM 2718 O O . LEU A 1 361 ? -16.094 25.969 -18.143 1.00 88.00 361 LEU A O 1
ATOM 2722 N N . PHE A 1 362 ? -15.195 23.910 -18.138 1.00 83.06 362 PHE A N 1
ATOM 2723 C CA . PHE A 1 362 ? -16.408 23.181 -17.746 1.00 83.06 362 PHE A CA 1
ATOM 2724 C C . PHE A 1 362 ? -16.209 22.266 -16.535 1.00 83.06 362 PHE A C 1
ATOM 2726 O O . PHE A 1 362 ? -17.151 21.590 -16.121 1.00 83.06 362 PHE A O 1
ATOM 2733 N N . GLY A 1 363 ? -14.998 22.204 -15.977 1.00 68.56 363 GLY A N 1
ATOM 2734 C CA . GLY A 1 363 ? -14.748 21.431 -14.769 1.00 68.56 363 GLY A CA 1
ATOM 2735 C C . GLY A 1 363 ? -15.513 22.030 -13.600 1.00 68.56 363 GLY A C 1
ATOM 2736 O O . GLY A 1 363 ? -15.437 23.232 -13.333 1.00 68.56 363 GLY A O 1
ATOM 2737 N N . SER A 1 364 ? -16.250 21.178 -12.894 1.00 58.16 364 SER A N 1
ATOM 2738 C CA . SER A 1 364 ? -16.773 21.508 -11.574 1.00 58.16 364 SER A CA 1
ATOM 2739 C C . SER A 1 364 ? -15.617 21.950 -10.659 1.00 58.16 364 SER A C 1
ATOM 2741 O O . SER A 1 364 ? -14.466 21.557 -10.898 1.00 58.16 364 SER A O 1
ATOM 2743 N N . PRO A 1 365 ? -15.871 22.764 -9.613 1.00 56.16 365 PRO A N 1
ATOM 2744 C CA . PRO A 1 365 ? -14.908 22.878 -8.521 1.00 56.16 365 PRO A CA 1
ATOM 2745 C C . PRO A 1 365 ? -14.491 21.460 -8.095 1.00 56.16 365 PRO A C 1
ATOM 2747 O O . PRO A 1 365 ? -15.310 20.544 -8.238 1.00 56.16 365 PRO A O 1
ATOM 2750 N N . PRO A 1 366 ? -13.224 21.261 -7.690 1.00 53.12 366 PRO A N 1
ATOM 2751 C CA . PRO A 1 366 ? -12.722 19.935 -7.342 1.00 53.12 366 PRO A CA 1
ATOM 2752 C C . PRO A 1 366 ? -13.750 19.227 -6.455 1.00 53.12 366 PRO A C 1
ATOM 2754 O O . PRO A 1 366 ? -14.288 19.846 -5.535 1.00 53.12 366 PRO A O 1
ATOM 2757 N N . ARG A 1 367 ? -14.091 17.976 -6.794 1.00 46.47 367 ARG A N 1
ATOM 2758 C CA . ARG A 1 367 ? -14.876 17.136 -5.884 1.00 46.47 367 ARG A CA 1
ATOM 2759 C C . ARG A 1 367 ? -14.126 17.110 -4.554 1.00 46.47 367 ARG A C 1
ATOM 2761 O O . ARG A 1 367 ? -12.908 16.948 -4.591 1.00 46.47 367 ARG A O 1
ATOM 2768 N N . GLU A 1 368 ? -14.832 17.253 -3.432 1.00 43.72 368 GLU A N 1
ATOM 2769 C CA . GLU A 1 368 ? -14.240 17.023 -2.102 1.00 43.72 368 GLU A CA 1
ATOM 2770 C C . GLU A 1 368 ? -13.498 15.666 -2.086 1.00 43.72 368 GLU A C 1
ATOM 2772 O O . GLU A 1 368 ? -12.364 15.602 -1.634 1.00 43.72 368 GLU A O 1
ATOM 2777 N N . ASP A 1 369 ? -13.998 14.657 -2.810 1.00 40.28 369 ASP A N 1
ATOM 2778 C CA . ASP A 1 369 ? -13.332 13.354 -2.982 1.00 40.28 369 ASP A CA 1
ATOM 2779 C C . ASP A 1 369 ? -11.955 13.368 -3.698 1.00 40.28 369 ASP A C 1
ATOM 2781 O O . ASP A 1 369 ? -11.151 12.464 -3.491 1.00 40.28 369 ASP A O 1
ATOM 2785 N N . ASP A 1 370 ? -11.634 14.355 -4.547 1.00 37.84 370 ASP A N 1
ATOM 2786 C CA . ASP A 1 370 ? -10.312 14.443 -5.216 1.00 37.84 370 ASP A CA 1
ATOM 2787 C C . ASP A 1 370 ? -9.312 15.309 -4.424 1.00 37.84 370 ASP A C 1
ATOM 2789 O O . ASP A 1 370 ? -8.115 15.343 -4.729 1.00 37.84 370 ASP A O 1
ATOM 2793 N N . THR A 1 371 ? -9.781 15.983 -3.369 1.00 34.94 371 THR A N 1
ATOM 2794 C CA . THR A 1 371 ? -8.934 16.463 -2.267 1.00 34.94 371 THR A CA 1
ATOM 2795 C C . THR A 1 371 ? -8.673 15.364 -1.224 1.00 34.94 371 THR A C 1
ATOM 2797 O O . THR A 1 371 ? -7.748 15.475 -0.422 1.00 34.94 371 THR A O 1
ATOM 2800 N N . ASP A 1 372 ? -9.359 14.225 -1.293 1.00 36.22 372 ASP A N 1
ATOM 2801 C CA . ASP A 1 372 ? -9.397 13.286 -0.168 1.00 36.22 372 ASP A CA 1
ATOM 2802 C C . ASP A 1 372 ? -8.295 12.217 -0.134 1.00 36.22 372 ASP A C 1
ATOM 2804 O O . ASP A 1 372 ? -8.123 11.559 0.887 1.00 36.22 372 ASP A O 1
ATOM 2808 N N . ALA A 1 373 ? -7.480 12.046 -1.178 1.00 35.00 373 ALA A N 1
ATOM 2809 C CA . ALA A 1 373 ? -6.386 11.061 -1.123 1.00 35.00 373 ALA A CA 1
ATOM 2810 C C . ALA A 1 373 ? -5.033 11.659 -0.695 1.00 35.00 373 ALA A C 1
ATOM 2812 O O . ALA A 1 373 ? -4.181 10.951 -0.161 1.00 35.00 373 ALA A O 1
ATOM 2813 N N . THR A 1 374 ? -4.815 12.960 -0.915 1.00 32.09 374 THR A N 1
ATOM 2814 C CA . THR A 1 374 ? -3.559 13.639 -0.536 1.00 32.09 374 THR A CA 1
ATOM 2815 C C . THR A 1 374 ? -3.752 14.931 0.254 1.00 32.09 374 THR A C 1
ATOM 2817 O O . THR A 1 374 ? -2.852 15.270 1.014 1.00 32.09 374 THR A O 1
ATOM 2820 N N . ASP A 1 375 ? -4.894 15.627 0.135 1.00 27.56 375 ASP A N 1
ATOM 2821 C CA . ASP A 1 375 ? -5.209 16.793 0.983 1.00 27.56 375 ASP A CA 1
ATOM 2822 C C . ASP A 1 375 ? -5.939 16.378 2.289 1.00 27.56 375 ASP A C 1
ATOM 2824 O O . ASP A 1 375 ? -5.754 17.052 3.299 1.00 27.56 375 ASP A O 1
ATOM 2828 N N . ASN A 1 376 ? -6.626 15.223 2.376 1.00 29.23 376 ASN A N 1
ATOM 2829 C CA . ASN A 1 376 ? -7.098 14.687 3.679 1.00 29.23 376 ASN A CA 1
ATOM 2830 C C . ASN A 1 376 ? -5.990 14.143 4.584 1.00 29.23 376 ASN A C 1
ATOM 2832 O O . ASN A 1 376 ? -6.182 14.035 5.796 1.00 29.23 376 ASN A O 1
ATOM 2836 N N . LEU A 1 377 ? -4.811 13.862 4.027 1.00 37.62 377 LEU A N 1
ATOM 2837 C CA . LEU A 1 377 ? -3.621 13.591 4.834 1.00 37.62 377 LEU A CA 1
ATOM 2838 C C . LEU A 1 377 ? -3.031 14.876 5.442 1.00 37.62 377 LEU A C 1
ATOM 2840 O O . LEU A 1 377 ? -2.166 14.785 6.308 1.00 37.62 377 LEU A O 1
ATOM 2844 N N . VAL A 1 378 ? -3.493 16.062 5.018 1.00 33.28 378 VAL A N 1
ATOM 2845 C CA . VAL A 1 378 ? -2.977 17.357 5.494 1.00 33.28 378 VAL A CA 1
ATOM 2846 C C . VAL A 1 378 ? -4.046 18.203 6.206 1.00 33.28 378 VAL A C 1
ATOM 2848 O O . VAL A 1 378 ? -3.688 18.988 7.075 1.00 33.28 378 VAL A O 1
ATOM 2851 N N . ASN A 1 379 ? -5.347 18.008 5.947 1.00 28.17 379 ASN A N 1
ATOM 2852 C CA . ASN A 1 379 ? -6.417 18.815 6.562 1.00 28.17 379 ASN A CA 1
ATOM 2853 C C . ASN A 1 379 ? -7.196 18.156 7.723 1.00 28.17 379 ASN A C 1
ATOM 2855 O O . ASN A 1 379 ? -8.015 18.840 8.336 1.00 28.17 379 ASN A O 1
ATOM 2859 N N . SER A 1 380 ? -6.944 16.891 8.099 1.00 36.84 380 SER A N 1
ATOM 2860 C CA . SER A 1 380 ? -7.583 16.280 9.292 1.00 36.84 380 SER A CA 1
ATOM 2861 C C . SER A 1 380 ? -6.798 16.455 10.603 1.00 36.84 380 SER A C 1
ATOM 2863 O O . SER A 1 380 ? -7.263 16.052 11.669 1.00 36.84 380 SER A O 1
ATOM 2865 N N . THR A 1 381 ? -5.641 17.120 10.574 1.00 43.22 381 THR A N 1
ATOM 2866 C CA . THR A 1 381 ? -4.735 17.270 11.730 1.00 43.22 381 THR A CA 1
ATOM 2867 C C . THR A 1 381 ? -5.280 18.138 12.874 1.00 43.22 381 THR A C 1
ATOM 2869 O O . THR A 1 381 ? -4.586 18.322 13.865 1.00 43.22 381 THR A O 1
ATOM 2872 N N . THR A 1 382 ? -6.519 18.641 12.791 1.00 50.97 382 THR A N 1
ATOM 2873 C CA . THR A 1 382 ? -7.136 19.499 13.825 1.00 50.97 382 THR A CA 1
ATOM 2874 C C . THR A 1 382 ? -8.274 18.836 14.610 1.00 50.97 382 THR A C 1
ATOM 2876 O O . THR A 1 382 ? -8.936 19.503 15.410 1.00 50.97 382 THR A O 1
ATOM 2879 N N . GLN A 1 383 ? -8.532 17.537 14.417 1.00 65.75 383 GLN A N 1
ATOM 2880 C CA . GLN A 1 383 ? -9.624 16.859 15.119 1.00 65.75 383 GLN A CA 1
ATOM 2881 C C . GLN A 1 383 ? -9.238 16.516 16.568 1.00 65.75 383 GLN A C 1
ATOM 2883 O O . GLN A 1 383 ? -8.423 15.630 16.822 1.00 65.75 383 GLN A O 1
ATOM 2888 N N . THR A 1 384 ? -9.856 17.208 17.530 1.00 84.25 384 THR A N 1
ATOM 2889 C CA . THR A 1 384 ? -9.687 16.952 18.965 1.00 84.25 384 THR A CA 1
ATOM 2890 C C . THR A 1 384 ? -10.653 15.873 19.456 1.00 84.25 384 THR A C 1
ATOM 2892 O O . THR A 1 384 ? -11.876 15.969 19.324 1.00 84.25 384 THR A O 1
ATOM 2895 N N . TYR A 1 385 ? -10.105 14.838 20.085 1.00 95.00 385 TYR A N 1
ATOM 2896 C CA . TYR A 1 385 ? -10.860 13.773 20.742 1.00 95.00 385 TYR A CA 1
ATOM 2897 C C . TYR A 1 385 ? -11.188 14.165 22.186 1.00 95.00 385 TYR A C 1
ATOM 2899 O O . TYR A 1 385 ? -10.309 14.616 22.923 1.00 95.00 385 TYR A O 1
ATOM 2907 N N . HIS A 1 386 ? -12.447 13.988 22.585 1.00 96.56 386 HIS A N 1
ATOM 2908 C CA . HIS A 1 386 ? -12.964 14.353 23.904 1.00 96.56 386 HIS A CA 1
ATOM 2909 C C . HIS A 1 386 ? -14.130 13.441 24.313 1.00 96.56 386 HIS A C 1
ATOM 2911 O O . HIS A 1 386 ? -14.614 12.630 23.521 1.00 96.56 386 HIS A O 1
ATOM 2917 N N . GLY A 1 387 ? -14.587 13.571 25.558 1.00 98.06 387 GLY A N 1
ATOM 2918 C CA . GLY A 1 387 ? -15.749 12.845 26.066 1.00 98.06 387 GLY A CA 1
ATOM 2919 C C . GLY A 1 387 ? -15.449 11.406 26.471 1.00 98.06 387 GLY A C 1
ATOM 2920 O O . GLY A 1 387 ? -14.378 11.090 26.991 1.00 98.06 387 GLY A O 1
ATOM 2921 N N . ILE A 1 388 ? -16.425 10.521 26.284 1.00 98.75 388 ILE A N 1
ATOM 2922 C CA . ILE A 1 388 ? -16.316 9.104 26.651 1.00 98.75 388 ILE A CA 1
ATOM 2923 C C . ILE A 1 388 ? -16.124 8.266 25.392 1.00 98.75 388 ILE A C 1
ATOM 2925 O O . ILE A 1 388 ? -17.016 8.218 24.548 1.00 98.75 388 ILE A O 1
ATOM 2929 N N . ILE A 1 389 ? -14.976 7.594 25.292 1.00 98.75 389 ILE A N 1
ATOM 2930 C CA . ILE A 1 389 ? -14.605 6.726 24.165 1.00 98.75 389 ILE A CA 1
ATOM 2931 C C . ILE A 1 389 ? -14.352 5.312 24.716 1.00 98.75 389 ILE A C 1
ATOM 2933 O O . ILE A 1 389 ? -13.209 4.995 25.052 1.00 98.75 389 ILE A O 1
ATOM 2937 N N . PRO A 1 390 ? -15.377 4.458 24.906 1.00 98.62 390 PRO A N 1
ATOM 2938 C CA . PRO A 1 390 ? -15.194 3.133 25.494 1.00 98.62 390 PRO A CA 1
ATOM 2939 C C . PRO A 1 390 ? -14.173 2.280 24.716 1.00 98.62 390 PRO A C 1
ATOM 2941 O O . PRO A 1 390 ? -14.276 2.172 23.491 1.00 98.62 390 PRO A O 1
ATOM 2944 N N . PRO A 1 391 ? -13.215 1.620 25.402 1.00 98.50 391 PRO A N 1
ATOM 2945 C CA . PRO A 1 391 ? -12.436 0.539 24.831 1.00 98.50 391 PRO A CA 1
ATOM 2946 C C . PRO A 1 391 ? -13.345 -0.693 24.728 1.00 98.50 391 PRO A C 1
ATOM 2948 O O . PRO A 1 391 ? -13.559 -1.378 25.733 1.00 98.50 391 PRO A O 1
ATOM 2951 N N . LEU A 1 392 ? -13.913 -0.959 23.552 1.00 98.81 392 LEU A N 1
ATOM 2952 C CA . LEU A 1 392 ? -14.847 -2.066 23.382 1.00 98.81 392 LEU A CA 1
ATOM 2953 C C . LEU A 1 392 ? -14.177 -3.408 23.668 1.00 98.81 392 LEU A C 1
ATOM 2955 O O . LEU A 1 392 ? -13.031 -3.651 23.272 1.00 98.81 392 LEU A O 1
ATOM 2959 N N . VAL A 1 393 ? -14.913 -4.288 24.348 1.00 98.75 393 VAL A N 1
ATOM 2960 C CA . VAL A 1 393 ? -14.571 -5.714 24.356 1.00 98.75 393 VAL A CA 1
ATOM 2961 C C . VAL A 1 393 ? -14.707 -6.271 22.937 1.00 98.75 393 VAL A C 1
ATOM 2963 O O . VAL A 1 393 ? -15.461 -5.735 22.129 1.00 98.75 393 VAL A O 1
ATOM 2966 N N . THR A 1 394 ? -14.013 -7.368 22.638 1.00 98.75 394 THR A N 1
ATOM 2967 C CA . THR A 1 394 ? -14.246 -8.134 21.403 1.00 98.75 394 THR A CA 1
ATOM 2968 C C . THR A 1 394 ? -15.128 -9.334 21.748 1.00 98.75 394 THR A C 1
ATOM 2970 O O . THR A 1 394 ? -14.621 -10.260 22.384 1.00 98.75 394 THR A O 1
ATOM 2973 N N . PRO A 1 395 ? -16.430 -9.357 21.413 1.00 98.56 395 PRO A N 1
ATOM 2974 C CA . PRO A 1 395 ? -17.298 -10.498 21.698 1.00 98.56 395 PRO A CA 1
ATOM 2975 C C . PRO A 1 395 ? -16.897 -11.735 20.892 1.00 98.56 395 PRO A C 1
ATOM 2977 O O . PRO A 1 395 ? -16.694 -11.645 19.685 1.00 98.56 395 PRO A O 1
ATOM 2980 N N . LEU A 1 396 ? -16.785 -12.897 21.537 1.00 98.69 396 LEU A N 1
ATOM 2981 C CA . LEU A 1 396 ? -16.291 -14.127 20.906 1.00 98.69 396 LEU A CA 1
ATOM 2982 C C . LEU A 1 396 ? -17.253 -15.294 21.137 1.00 98.69 396 LEU A C 1
ATOM 2984 O O . LEU A 1 396 ? -17.846 -15.404 22.208 1.00 98.69 396 LEU A O 1
ATOM 2988 N N . LEU A 1 397 ? -17.355 -16.206 20.174 1.00 98.06 397 LEU A N 1
ATOM 2989 C CA . LEU A 1 397 ? -18.010 -17.515 20.347 1.00 98.06 397 LEU A CA 1
ATOM 2990 C C . LEU A 1 397 ? -16.995 -18.659 20.481 1.00 98.06 397 LEU A C 1
ATOM 2992 O O . LEU A 1 397 ? -17.318 -19.731 20.990 1.00 98.06 397 LEU A O 1
ATOM 2996 N N . GLY A 1 398 ? -15.748 -18.415 20.075 1.00 96.50 398 GLY A N 1
ATOM 2997 C CA . GLY A 1 398 ? -14.666 -19.388 20.108 1.00 96.50 398 GLY A CA 1
ATOM 2998 C C . GLY A 1 398 ? -13.295 -18.731 19.966 1.00 96.50 398 GLY A C 1
ATOM 2999 O O . GLY A 1 398 ? -13.157 -17.511 20.020 1.00 96.50 398 GLY A O 1
ATOM 3000 N N . ARG A 1 399 ? -12.253 -19.552 19.779 1.00 94.19 399 ARG A N 1
ATOM 3001 C CA . ARG A 1 399 ? -10.849 -19.089 19.723 1.00 94.19 399 ARG A CA 1
ATOM 3002 C C . ARG A 1 399 ? -10.560 -18.104 18.594 1.00 94.19 399 ARG A C 1
ATOM 3004 O O . ARG A 1 399 ? -9.699 -17.249 18.747 1.00 94.19 399 ARG A O 1
ATOM 3011 N N . ASP A 1 400 ? -11.241 -18.270 17.469 1.00 96.44 400 ASP A N 1
ATOM 3012 C CA . ASP A 1 400 ? -11.090 -17.424 16.289 1.00 96.44 400 ASP A CA 1
ATOM 3013 C C . ASP A 1 400 ? -12.469 -17.190 15.654 1.00 96.44 400 ASP A C 1
ATOM 3015 O O . ASP A 1 400 ? -12.644 -17.325 14.451 1.00 96.44 400 ASP A O 1
ATOM 3019 N N . GLU A 1 401 ? -13.488 -16.933 16.475 1.00 98.06 401 GLU A N 1
ATOM 3020 C CA . GLU A 1 401 ? -14.870 -16.751 16.017 1.00 98.06 401 GLU A CA 1
ATOM 3021 C C . GLU A 1 401 ? -15.499 -15.552 16.725 1.00 98.06 401 GLU A C 1
ATOM 3023 O O . GLU A 1 401 ? -15.642 -15.553 17.951 1.00 98.06 401 GLU A O 1
ATOM 3028 N N . LEU A 1 402 ? -15.848 -14.527 15.943 1.00 98.50 402 LEU A N 1
ATOM 3029 C CA . LEU A 1 402 ? -16.463 -13.293 16.420 1.00 98.50 402 LEU A CA 1
ATOM 3030 C C . LEU A 1 402 ? -17.953 -13.525 16.703 1.00 98.50 402 LEU A C 1
ATOM 3032 O O . LEU A 1 402 ? -18.684 -13.997 15.833 1.00 98.50 402 LEU A O 1
ATOM 3036 N N . ASP A 1 403 ? -18.425 -13.138 17.887 1.00 98.69 403 ASP A N 1
ATOM 3037 C CA . ASP A 1 403 ? -19.861 -13.054 18.185 1.00 98.69 403 ASP A CA 1
ATOM 3038 C C . ASP A 1 403 ? -20.434 -11.811 17.492 1.00 98.69 403 ASP A C 1
ATOM 3040 O O . ASP A 1 403 ? -20.531 -10.737 18.083 1.00 98.69 403 ASP A O 1
ATOM 3044 N N . ARG A 1 404 ? -20.747 -11.934 16.197 1.00 98.19 404 ARG A N 1
ATOM 3045 C CA . ARG A 1 404 ? -21.195 -10.811 15.356 1.00 98.19 404 ARG A CA 1
ATOM 3046 C C . ARG A 1 404 ? -22.501 -10.192 15.833 1.00 98.19 404 ARG A C 1
ATOM 3048 O O . ARG A 1 404 ? -22.641 -8.974 15.809 1.00 98.19 404 ARG A O 1
ATOM 3055 N N . GLU A 1 405 ? -23.448 -11.013 16.273 1.00 98.25 405 GLU A N 1
ATOM 3056 C CA . GLU A 1 405 ? -24.722 -10.506 16.782 1.00 98.25 405 GLU A CA 1
ATOM 3057 C C . GLU A 1 405 ? -24.534 -9.786 18.121 1.00 98.25 405 GLU A C 1
ATOM 3059 O O . GLU A 1 405 ? -25.108 -8.718 18.333 1.00 98.25 405 GLU A O 1
ATOM 3064 N N . GLY A 1 406 ? -23.707 -10.339 19.016 1.00 98.75 406 GLY A N 1
ATOM 3065 C CA . GLY A 1 406 ? -23.365 -9.695 20.280 1.00 98.75 406 GLY A CA 1
ATOM 3066 C C . GLY A 1 406 ? -22.559 -8.417 20.097 1.00 98.75 406 GLY A C 1
ATOM 3067 O O . GLY A 1 406 ? -22.822 -7.434 20.784 1.00 98.75 406 GLY A O 1
ATOM 3068 N N . LEU A 1 407 ? -21.637 -8.390 19.133 1.00 98.81 407 LEU A N 1
ATOM 3069 C CA . LEU A 1 407 ? -20.938 -7.175 18.727 1.00 98.81 407 LEU A CA 1
ATOM 3070 C C . LEU A 1 407 ? -21.918 -6.124 18.217 1.00 98.81 407 LEU A C 1
ATOM 3072 O O . LEU A 1 407 ? -21.828 -4.971 18.629 1.00 98.81 407 LEU A O 1
ATOM 3076 N N . SER A 1 408 ? -22.882 -6.523 17.387 1.00 98.50 408 SER A N 1
ATOM 3077 C CA . SER A 1 408 ? -23.868 -5.587 16.862 1.00 98.50 408 SER A CA 1
ATOM 3078 C C . SER A 1 408 ? -24.713 -4.960 17.964 1.00 98.50 408 SER A C 1
ATOM 3080 O O . SER A 1 408 ? -24.828 -3.735 18.016 1.00 98.50 408 SER A O 1
ATOM 3082 N N . ARG A 1 409 ? -25.208 -5.766 18.911 1.00 98.75 409 ARG A N 1
ATOM 3083 C CA . ARG A 1 409 ? -25.916 -5.250 20.092 1.00 98.75 409 ARG A CA 1
ATOM 3084 C C . ARG A 1 409 ? -25.031 -4.360 20.957 1.00 98.75 409 ARG A C 1
ATOM 3086 O O . ARG A 1 409 ? -25.506 -3.337 21.432 1.00 98.75 409 ARG A O 1
ATOM 3093 N N . LEU A 1 410 ? -23.762 -4.727 21.153 1.00 98.88 410 LEU A N 1
ATOM 3094 C CA . LEU A 1 410 ? -22.819 -3.935 21.942 1.00 98.88 410 LEU A CA 1
ATOM 3095 C C . LEU A 1 410 ? -22.586 -2.554 21.321 1.00 98.88 410 LEU A C 1
ATOM 3097 O O . LEU A 1 410 ? -22.632 -1.570 22.051 1.00 98.88 410 LEU A O 1
ATOM 3101 N N . VAL A 1 411 ? -22.358 -2.475 20.005 1.00 98.75 411 VAL A N 1
ATOM 3102 C CA . VAL A 1 411 ? -22.128 -1.208 19.289 1.00 98.75 411 VAL A CA 1
ATOM 3103 C C . VAL A 1 411 ? -23.345 -0.287 19.391 1.00 98.75 411 VAL A C 1
ATOM 3105 O O . VAL A 1 411 ? -23.180 0.882 19.735 1.00 98.75 411 VAL A O 1
ATOM 3108 N N . GLU A 1 412 ? -24.562 -0.797 19.175 1.00 98.50 412 GLU A N 1
ATOM 3109 C CA . GLU A 1 412 ? -25.770 0.026 19.350 1.00 98.50 412 GLU A CA 1
ATOM 3110 C C . GLU A 1 412 ? -25.960 0.441 20.812 1.00 98.50 412 GLU A C 1
ATOM 3112 O O . GLU A 1 412 ? -26.169 1.616 21.079 1.00 98.50 412 GLU A O 1
ATOM 3117 N N . HIS A 1 413 ? -25.786 -0.477 21.771 1.00 98.50 413 HIS A N 1
ATOM 3118 C CA . HIS A 1 413 ? -25.909 -0.181 23.205 1.00 98.50 413 HIS A CA 1
ATOM 3119 C C . HIS A 1 413 ? -25.008 0.978 23.647 1.00 98.50 413 HIS A C 1
ATOM 3121 O O . HIS A 1 413 ? -25.451 1.879 24.362 1.00 98.50 413 HIS A O 1
ATOM 3127 N N . VAL A 1 414 ? -23.742 0.988 23.216 1.00 98.56 414 VAL A N 1
ATOM 3128 C CA . VAL A 1 414 ? -22.815 2.069 23.580 1.00 98.56 414 VAL A CA 1
ATOM 3129 C C . VAL A 1 414 ? -23.134 3.377 22.857 1.00 98.56 414 VAL A C 1
ATOM 3131 O O . VAL A 1 414 ? -23.100 4.427 23.499 1.00 98.56 414 VAL A O 1
ATOM 3134 N N . ILE A 1 415 ? -23.490 3.336 21.566 1.00 98.44 415 ILE A N 1
ATOM 3135 C CA . ILE A 1 415 ? -23.859 4.531 20.788 1.00 98.44 415 ILE A CA 1
ATOM 3136 C C . ILE A 1 415 ? -25.146 5.153 21.345 1.00 98.44 415 ILE A C 1
ATOM 3138 O O . ILE A 1 415 ? -25.169 6.352 21.627 1.00 98.44 415 ILE A O 1
ATOM 3142 N N . ASP A 1 416 ? -26.174 4.346 21.615 1.00 98.19 416 ASP A N 1
ATOM 3143 C CA . ASP A 1 416 ? -27.429 4.768 22.251 1.00 98.19 416 ASP A CA 1
ATOM 3144 C C . ASP A 1 416 ? -27.209 5.289 23.675 1.00 98.19 416 ASP A C 1
ATOM 3146 O O . ASP A 1 416 ? -27.984 6.100 24.187 1.00 98.19 416 ASP A O 1
ATOM 3150 N N . GLY A 1 417 ? -26.119 4.875 24.323 1.00 98.00 417 GLY A N 1
ATOM 3151 C CA . GLY A 1 417 ? -25.634 5.430 25.581 1.00 98.00 417 GLY A CA 1
ATOM 3152 C C . GLY A 1 417 ? -25.059 6.848 25.481 1.00 98.00 417 GLY A C 1
ATOM 3153 O O . GLY A 1 417 ? -24.858 7.483 26.515 1.00 98.00 417 GLY A O 1
ATOM 3154 N N . GLY A 1 418 ? -24.847 7.374 24.271 1.00 98.31 418 GLY A N 1
ATOM 3155 C CA . GLY A 1 418 ? -24.367 8.735 24.015 1.00 98.31 418 GLY A CA 1
ATOM 3156 C C . GLY A 1 418 ? -22.846 8.894 24.065 1.00 98.31 418 GLY A C 1
ATOM 3157 O O . GLY A 1 418 ? -22.359 9.976 24.388 1.00 98.31 418 GLY A O 1
ATOM 3158 N N . VAL A 1 419 ? -22.086 7.824 23.818 1.00 98.69 419 VAL A N 1
ATOM 3159 C CA . VAL A 1 419 ? -20.615 7.897 23.777 1.00 98.69 419 VAL A CA 1
ATOM 3160 C C . VAL A 1 419 ? -20.132 8.772 22.614 1.00 98.69 419 VAL A C 1
ATOM 3162 O O . VAL A 1 419 ? -20.835 8.970 21.630 1.00 98.69 419 VAL A O 1
ATOM 3165 N N . HIS A 1 420 ? -18.917 9.304 22.733 1.00 98.50 420 HIS A N 1
ATOM 3166 C CA . HIS A 1 420 ? -18.363 10.312 21.817 1.00 98.50 420 HIS A CA 1
ATOM 3167 C C . HIS A 1 420 ? -17.439 9.709 20.750 1.00 98.50 420 HIS A C 1
ATOM 3169 O O . HIS A 1 420 ? -16.928 10.412 19.885 1.00 98.50 420 HIS A O 1
ATOM 3175 N N . GLY A 1 421 ? -17.189 8.406 20.833 1.00 98.44 421 GLY A N 1
ATOM 3176 C CA . GLY A 1 421 ? -16.301 7.649 19.964 1.00 98.44 421 GLY A CA 1
ATOM 3177 C C . GLY A 1 421 ? -16.241 6.203 20.427 1.00 98.44 421 GLY A C 1
ATOM 3178 O O . GLY A 1 421 ? -16.697 5.885 21.521 1.00 98.44 421 GLY A O 1
ATOM 3179 N N . LEU A 1 422 ? -15.639 5.331 19.631 1.00 98.81 422 LEU A N 1
ATOM 3180 C CA . LEU A 1 422 ? -15.373 3.941 19.996 1.00 98.81 422 LEU A CA 1
ATOM 3181 C C . LEU A 1 422 ? -13.877 3.685 19.899 1.00 98.81 422 LEU A C 1
ATOM 3183 O O . LEU A 1 422 ? -13.243 4.133 18.952 1.00 98.81 422 LEU A O 1
ATOM 3187 N N . PHE A 1 423 ? -13.302 2.942 20.841 1.00 98.81 423 PHE A N 1
ATOM 3188 C CA . PHE A 1 423 ? -11.935 2.446 20.715 1.00 98.81 423 PHE A CA 1
ATOM 3189 C C . PHE A 1 423 ? -11.948 0.921 20.665 1.00 98.81 423 PHE A C 1
ATOM 3191 O O . PHE A 1 423 ? -12.291 0.266 21.644 1.00 98.81 423 PHE A O 1
ATOM 3198 N N . ILE A 1 424 ? -11.553 0.336 19.539 1.00 98.88 424 ILE A N 1
ATOM 3199 C CA . ILE A 1 424 ? -11.509 -1.118 19.362 1.00 98.88 424 ILE A CA 1
ATOM 3200 C C . ILE A 1 424 ? -10.078 -1.640 19.362 1.00 98.88 424 ILE A C 1
ATOM 3202 O O . ILE A 1 424 ? -9.124 -0.899 19.133 1.00 98.88 424 ILE A O 1
ATOM 3206 N N . LEU A 1 425 ? -9.925 -2.942 19.617 1.00 98.56 425 LEU A N 1
ATOM 3207 C CA . LEU A 1 425 ? -8.628 -3.629 19.606 1.00 98.56 425 LEU A CA 1
ATOM 3208 C C . LEU A 1 425 ? -7.586 -3.018 20.566 1.00 98.56 425 LEU A C 1
ATOM 3210 O O . LEU A 1 425 ? -6.378 -3.098 20.352 1.00 98.56 425 LEU A O 1
ATOM 3214 N N . GLY A 1 426 ? -8.052 -2.427 21.667 1.00 96.12 426 GLY A N 1
ATOM 3215 C CA . GLY A 1 426 ? -7.212 -2.123 22.821 1.00 96.12 426 GLY A CA 1
ATOM 3216 C C . GLY A 1 426 ? -6.972 -3.343 23.711 1.00 96.12 426 GLY A C 1
ATOM 3217 O O . GLY A 1 426 ? -7.356 -4.465 23.386 1.00 96.12 426 GLY A O 1
ATOM 3218 N N . SER A 1 427 ? -6.409 -3.109 24.898 1.00 94.56 427 SER A N 1
ATOM 3219 C CA . SER A 1 427 ? -6.226 -4.149 25.923 1.00 94.56 427 SER A CA 1
ATOM 3220 C C . SER A 1 427 ? -7.550 -4.816 26.310 1.00 94.56 427 SER A C 1
ATOM 3222 O O . SER A 1 427 ? -7.618 -6.038 26.366 1.00 94.56 427 SER A O 1
ATOM 3224 N N . THR A 1 428 ? -8.613 -4.024 26.511 1.00 97.19 428 THR A N 1
ATOM 3225 C CA . THR A 1 428 ? -9.975 -4.516 26.800 1.00 97.19 428 THR A CA 1
ATOM 3226 C C . THR A 1 428 ? -10.565 -5.329 25.649 1.00 97.19 428 THR A C 1
ATOM 3228 O O . THR A 1 428 ? -11.301 -6.279 25.889 1.00 97.19 428 THR A O 1
ATOM 3231 N N . GLY A 1 429 ? -10.191 -5.001 24.410 1.00 97.94 429 GLY A N 1
ATOM 3232 C CA . GLY A 1 429 ? -10.553 -5.756 23.211 1.00 97.94 429 GLY A CA 1
ATOM 3233 C C . GLY A 1 429 ? -9.706 -7.014 22.996 1.00 97.94 429 GLY A C 1
ATOM 3234 O O . GLY A 1 429 ? -9.853 -7.664 21.967 1.00 97.94 429 GLY A O 1
ATOM 3235 N N . GLU A 1 430 ? -8.807 -7.351 23.927 1.00 97.75 430 GLU A N 1
ATOM 3236 C CA . GLU A 1 430 ? -7.971 -8.559 23.914 1.00 97.75 430 GLU A CA 1
ATOM 3237 C C . GLU A 1 430 ? -7.031 -8.679 22.702 1.00 97.75 430 GLU A C 1
ATOM 3239 O O . GLU A 1 430 ? -6.526 -9.764 22.428 1.00 97.75 430 GLU A O 1
ATOM 3244 N N . ALA A 1 431 ? -6.729 -7.575 22.007 1.00 96.75 431 ALA A N 1
ATOM 3245 C CA . ALA A 1 431 ? -6.059 -7.594 20.702 1.00 96.75 431 ALA A CA 1
ATOM 3246 C C . ALA A 1 431 ? -4.783 -8.457 20.597 1.00 96.75 431 ALA A C 1
ATOM 3248 O O . ALA A 1 431 ? -4.663 -9.175 19.604 1.00 96.75 431 ALA A O 1
ATOM 3249 N N . PRO A 1 432 ? -3.858 -8.481 21.585 1.00 95.06 432 PRO A N 1
ATOM 3250 C CA . PRO A 1 432 ? -2.676 -9.350 21.521 1.00 95.06 432 PRO A CA 1
ATOM 3251 C C . PRO A 1 432 ? -2.985 -10.856 21.507 1.00 95.06 432 PRO A C 1
ATOM 3253 O O . PRO A 1 432 ? -2.111 -11.651 21.177 1.00 95.06 432 PRO A O 1
ATOM 3256 N N . SER A 1 433 ? -4.200 -11.250 21.894 1.00 96.50 433 SER A N 1
ATOM 3257 C CA . SER A 1 433 ? -4.661 -12.643 21.965 1.00 96.50 433 SER A CA 1
ATOM 3258 C C . SER A 1 433 ? -5.533 -13.045 20.767 1.00 96.50 433 SER A C 1
ATOM 3260 O O . SER A 1 433 ? -6.022 -14.170 20.719 1.00 96.50 433 SER A O 1
ATOM 3262 N N . LEU A 1 434 ? -5.738 -12.142 19.799 1.00 98.19 434 LEU A N 1
ATOM 3263 C CA . LEU A 1 434 ? -6.585 -12.365 18.625 1.00 98.19 434 LEU A CA 1
ATOM 3264 C C . LEU A 1 434 ? -5.749 -12.570 17.357 1.00 98.19 434 LEU A C 1
ATOM 3266 O O . LEU A 1 434 ? -4.706 -11.935 17.157 1.00 98.19 434 LEU A O 1
ATOM 3270 N N . SER A 1 435 ? -6.246 -13.406 16.442 1.00 98.12 435 SER A N 1
ATOM 3271 C CA . SER A 1 435 ? -5.622 -13.564 15.127 1.00 98.12 435 SER A CA 1
ATOM 3272 C C . SER A 1 435 ? -5.702 -12.267 14.311 1.00 98.12 435 SER A C 1
ATOM 3274 O O . SER A 1 435 ? -6.596 -11.440 14.498 1.00 98.12 435 SER A O 1
ATOM 3276 N N . TYR A 1 436 ? -4.785 -12.086 13.357 1.00 98.25 436 TYR A N 1
ATOM 3277 C CA . TYR A 1 436 ? -4.847 -10.951 12.427 1.00 98.25 436 TYR A CA 1
ATOM 3278 C C . TYR A 1 436 ? -6.143 -10.934 11.607 1.00 98.25 436 TYR A C 1
ATOM 3280 O O . TYR A 1 436 ? -6.643 -9.860 11.289 1.00 98.25 436 TYR A O 1
ATOM 3288 N N . ARG A 1 437 ? -6.695 -12.110 11.280 1.00 98.12 437 ARG A N 1
ATOM 3289 C CA . ARG A 1 437 ? -7.964 -12.242 10.554 1.00 98.12 437 ARG A CA 1
ATOM 3290 C C . ARG A 1 437 ? -9.117 -11.685 11.386 1.00 98.12 437 ARG A C 1
ATOM 3292 O O . ARG A 1 437 ? -9.869 -10.855 10.894 1.00 98.12 437 ARG A O 1
ATOM 3299 N N . LEU A 1 438 ? -9.212 -12.101 12.646 1.00 98.56 438 LEU A N 1
ATOM 3300 C CA . LEU A 1 438 ? -10.271 -11.682 13.559 1.00 98.56 438 LEU A CA 1
ATOM 3301 C C . LEU A 1 438 ? -10.165 -10.197 13.929 1.00 98.56 438 LEU A C 1
ATOM 3303 O O . LEU A 1 438 ? -11.179 -9.520 14.061 1.00 98.56 438 LEU A O 1
ATOM 3307 N N . ARG A 1 439 ? -8.939 -9.664 14.039 1.00 98.75 439 ARG A N 1
ATOM 3308 C CA . ARG A 1 439 ? -8.708 -8.221 14.201 1.00 98.75 439 ARG A CA 1
ATOM 3309 C C . ARG A 1 439 ? -9.288 -7.423 13.030 1.00 98.75 439 ARG A C 1
ATOM 3311 O O . ARG A 1 439 ? -10.019 -6.470 13.265 1.00 98.75 439 ARG A O 1
ATOM 3318 N N . ARG A 1 440 ? -9.015 -7.833 11.787 1.00 98.69 440 ARG A N 1
ATOM 3319 C CA . ARG A 1 440 ? -9.587 -7.199 10.582 1.00 98.69 440 ARG A CA 1
ATOM 3320 C C . ARG A 1 440 ? -11.106 -7.339 10.530 1.00 98.69 440 ARG A C 1
ATOM 3322 O O . ARG A 1 440 ? -11.794 -6.355 10.316 1.00 98.69 440 ARG A O 1
ATOM 3329 N N . GLU A 1 441 ? -11.619 -8.527 10.848 1.00 98.56 441 GLU A N 1
ATOM 3330 C CA . GLU A 1 441 ? -13.059 -8.797 10.915 1.00 98.56 441 GLU A CA 1
ATOM 3331 C C . GLU A 1 441 ? -13.789 -7.873 11.904 1.00 98.56 441 GLU A C 1
ATOM 3333 O O . GLU A 1 441 ? -14.869 -7.370 11.600 1.00 98.56 441 GLU A O 1
ATOM 3338 N N . MET A 1 442 ? -13.188 -7.630 13.074 1.00 98.50 442 MET A N 1
ATOM 3339 C CA . MET A 1 442 ? -13.696 -6.692 14.078 1.00 98.50 442 MET A CA 1
ATOM 3340 C C . MET A 1 442 ? -13.674 -5.244 13.566 1.00 98.50 442 MET A C 1
ATOM 3342 O O . MET A 1 442 ? -14.635 -4.514 13.791 1.00 98.50 442 MET A O 1
ATOM 3346 N N . ILE A 1 443 ? -12.599 -4.831 12.882 1.00 98.88 443 ILE A N 1
ATOM 3347 C CA . ILE A 1 443 ? -12.489 -3.491 12.283 1.00 98.88 443 ILE A CA 1
ATOM 3348 C C . ILE A 1 443 ? -13.603 -3.284 11.256 1.00 98.88 443 ILE A C 1
ATOM 3350 O O . ILE A 1 443 ? -14.366 -2.330 11.384 1.00 98.88 443 ILE A O 1
ATOM 3354 N N . ASP A 1 444 ? -13.741 -4.207 10.303 1.00 98.62 444 ASP A N 1
ATOM 3355 C CA . ASP A 1 444 ? -14.744 -4.122 9.238 1.00 98.62 444 ASP A CA 1
ATOM 3356 C C . ASP A 1 444 ? -16.155 -4.036 9.823 1.00 98.62 444 ASP A C 1
ATOM 3358 O O . ASP A 1 444 ? -16.924 -3.142 9.476 1.00 98.62 444 ASP A O 1
ATOM 3362 N N . ALA A 1 445 ? -16.482 -4.929 10.764 1.00 98.50 445 ALA A N 1
ATOM 3363 C CA . ALA A 1 445 ? -17.807 -4.985 11.369 1.00 98.50 445 ALA A CA 1
ATOM 3364 C C . ALA A 1 445 ? -18.156 -3.701 12.137 1.00 98.50 445 ALA A C 1
ATOM 3366 O O . ALA A 1 445 ? -19.255 -3.172 11.974 1.00 98.50 445 ALA A O 1
ATOM 3367 N N . VAL A 1 446 ? -17.236 -3.184 12.960 1.00 98.75 446 VAL A N 1
ATOM 3368 C CA . VAL A 1 446 ? -17.505 -1.989 13.773 1.00 98.75 446 VAL A CA 1
ATOM 3369 C C . VAL A 1 446 ? -17.542 -0.731 12.922 1.00 98.75 446 VAL A C 1
ATOM 3371 O O . VAL A 1 446 ? -18.450 0.077 13.108 1.00 98.75 446 VAL A O 1
ATOM 3374 N N . CYS A 1 447 ? -16.602 -0.543 11.995 1.00 98.50 447 CYS A N 1
ATOM 3375 C CA . CYS A 1 447 ? -16.599 0.639 11.137 1.00 98.50 447 CYS A CA 1
ATOM 3376 C C . CYS A 1 447 ? -17.840 0.674 10.236 1.00 98.50 447 CYS A C 1
ATOM 3378 O O . CYS A 1 447 ? -18.530 1.693 10.203 1.00 98.50 447 CYS A O 1
ATOM 3380 N N . GLN A 1 448 ? -18.191 -0.456 9.607 1.00 96.94 448 GLN A N 1
ATOM 3381 C CA . GLN A 1 448 ? -19.400 -0.571 8.790 1.00 96.94 448 GLN A CA 1
ATOM 3382 C C . GLN A 1 448 ? -20.663 -0.277 9.601 1.00 96.94 448 GLN A C 1
ATOM 3384 O O . GLN A 1 448 ? -21.533 0.454 9.140 1.00 96.94 448 GLN A O 1
ATOM 3389 N N . GLN A 1 449 ? -20.786 -0.849 10.801 1.00 97.25 449 GLN A N 1
ATOM 3390 C CA . GLN A 1 449 ? -21.972 -0.635 11.619 1.00 97.25 449 GLN A CA 1
ATOM 3391 C C . GLN A 1 449 ? -22.045 0.794 12.157 1.00 97.25 449 GLN A C 1
ATOM 3393 O O . GLN A 1 449 ? -23.129 1.364 12.222 1.00 97.25 449 GLN A O 1
ATOM 3398 N N . THR A 1 450 ? -20.916 1.380 12.561 1.00 97.50 450 THR A N 1
ATOM 3399 C CA . THR A 1 450 ? -20.891 2.737 13.122 1.00 97.50 450 THR A CA 1
ATOM 3400 C C . THR A 1 450 ? -21.323 3.768 12.084 1.00 97.50 450 THR A C 1
ATOM 3402 O O . THR A 1 450 ? -22.010 4.719 12.456 1.00 97.50 450 THR A O 1
ATOM 3405 N N . ASP A 1 451 ? -20.974 3.561 10.808 1.00 93.38 451 ASP A N 1
ATOM 3406 C CA . ASP A 1 451 ? -21.402 4.384 9.666 1.00 93.38 451 ASP A CA 1
ATOM 3407 C C . ASP A 1 451 ? -21.197 5.891 9.916 1.00 93.38 451 ASP A C 1
ATOM 3409 O O . ASP A 1 451 ? -22.086 6.723 9.751 1.00 93.38 451 ASP A O 1
ATOM 3413 N N . GLY A 1 452 ? -20.027 6.239 10.464 1.00 92.88 452 GLY A N 1
ATOM 3414 C CA . GLY A 1 452 ? -19.645 7.622 10.762 1.00 92.88 452 GLY A CA 1
ATOM 3415 C C . GLY A 1 452 ? -20.408 8.312 11.904 1.00 92.88 452 GLY A C 1
ATOM 3416 O O . GLY A 1 452 ? -20.117 9.472 12.185 1.00 92.88 452 GLY A O 1
ATOM 3417 N N . ARG A 1 453 ? -21.339 7.639 12.603 1.00 97.00 453 ARG A N 1
ATOM 3418 C CA . ARG A 1 453 ? -22.121 8.232 13.715 1.00 97.00 453 ARG A CA 1
ATOM 3419 C C . ARG A 1 453 ? -21.243 8.777 14.844 1.00 97.00 453 ARG A C 1
ATOM 3421 O O . ARG A 1 453 ? -21.566 9.806 15.432 1.00 97.00 453 ARG A O 1
ATOM 3428 N N . VAL A 1 454 ? -20.145 8.084 15.137 1.00 97.81 454 VAL A N 1
ATOM 3429 C CA . VAL A 1 454 ? -19.094 8.493 16.078 1.00 97.81 454 VAL A CA 1
ATOM 3430 C C . VAL A 1 454 ? -17.727 8.044 15.537 1.00 97.81 454 VAL A C 1
ATOM 3432 O O . VAL A 1 454 ? -17.668 7.056 14.801 1.00 97.81 454 VAL A O 1
ATOM 3435 N N . PRO A 1 455 ? -16.611 8.719 15.872 1.00 98.19 455 PRO A N 1
ATOM 3436 C CA . PRO A 1 455 ? -15.286 8.305 15.420 1.00 98.19 455 PRO A CA 1
ATOM 3437 C C . PRO A 1 455 ? -14.890 6.937 15.989 1.00 98.19 455 PRO A C 1
ATOM 3439 O O . PRO A 1 455 ? -15.017 6.689 17.191 1.00 98.19 455 PRO A O 1
ATOM 3442 N N . VAL A 1 456 ? -14.346 6.068 15.134 1.00 98.81 456 VAL A N 1
ATOM 3443 C CA . VAL A 1 456 ? -13.781 4.770 15.531 1.00 98.81 456 VAL A CA 1
ATOM 3444 C C . VAL A 1 456 ? -12.258 4.864 15.566 1.00 98.81 456 VAL A C 1
ATOM 3446 O O . VAL A 1 456 ? -11.615 5.147 14.556 1.00 98.81 456 VAL A O 1
ATOM 3449 N N . LEU A 1 457 ? -11.680 4.616 16.737 1.00 98.81 457 LEU A N 1
ATOM 3450 C CA . LEU A 1 457 ? -10.247 4.528 16.981 1.00 98.81 457 LEU A CA 1
ATOM 3451 C C . LEU A 1 457 ? -9.834 3.054 16.992 1.00 98.81 457 LEU A C 1
ATOM 3453 O O . LEU A 1 457 ? -10.442 2.242 17.693 1.00 98.81 457 LEU A O 1
ATOM 3457 N N . VAL A 1 458 ? -8.775 2.700 16.265 1.00 98.88 458 VAL A N 1
ATOM 3458 C CA . VAL A 1 458 ? -8.340 1.301 16.117 1.00 98.88 458 VAL A CA 1
ATOM 3459 C C . VAL A 1 458 ? -6.977 1.067 16.755 1.00 98.88 458 VAL A C 1
ATOM 3461 O O . VAL A 1 458 ? -5.990 1.709 16.408 1.00 98.88 458 VAL A O 1
ATOM 3464 N N . GLY A 1 459 ? -6.893 0.112 17.679 1.00 98.75 459 GLY A N 1
ATOM 3465 C CA . GLY A 1 459 ? -5.631 -0.336 18.257 1.00 98.75 459 GLY A CA 1
ATOM 3466 C C . GLY A 1 459 ? -4.794 -1.107 17.240 1.00 98.75 459 GLY A C 1
ATOM 3467 O O . GLY A 1 459 ? -5.163 -2.204 16.829 1.00 98.75 459 GLY A O 1
ATOM 3468 N N . ILE A 1 460 ? -3.638 -0.554 16.874 1.00 98.56 460 ILE A N 1
ATOM 3469 C CA . ILE A 1 460 ? -2.731 -1.134 15.866 1.00 98.56 460 ILE A CA 1
ATOM 3470 C C . ILE A 1 460 ? -1.449 -1.703 16.476 1.00 98.56 460 ILE A C 1
ATOM 3472 O O . ILE A 1 460 ? -0.510 -2.026 15.762 1.00 98.56 460 ILE A O 1
ATOM 3476 N N . THR A 1 461 ? -1.364 -1.789 17.804 1.00 97.31 461 THR A N 1
ATOM 3477 C CA . THR A 1 461 ? -0.132 -2.237 18.465 1.00 97.31 461 THR A CA 1
ATOM 3478 C C . THR A 1 461 ? 0.121 -3.711 18.182 1.00 97.31 461 THR A C 1
ATOM 3480 O O . THR A 1 461 ? -0.674 -4.568 18.563 1.00 97.31 461 THR A O 1
ATOM 3483 N N . ASP A 1 462 ? 1.277 -4.004 17.599 1.00 96.94 462 ASP A N 1
ATOM 3484 C CA . ASP A 1 462 ? 1.752 -5.360 17.366 1.00 96.94 462 ASP A CA 1
ATOM 3485 C C . ASP A 1 462 ? 3.234 -5.505 17.755 1.00 96.94 462 ASP A C 1
ATOM 3487 O O . ASP A 1 462 ? 3.940 -4.516 17.960 1.00 96.94 462 ASP A O 1
ATOM 3491 N N . THR A 1 463 ? 3.718 -6.743 17.893 1.00 95.62 463 THR A N 1
ATOM 3492 C CA . THR A 1 463 ? 5.156 -6.977 18.111 1.00 95.62 463 THR A CA 1
ATOM 3493 C C . THR A 1 463 ? 5.964 -6.743 16.837 1.00 95.62 463 THR A C 1
ATOM 3495 O O . THR A 1 463 ? 7.148 -6.413 16.916 1.00 95.62 463 THR A O 1
ATOM 3498 N N . ALA A 1 464 ? 5.330 -6.873 15.669 1.00 95.31 464 ALA A N 1
ATOM 3499 C CA . ALA A 1 464 ? 5.932 -6.613 14.376 1.00 95.31 464 ALA A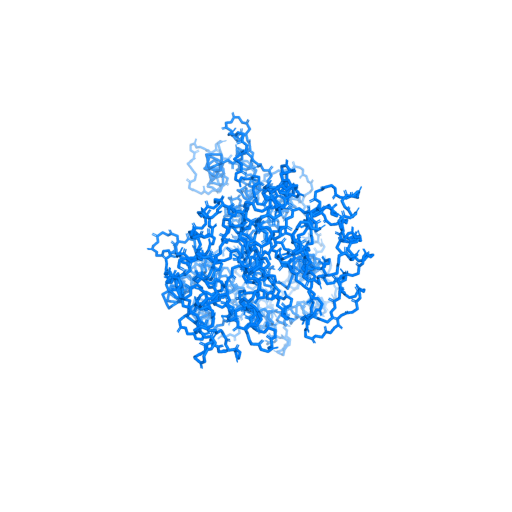 CA 1
ATOM 3500 C C . ALA A 1 464 ? 5.536 -5.227 13.841 1.00 95.31 464 ALA A C 1
ATOM 3502 O O . ALA A 1 464 ? 4.357 -4.902 13.692 1.00 95.31 464 ALA A O 1
ATOM 3503 N N . PHE A 1 465 ? 6.544 -4.430 13.467 1.00 95.62 465 PHE A N 1
ATOM 3504 C CA . PHE A 1 465 ? 6.359 -3.115 12.837 1.00 95.62 465 PHE A CA 1
ATOM 3505 C C . PHE A 1 465 ? 5.434 -3.191 11.613 1.00 95.62 465 PHE A C 1
ATOM 3507 O O . PHE A 1 465 ? 4.501 -2.406 11.480 1.00 95.62 465 PHE A O 1
ATOM 3514 N N . VAL A 1 466 ? 5.684 -4.165 10.732 1.00 96.69 466 VAL A N 1
ATOM 3515 C CA . VAL A 1 466 ? 4.942 -4.330 9.473 1.00 96.69 466 VAL A CA 1
ATOM 3516 C C . VAL A 1 466 ? 3.471 -4.659 9.703 1.00 96.69 466 VAL A C 1
ATOM 3518 O O . VAL A 1 466 ? 2.623 -4.158 8.977 1.00 96.69 466 VAL A O 1
ATOM 3521 N N . GLU A 1 467 ? 3.156 -5.415 10.753 1.00 97.81 467 GLU A N 1
ATOM 3522 C CA . GLU A 1 467 ? 1.777 -5.767 11.094 1.00 97.81 467 GLU A CA 1
ATOM 3523 C C . GLU A 1 467 ? 1.023 -4.587 11.706 1.00 97.81 467 GLU A C 1
ATOM 3525 O O . GLU A 1 467 ? -0.166 -4.413 11.447 1.00 97.81 467 GLU A O 1
ATOM 3530 N N . SER A 1 468 ? 1.721 -3.726 12.456 1.00 98.25 468 SER A N 1
ATOM 3531 C CA . SER A 1 468 ? 1.131 -2.483 12.964 1.00 98.25 468 SER A CA 1
ATOM 3532 C C . SER A 1 468 ? 0.757 -1.544 11.810 1.00 98.25 468 SER A C 1
ATOM 3534 O O . SER A 1 468 ? -0.337 -0.985 11.793 1.00 98.25 468 SER A O 1
ATOM 3536 N N . VAL A 1 469 ? 1.629 -1.423 10.800 1.00 98.25 469 VAL A N 1
ATOM 3537 C CA . VAL A 1 469 ? 1.351 -0.646 9.578 1.00 98.25 469 VAL A CA 1
ATOM 3538 C C . VAL A 1 469 ? 0.232 -1.288 8.749 1.00 98.25 469 VAL A C 1
ATOM 3540 O O . VAL A 1 469 ? -0.664 -0.585 8.293 1.00 98.25 469 VAL A O 1
ATOM 3543 N N . ALA A 1 470 ? 0.230 -2.613 8.587 1.00 97.38 470 ALA A N 1
ATOM 3544 C CA . ALA A 1 470 ? -0.806 -3.315 7.829 1.00 97.38 470 ALA A CA 1
ATOM 3545 C C . ALA A 1 470 ? -2.198 -3.181 8.471 1.00 97.38 470 ALA A C 1
ATOM 3547 O O . ALA A 1 470 ? -3.184 -2.994 7.760 1.00 97.38 470 ALA A O 1
ATOM 3548 N N . LEU A 1 471 ? -2.287 -3.243 9.804 1.00 98.25 471 LEU A N 1
ATOM 3549 C CA . LEU A 1 471 ? -3.536 -2.985 10.526 1.00 98.25 471 LEU A CA 1
ATOM 3550 C C . LEU A 1 471 ? -3.974 -1.526 10.414 1.00 98.25 471 LEU A C 1
ATOM 3552 O O . LEU A 1 471 ? -5.169 -1.276 10.306 1.00 98.25 471 LEU A O 1
ATOM 3556 N N . ALA A 1 472 ? -3.035 -0.578 10.408 1.00 98.56 472 ALA A N 1
ATOM 3557 C CA . ALA A 1 472 ? -3.354 0.829 10.197 1.00 98.56 472 ALA A CA 1
ATOM 3558 C C . ALA A 1 472 ? -3.925 1.091 8.797 1.00 98.56 472 ALA A C 1
ATOM 3560 O O . ALA A 1 472 ? -4.892 1.836 8.673 1.00 98.56 472 ALA A O 1
ATOM 3561 N N . GLN A 1 473 ? -3.369 0.448 7.764 1.00 97.94 473 GLN A N 1
ATOM 3562 C CA . GLN A 1 473 ? -3.915 0.526 6.409 1.00 97.94 473 GLN A CA 1
ATOM 3563 C C . GLN A 1 473 ? -5.318 -0.072 6.337 1.00 97.94 473 GLN A C 1
ATOM 3565 O O . GLN A 1 473 ? -6.232 0.582 5.856 1.00 97.94 473 GLN A O 1
ATOM 3570 N N . HIS A 1 474 ? -5.509 -1.266 6.904 1.00 97.94 474 HIS A N 1
ATOM 3571 C CA . HIS A 1 474 ? -6.826 -1.905 6.950 1.00 97.94 474 HIS A CA 1
ATOM 3572 C C . HIS A 1 474 ? -7.857 -1.046 7.699 1.00 97.94 474 HIS A C 1
ATOM 3574 O O . HIS A 1 474 ? -8.999 -0.934 7.271 1.00 97.94 474 HIS A O 1
ATOM 3580 N N . ALA A 1 475 ? -7.456 -0.407 8.802 1.00 98.31 475 ALA A N 1
ATOM 3581 C CA . ALA A 1 475 ? -8.309 0.519 9.543 1.00 98.31 475 ALA A CA 1
ATOM 3582 C C . ALA A 1 475 ? -8.724 1.734 8.700 1.00 98.31 475 ALA A C 1
ATOM 3584 O O . ALA A 1 475 ? -9.888 2.125 8.746 1.00 98.31 475 ALA A O 1
ATOM 3585 N N . ALA A 1 476 ? -7.804 2.304 7.919 1.00 97.62 476 ALA A N 1
ATOM 3586 C CA . ALA A 1 476 ? -8.108 3.404 7.007 1.00 97.62 476 ALA A CA 1
ATOM 3587 C C . ALA A 1 476 ? -9.078 2.982 5.905 1.00 97.62 476 ALA A C 1
ATOM 3589 O O . ALA A 1 476 ? -10.085 3.651 5.694 1.00 97.62 476 ALA A O 1
ATOM 3590 N N . ASP A 1 477 ? -8.815 1.841 5.266 1.00 95.44 477 ASP A N 1
ATOM 3591 C CA . ASP A 1 477 ? -9.654 1.305 4.192 1.00 95.44 477 ASP A CA 1
ATOM 3592 C C . ASP A 1 477 ? -11.087 1.015 4.683 1.00 95.44 477 ASP A C 1
ATOM 3594 O O . ASP A 1 477 ? -12.048 1.180 3.934 1.00 95.44 477 ASP A O 1
ATOM 3598 N N . ALA A 1 478 ? -11.239 0.628 5.954 1.00 94.75 478 ALA A N 1
ATOM 3599 C CA . ALA A 1 478 ? -12.531 0.398 6.598 1.00 94.75 478 ALA A CA 1
ATOM 3600 C C . ALA A 1 478 ? -13.238 1.685 7.073 1.00 94.75 478 ALA A C 1
ATOM 3602 O O . ALA A 1 478 ? -14.389 1.614 7.497 1.00 94.75 478 ALA A O 1
ATOM 3603 N N . GLY A 1 479 ? -12.587 2.853 7.023 1.00 95.31 479 GLY A N 1
ATOM 3604 C CA . GLY A 1 479 ? -13.168 4.136 7.438 1.00 95.31 479 GLY A CA 1
ATOM 3605 C C . GLY A 1 479 ? -13.000 4.477 8.924 1.00 95.31 479 GLY A C 1
ATOM 3606 O O . GLY A 1 479 ? -13.816 5.207 9.488 1.00 95.31 479 GLY A O 1
ATOM 3607 N N . ALA A 1 480 ? -11.974 3.948 9.598 1.00 98.06 480 ALA A N 1
ATOM 3608 C CA . ALA A 1 480 ? -11.620 4.391 10.948 1.00 98.06 480 ALA A CA 1
ATOM 3609 C C . ALA A 1 480 ? -11.134 5.853 10.963 1.00 98.06 480 ALA A C 1
ATOM 3611 O O . ALA A 1 480 ? -10.521 6.330 10.012 1.00 98.06 480 ALA A O 1
ATOM 3612 N N . ALA A 1 481 ? -11.360 6.550 12.079 1.00 97.81 481 ALA A N 1
ATOM 3613 C CA . ALA A 1 481 ? -11.008 7.963 12.236 1.00 97.81 481 ALA A CA 1
ATOM 3614 C C . ALA A 1 481 ? -9.556 8.175 12.698 1.00 97.81 481 ALA A C 1
ATOM 3616 O O . ALA A 1 481 ? -8.915 9.154 12.327 1.00 97.81 481 ALA A O 1
ATOM 3617 N N . ALA A 1 482 ? -9.030 7.265 13.521 1.00 98.44 482 ALA A N 1
ATOM 3618 C CA . ALA A 1 482 ? -7.652 7.311 14.004 1.00 98.44 482 ALA A CA 1
ATOM 3619 C C . ALA A 1 482 ? -7.154 5.928 14.427 1.00 98.44 482 ALA A C 1
ATOM 3621 O O . ALA A 1 482 ? -7.922 4.992 14.662 1.00 98.44 482 ALA A O 1
ATOM 3622 N N . VAL A 1 483 ? -5.839 5.814 14.576 1.00 98.75 483 VAL A N 1
ATOM 3623 C CA . VAL A 1 483 ? -5.176 4.623 15.104 1.00 98.75 483 VAL A CA 1
ATOM 3624 C C . VAL A 1 483 ? -4.564 4.898 16.472 1.00 98.75 483 VAL A C 1
ATOM 3626 O O . VAL A 1 483 ? -4.190 6.021 16.801 1.00 98.75 483 VAL A O 1
ATOM 3629 N N . VAL A 1 484 ? -4.459 3.856 17.292 1.00 98.75 484 VAL A N 1
ATOM 3630 C CA . VAL A 1 484 ? -3.929 3.923 18.656 1.00 98.75 484 VAL A CA 1
ATOM 3631 C C . VAL A 1 484 ? -2.730 2.992 18.783 1.00 98.75 484 VAL A C 1
ATOM 3633 O O . VAL A 1 484 ? -2.838 1.784 18.543 1.00 98.75 484 VAL A O 1
ATOM 3636 N N . LEU A 1 485 ? -1.586 3.538 19.198 1.00 98.19 485 LEU A N 1
ATOM 3637 C CA . LEU A 1 485 ? -0.329 2.796 19.319 1.00 98.19 485 LEU A CA 1
ATOM 3638 C C . LEU A 1 485 ? 0.281 2.966 20.714 1.00 98.19 485 LEU A C 1
ATOM 3640 O O . LEU A 1 485 ? 0.499 4.087 21.173 1.00 98.19 485 LEU A O 1
ATOM 3644 N N . THR A 1 486 ? 0.591 1.853 21.381 1.00 96.25 486 THR A N 1
ATOM 3645 C CA . THR A 1 486 ? 1.361 1.850 22.634 1.00 96.25 486 THR A CA 1
ATOM 3646 C C . THR A 1 486 ? 2.845 1.548 22.396 1.00 96.25 486 THR A C 1
ATOM 3648 O O . THR A 1 486 ? 3.286 1.332 21.266 1.00 96.25 486 THR A O 1
ATOM 3651 N N . THR A 1 487 ? 3.642 1.569 23.463 1.00 95.19 487 THR A N 1
ATOM 3652 C CA . THR A 1 487 ? 5.074 1.266 23.411 1.00 95.19 487 THR A CA 1
ATOM 3653 C C . THR A 1 487 ? 5.318 -0.223 23.095 1.00 95.19 487 THR A C 1
ATOM 3655 O O . THR A 1 487 ? 4.512 -1.077 23.483 1.00 95.19 487 THR A O 1
ATOM 3658 N N . PRO A 1 488 ? 6.419 -0.581 22.400 1.00 92.88 488 PRO A N 1
ATOM 3659 C CA . PRO A 1 488 ? 6.789 -1.982 22.190 1.00 92.88 488 PRO A CA 1
ATOM 3660 C C . PRO A 1 488 ? 6.906 -2.738 23.522 1.00 92.88 488 PRO A C 1
ATOM 3662 O O . PRO A 1 488 ? 7.619 -2.307 24.425 1.00 92.88 488 PRO A O 1
ATOM 3665 N N . TYR A 1 489 ? 6.202 -3.866 23.652 1.00 90.94 489 TYR A N 1
ATOM 3666 C CA . TYR A 1 489 ? 5.961 -4.497 24.960 1.00 90.94 489 TYR A CA 1
ATOM 3667 C C . TYR A 1 489 ? 6.750 -5.788 25.218 1.00 90.94 489 TYR A C 1
ATOM 3669 O O . TYR A 1 489 ? 6.943 -6.191 26.373 1.00 90.94 489 TYR A O 1
ATOM 3677 N N . TYR A 1 490 ? 7.217 -6.471 24.168 1.00 90.31 490 TYR A N 1
ATOM 3678 C CA . TYR A 1 490 ? 7.981 -7.708 24.343 1.00 90.31 490 TYR A CA 1
ATOM 3679 C C . TYR A 1 490 ? 9.395 -7.404 24.853 1.00 90.31 490 TYR A C 1
ATOM 3681 O O . TYR A 1 490 ? 9.747 -7.809 25.967 1.00 90.31 490 TYR A O 1
ATOM 3689 N N . PHE A 1 491 ? 10.154 -6.622 24.078 1.00 85.62 491 PHE A N 1
ATOM 3690 C CA . PHE A 1 491 ? 11.501 -6.169 24.415 1.00 85.62 491 PHE A CA 1
ATOM 3691 C C . PHE A 1 491 ? 11.490 -4.670 24.769 1.00 85.62 491 PHE A C 1
ATOM 3693 O O . PHE A 1 491 ? 11.102 -3.873 23.913 1.00 85.62 491 PHE A O 1
ATOM 3700 N N . PRO A 1 492 ? 11.884 -4.273 25.996 1.00 79.50 492 PRO A N 1
ATOM 3701 C CA . PRO A 1 492 ? 11.877 -2.869 26.401 1.00 79.50 492 PRO A CA 1
ATOM 3702 C C . PRO A 1 492 ? 12.820 -2.022 25.537 1.00 79.50 492 PRO A C 1
ATOM 3704 O O . PRO A 1 492 ? 14.026 -2.263 25.507 1.00 79.5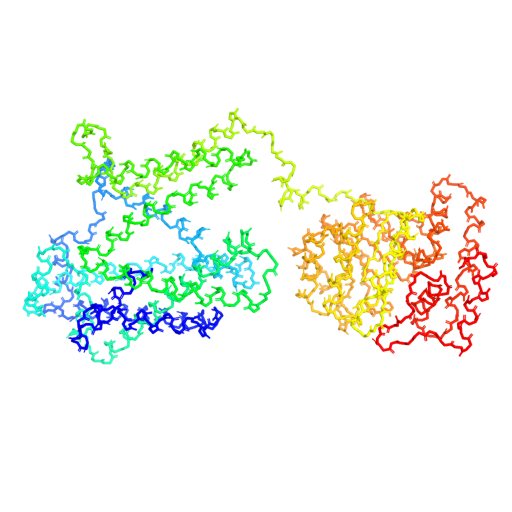0 492 PRO A O 1
ATOM 3707 N N . ALA A 1 493 ? 12.267 -1.024 24.853 1.00 79.12 493 ALA A N 1
ATOM 3708 C CA . ALA A 1 493 ? 13.029 0.006 24.152 1.00 79.12 493 ALA A CA 1
ATOM 3709 C C . ALA A 1 493 ? 13.377 1.162 25.108 1.00 79.12 493 ALA A C 1
ATOM 3711 O O . ALA A 1 493 ? 12.582 1.490 25.992 1.00 79.12 493 ALA A O 1
ATOM 3712 N N . GLY A 1 494 ? 14.541 1.793 24.928 1.00 89.94 494 GLY A N 1
ATOM 3713 C CA . GLY A 1 494 ? 14.844 3.076 25.564 1.00 89.94 494 GLY A CA 1
ATOM 3714 C C . GLY A 1 494 ? 14.068 4.220 24.903 1.00 89.94 494 GLY A C 1
ATOM 3715 O O . GLY A 1 494 ? 13.466 4.045 23.843 1.00 89.94 494 GLY A O 1
ATOM 3716 N N . GLN A 1 495 ? 14.076 5.415 25.506 1.00 95.50 495 GLN A N 1
ATOM 3717 C CA . GLN A 1 495 ? 13.373 6.578 24.938 1.00 95.50 495 GLN A CA 1
ATOM 3718 C C . GLN A 1 495 ? 13.920 6.984 23.564 1.00 95.50 495 GLN A C 1
ATOM 3720 O O . GLN A 1 495 ? 13.152 7.405 22.703 1.00 95.50 495 GLN A O 1
ATOM 3725 N N . THR A 1 496 ? 15.231 6.837 23.336 1.00 92.94 496 THR A N 1
ATOM 3726 C CA . THR A 1 496 ? 15.857 7.132 22.041 1.00 92.94 496 THR A CA 1
ATOM 3727 C C . THR A 1 496 ? 15.297 6.223 20.950 1.00 92.94 496 THR A C 1
ATOM 3729 O O . THR A 1 496 ? 14.840 6.710 19.917 1.00 92.94 496 THR A O 1
ATOM 3732 N N . GLU A 1 497 ? 15.256 4.913 21.196 1.00 93.25 497 GLU A N 1
ATOM 3733 C CA . GLU A 1 497 ? 14.689 3.942 20.264 1.00 93.25 497 GLU A CA 1
ATOM 3734 C C . GLU A 1 497 ? 13.174 4.113 20.122 1.00 93.25 497 GLU A C 1
ATOM 3736 O O . GLU A 1 497 ? 12.659 3.998 19.012 1.00 93.25 497 GLU A O 1
ATOM 3741 N N . LEU A 1 498 ? 12.463 4.428 21.211 1.00 95.44 498 LEU A N 1
ATOM 3742 C CA . LEU A 1 498 ? 11.024 4.684 21.195 1.00 95.44 498 LEU A CA 1
ATOM 3743 C C . LEU A 1 498 ? 10.687 5.896 20.322 1.00 95.44 498 LEU A C 1
ATOM 3745 O O . LEU A 1 498 ? 9.809 5.808 19.467 1.00 95.44 498 LEU A O 1
ATOM 3749 N N . LEU A 1 499 ? 11.409 7.005 20.477 1.00 95.88 499 LEU A N 1
ATOM 3750 C CA . LEU A 1 499 ? 11.221 8.204 19.666 1.00 95.88 499 LEU A CA 1
ATOM 3751 C C . LEU A 1 499 ? 11.491 7.924 18.181 1.00 95.88 499 LEU A C 1
ATOM 3753 O O . LEU A 1 499 ? 10.705 8.329 17.323 1.00 95.88 499 LEU A O 1
ATOM 3757 N N . SER A 1 500 ? 12.571 7.200 17.865 1.00 95.44 500 SER A N 1
ATOM 3758 C CA . SER A 1 500 ? 12.857 6.760 16.494 1.00 95.44 500 SER A CA 1
ATOM 3759 C C . SER A 1 500 ? 11.770 5.834 15.947 1.00 95.44 500 SER A C 1
ATOM 3761 O O . SER A 1 500 ? 11.346 6.006 14.807 1.00 95.44 500 SER A O 1
ATOM 3763 N N . TYR A 1 501 ? 11.285 4.885 16.748 1.00 95.81 501 TYR A N 1
ATOM 3764 C CA . TYR A 1 501 ? 10.205 3.977 16.372 1.00 95.81 501 TYR A CA 1
ATOM 3765 C C . TYR A 1 501 ? 8.921 4.741 16.036 1.00 95.81 501 TYR A C 1
ATOM 3767 O O . TYR A 1 501 ? 8.376 4.541 14.951 1.00 95.81 501 TYR A O 1
ATOM 3775 N N . ILE A 1 502 ? 8.487 5.661 16.905 1.00 97.69 502 ILE A N 1
ATOM 3776 C CA . ILE A 1 502 ? 7.277 6.459 16.679 1.00 97.69 502 ILE A CA 1
ATOM 3777 C C . ILE A 1 502 ? 7.425 7.355 15.447 1.00 97.69 502 ILE A C 1
ATOM 3779 O O . ILE A 1 502 ? 6.520 7.392 14.620 1.00 97.69 502 ILE A O 1
ATOM 3783 N N . ARG A 1 503 ? 8.570 8.024 15.257 1.00 96.31 503 ARG A N 1
ATOM 3784 C CA . ARG A 1 503 ? 8.821 8.827 14.044 1.00 96.31 503 ARG A CA 1
ATOM 3785 C C . ARG A 1 503 ? 8.745 7.980 12.772 1.00 96.31 503 ARG A C 1
ATOM 3787 O O . ARG A 1 503 ? 8.116 8.388 11.798 1.00 96.31 503 ARG A O 1
ATOM 3794 N N . ASN A 1 504 ? 9.349 6.793 12.794 1.00 95.50 504 ASN A N 1
ATOM 3795 C CA . ASN A 1 504 ? 9.381 5.893 11.643 1.00 95.50 504 ASN A CA 1
ATOM 3796 C C . ASN A 1 504 ? 8.003 5.316 11.311 1.00 95.50 504 ASN A C 1
ATOM 3798 O O . ASN A 1 504 ? 7.652 5.248 10.135 1.00 95.50 504 ASN A O 1
ATOM 3802 N N . ILE A 1 505 ? 7.233 4.892 12.320 1.00 96.88 505 ILE A N 1
ATOM 3803 C CA . ILE A 1 505 ? 5.898 4.337 12.085 1.00 96.88 505 ILE A CA 1
ATOM 3804 C C . ILE A 1 505 ? 4.910 5.437 11.705 1.00 96.88 505 ILE A C 1
ATOM 3806 O O . ILE A 1 505 ? 4.183 5.248 10.742 1.00 96.88 505 ILE A O 1
ATOM 3810 N N . ASN A 1 506 ? 4.945 6.607 12.356 1.00 95.75 506 ASN A N 1
ATOM 3811 C CA . ASN A 1 506 ? 4.055 7.733 12.055 1.00 95.75 506 ASN A CA 1
ATOM 3812 C C . ASN A 1 506 ? 4.142 8.167 10.585 1.00 95.75 506 ASN A C 1
ATOM 3814 O O . ASN A 1 506 ? 3.122 8.438 9.970 1.00 95.75 506 ASN A O 1
ATOM 3818 N N . ALA A 1 507 ? 5.340 8.146 9.990 1.00 93.19 507 ALA A N 1
ATOM 3819 C CA . ALA A 1 507 ? 5.541 8.444 8.568 1.00 93.19 507 ALA A CA 1
ATOM 3820 C C . ALA A 1 507 ? 4.908 7.418 7.599 1.00 93.19 507 ALA A C 1
ATOM 3822 O O . ALA A 1 507 ? 4.978 7.595 6.383 1.00 93.19 507 ALA A O 1
ATOM 3823 N N . LYS A 1 508 ? 4.365 6.312 8.119 1.00 95.31 508 LYS A N 1
ATOM 3824 C CA . LYS A 1 508 ? 3.718 5.227 7.371 1.00 95.31 508 LYS A CA 1
ATOM 3825 C C . LYS A 1 508 ? 2.236 5.069 7.705 1.00 95.31 508 LYS A C 1
ATOM 3827 O O . LYS A 1 508 ? 1.598 4.210 7.105 1.00 95.31 508 LYS A O 1
ATOM 3832 N N . LEU A 1 509 ? 1.705 5.834 8.658 1.00 94.12 509 LEU A N 1
ATOM 3833 C CA . LEU A 1 509 ? 0.306 5.721 9.054 1.00 94.12 509 LEU A CA 1
ATOM 3834 C C . LEU A 1 509 ? -0.571 6.557 8.111 1.00 94.12 509 LEU A C 1
ATOM 3836 O O . LEU A 1 509 ? -0.284 7.738 7.928 1.00 94.12 509 LEU A O 1
ATOM 3840 N N . PRO A 1 510 ? -1.638 5.974 7.542 1.00 94.31 510 PRO A N 1
ATOM 3841 C CA . PRO A 1 510 ? -2.603 6.708 6.719 1.00 94.31 510 PRO A CA 1
ATOM 3842 C C . PRO A 1 510 ? -3.624 7.507 7.545 1.00 94.31 510 PRO A C 1
ATOM 3844 O O . PRO A 1 510 ? -4.412 8.253 6.977 1.00 94.31 510 PRO A O 1
ATOM 3847 N N . LEU A 1 511 ? -3.634 7.331 8.871 1.00 96.94 511 LEU A N 1
ATOM 3848 C CA . LEU A 1 511 ? -4.578 7.952 9.799 1.00 96.94 511 LEU A CA 1
ATOM 3849 C C . LEU A 1 511 ? -3.846 8.700 10.926 1.00 96.94 511 LEU A C 1
ATOM 3851 O O . LEU A 1 511 ? -2.699 8.349 11.245 1.00 96.94 511 LEU A O 1
ATOM 3855 N N . PRO A 1 512 ? -4.521 9.659 11.586 1.00 97.62 512 PRO A N 1
ATOM 3856 C CA . PRO A 1 512 ? -4.022 10.289 12.801 1.00 97.62 512 PRO A CA 1
ATOM 3857 C C . PRO A 1 512 ? -3.717 9.275 13.910 1.00 97.62 512 PRO A C 1
ATOM 3859 O O . PRO A 1 512 ? -4.414 8.269 14.073 1.00 97.62 512 PRO A O 1
ATOM 3862 N N . LEU A 1 513 ? -2.670 9.547 14.691 1.00 98.25 513 LEU A N 1
ATOM 3863 C CA . LEU A 1 513 ? -2.153 8.654 15.725 1.00 98.25 513 LEU A CA 1
ATOM 3864 C C . LEU A 1 513 ? -2.419 9.188 17.139 1.00 98.25 513 LEU A C 1
ATOM 3866 O O . LEU A 1 513 ? -1.888 10.221 17.539 1.00 98.25 513 LEU A O 1
ATOM 3870 N N . MET A 1 514 ? -3.151 8.421 17.944 1.00 98.38 514 MET A N 1
ATOM 3871 C CA . MET A 1 514 ? -3.244 8.599 19.394 1.00 98.38 514 MET A CA 1
ATOM 3872 C C . MET A 1 514 ? -2.195 7.717 20.086 1.00 98.38 514 MET A C 1
ATOM 3874 O O . MET A 1 514 ? -2.212 6.487 19.962 1.00 98.38 514 MET A O 1
ATOM 3878 N N . LEU A 1 515 ? -1.284 8.322 20.849 1.00 98.56 515 LEU A N 1
ATOM 3879 C CA . LEU A 1 515 ? -0.320 7.568 21.652 1.00 98.56 515 LEU A CA 1
ATOM 3880 C C . LEU A 1 515 ? -1.024 6.912 22.837 1.00 98.56 515 LEU A C 1
ATOM 3882 O O . LEU A 1 515 ? -1.959 7.468 23.404 1.00 98.56 515 LEU A O 1
ATOM 3886 N N . TYR A 1 516 ? -0.553 5.741 23.253 1.00 98.44 516 TYR A N 1
ATOM 3887 C CA . TYR A 1 516 ? -1.122 5.018 24.384 1.00 98.44 516 TYR A CA 1
ATOM 3888 C C . TYR A 1 516 ? -0.048 4.667 25.422 1.00 98.44 516 TYR A C 1
ATOM 3890 O O . TYR A 1 516 ? 0.746 3.752 25.222 1.00 98.44 516 TYR A O 1
ATOM 3898 N N . ASN A 1 517 ? -0.040 5.354 26.566 1.00 98.00 517 ASN A N 1
ATOM 3899 C CA . ASN A 1 517 ? 0.833 5.038 27.697 1.00 98.00 517 ASN A CA 1
ATOM 3900 C C . ASN A 1 517 ? 0.177 4.006 28.633 1.00 98.00 517 ASN A C 1
ATOM 3902 O O . ASN A 1 517 ? -0.859 4.271 29.241 1.00 98.00 517 ASN A O 1
ATOM 3906 N N . MET A 1 518 ? 0.770 2.814 28.748 1.00 94.88 518 MET A N 1
ATOM 3907 C CA . MET A 1 518 ? 0.292 1.732 29.628 1.00 94.88 518 MET A CA 1
ATOM 3908 C C . MET A 1 518 ? 1.467 0.897 30.177 1.00 94.88 518 MET A C 1
ATOM 3910 O O . MET A 1 518 ? 1.596 -0.303 29.904 1.00 94.88 518 MET A O 1
ATOM 3914 N N . PRO A 1 519 ? 2.351 1.527 30.961 1.00 93.00 519 PRO A N 1
ATOM 3915 C CA . PRO A 1 519 ? 3.623 0.946 31.386 1.00 93.00 519 PRO A CA 1
ATOM 3916 C C . PRO A 1 519 ? 3.467 -0.328 32.225 1.00 93.00 519 PRO A C 1
ATOM 3918 O O . PRO A 1 519 ? 4.364 -1.168 32.228 1.00 93.00 519 PRO A O 1
ATOM 3921 N N . GLN A 1 520 ? 2.326 -0.531 32.893 1.00 90.69 520 GLN A N 1
ATOM 3922 C CA . GLN A 1 520 ? 2.049 -1.755 33.652 1.00 90.69 520 GLN A CA 1
ATOM 3923 C C . GLN A 1 520 ? 2.036 -3.013 32.776 1.00 90.69 520 GLN A C 1
ATOM 3925 O O . GLN A 1 520 ? 2.335 -4.095 33.278 1.00 90.69 520 GLN A O 1
ATOM 3930 N N . LEU A 1 521 ? 1.688 -2.888 31.489 1.00 90.44 521 LEU A N 1
ATOM 3931 C CA . LEU A 1 521 ? 1.671 -4.011 30.547 1.00 90.44 521 LEU A CA 1
ATOM 3932 C C . LEU A 1 521 ? 2.838 -3.964 29.554 1.00 90.44 521 LEU A C 1
ATOM 3934 O O . LEU A 1 521 ? 3.287 -5.016 29.102 1.00 90.44 521 LEU A O 1
ATOM 3938 N N . THR A 1 522 ? 3.357 -2.777 29.234 1.00 92.62 522 THR A N 1
ATOM 3939 C CA . THR A 1 522 ? 4.421 -2.619 28.230 1.00 92.62 522 THR A CA 1
ATOM 3940 C C . THR A 1 522 ? 5.826 -2.462 28.811 1.00 92.62 522 THR A C 1
ATOM 3942 O O . THR A 1 522 ? 6.800 -2.590 28.075 1.00 92.62 522 THR A O 1
ATOM 3945 N N . LYS A 1 523 ? 5.958 -2.234 30.126 1.00 92.75 523 LYS A N 1
ATOM 3946 C CA . LYS A 1 523 ? 7.216 -1.992 30.867 1.00 92.75 523 LYS A CA 1
ATOM 3947 C C . LYS A 1 523 ? 7.905 -0.658 30.543 1.00 92.75 523 LYS A C 1
ATOM 3949 O O . LYS A 1 523 ? 8.867 -0.308 31.222 1.00 92.75 523 LYS A O 1
ATOM 3954 N N . VAL A 1 524 ? 7.433 0.078 29.535 1.00 93.00 524 VAL A N 1
ATOM 3955 C CA . VAL A 1 524 ? 8.056 1.308 29.026 1.00 93.00 524 VAL A CA 1
ATOM 3956 C C . VAL A 1 524 ? 7.047 2.448 29.045 1.00 93.00 524 VAL A C 1
ATOM 3958 O O . VAL A 1 524 ? 5.938 2.311 28.526 1.00 93.00 524 VAL A O 1
ATOM 3961 N N . TRP A 1 525 ? 7.465 3.577 29.611 1.00 95.38 525 TRP A N 1
ATOM 3962 C CA . TRP A 1 525 ? 6.710 4.828 29.634 1.00 95.38 525 TRP A CA 1
ATOM 3963 C C . TRP A 1 525 ? 7.004 5.673 28.396 1.00 95.38 525 TRP A C 1
ATOM 3965 O O . TRP A 1 525 ? 8.128 5.665 27.896 1.00 95.38 525 TRP A O 1
ATOM 3975 N N . PHE A 1 526 ? 6.039 6.483 27.969 1.00 97.38 526 PHE A N 1
ATOM 3976 C CA . PHE A 1 526 ? 6.360 7.694 27.214 1.00 97.38 526 PHE A CA 1
ATOM 3977 C C . PHE A 1 526 ? 6.823 8.774 28.193 1.00 97.38 526 PHE A C 1
ATOM 3979 O O . PHE A 1 526 ? 6.003 9.332 28.918 1.00 97.38 526 PHE A O 1
ATOM 3986 N N . GLU A 1 527 ? 8.121 9.066 28.257 1.00 97.31 527 GLU A N 1
ATOM 3987 C CA . GLU A 1 527 ? 8.615 10.142 29.126 1.00 97.31 527 GLU A CA 1
ATOM 3988 C C . GLU A 1 527 ? 8.141 11.520 28.645 1.00 97.31 527 GLU A C 1
ATOM 3990 O O . GLU A 1 527 ? 7.877 11.725 27.461 1.00 97.31 527 GLU A O 1
ATOM 3995 N N . GLN A 1 528 ? 8.057 12.487 29.562 1.00 96.75 528 GLN A N 1
ATOM 3996 C CA . GLN A 1 528 ? 7.529 13.825 29.268 1.00 96.75 528 GLN A CA 1
ATOM 3997 C C . GLN A 1 528 ? 8.321 14.542 28.167 1.00 96.75 528 GLN A C 1
ATOM 3999 O O . GLN A 1 528 ? 7.728 15.125 27.263 1.00 96.75 528 GLN A O 1
ATOM 4004 N N . GLU A 1 529 ? 9.654 14.437 28.177 1.00 96.81 529 GLU A N 1
ATOM 4005 C CA . GLU A 1 529 ? 10.496 15.000 27.110 1.00 96.81 529 GLU A CA 1
ATOM 4006 C C . GLU A 1 529 ? 10.315 14.286 25.763 1.00 96.81 529 GLU A C 1
ATOM 4008 O O . GLU A 1 529 ? 10.455 14.899 24.703 1.00 96.81 529 GLU A O 1
ATOM 4013 N N . THR A 1 530 ? 9.965 12.999 25.781 1.00 97.38 530 THR A N 1
ATOM 4014 C CA . THR A 1 530 ? 9.630 12.245 24.569 1.00 97.38 530 THR A CA 1
ATOM 4015 C C . THR A 1 530 ? 8.281 12.697 24.024 1.00 97.38 530 THR A C 1
ATOM 4017 O O . THR A 1 530 ? 8.183 13.000 22.839 1.00 97.38 530 THR A O 1
ATOM 4020 N N . LEU A 1 531 ? 7.255 12.819 24.876 1.00 97.56 531 LEU A N 1
ATOM 4021 C CA . LEU A 1 531 ? 5.948 13.355 24.484 1.00 97.56 531 LEU A CA 1
ATOM 4022 C C . LEU A 1 531 ? 6.072 14.767 23.916 1.00 97.56 531 LEU A C 1
ATOM 4024 O O . LEU A 1 531 ? 5.546 15.034 22.842 1.00 97.56 531 LEU A O 1
ATOM 4028 N N . LYS A 1 532 ? 6.828 15.642 24.586 1.00 97.19 532 LYS A N 1
ATOM 4029 C CA . LYS A 1 532 ? 7.088 17.008 24.127 1.00 97.19 532 LYS A CA 1
ATOM 4030 C C . LYS A 1 532 ? 7.692 17.036 22.724 1.00 97.19 532 LYS A C 1
ATOM 4032 O O . LYS A 1 532 ? 7.211 17.788 21.888 1.00 97.19 532 LYS A O 1
ATOM 4037 N N . GLN A 1 533 ? 8.678 16.191 22.427 1.00 97.38 533 GLN A N 1
ATOM 4038 C CA . GLN A 1 533 ? 9.225 16.083 21.068 1.00 97.38 533 GLN A CA 1
ATOM 4039 C C . GLN A 1 533 ? 8.217 15.516 20.062 1.00 97.38 533 GLN A C 1
ATOM 4041 O O . GLN A 1 533 ? 8.223 15.899 18.898 1.00 97.38 533 GLN A O 1
ATOM 4046 N N . LEU A 1 534 ? 7.349 14.597 20.487 1.00 96.06 534 LEU A N 1
ATOM 4047 C CA . LEU A 1 534 ? 6.311 14.031 19.626 1.00 96.06 534 LEU A CA 1
ATOM 4048 C C . LEU A 1 534 ? 5.187 15.029 19.316 1.00 96.06 534 LEU A C 1
ATOM 4050 O O . LEU A 1 534 ? 4.537 14.872 18.288 1.00 96.06 534 LEU A O 1
ATOM 4054 N N . THR A 1 535 ? 5.016 16.090 20.117 1.00 95.00 535 THR A N 1
ATOM 4055 C CA . THR A 1 535 ? 4.086 17.191 19.793 1.00 95.00 535 THR A CA 1
ATOM 4056 C C . THR A 1 535 ? 4.469 17.968 18.528 1.00 95.00 535 THR A C 1
ATOM 4058 O O . THR A 1 535 ? 3.622 18.652 17.959 1.00 95.00 535 THR A O 1
ATOM 4061 N N . GLU A 1 536 ? 5.710 17.846 18.041 1.00 93.75 536 GLU A N 1
ATOM 4062 C CA . GLU A 1 536 ? 6.156 18.442 16.771 1.00 93.75 536 GLU A CA 1
ATOM 4063 C C . GLU A 1 536 ? 5.568 17.725 15.542 1.00 93.75 536 GLU A C 1
ATOM 4065 O O . GLU A 1 536 ? 5.630 18.246 14.431 1.00 93.75 536 GLU A O 1
ATOM 4070 N N . LEU A 1 537 ? 5.017 16.519 15.715 1.00 93.62 537 LEU A N 1
ATOM 4071 C CA . LEU A 1 537 ? 4.418 15.739 14.637 1.00 93.62 537 LEU A CA 1
ATOM 4072 C C . LEU A 1 537 ? 2.912 16.018 14.584 1.00 93.62 537 LEU A C 1
ATOM 4074 O O . LEU A 1 537 ? 2.163 15.589 15.458 1.00 93.62 537 LEU A O 1
ATOM 4078 N N . GLU A 1 538 ? 2.459 16.722 13.545 1.00 90.19 538 GLU A N 1
ATOM 4079 C CA . GLU A 1 538 ? 1.055 17.149 13.400 1.00 90.19 538 GLU A CA 1
ATOM 4080 C C . GLU A 1 538 ? 0.068 15.976 13.363 1.00 90.19 538 GLU A C 1
ATOM 4082 O O . GLU A 1 538 ? -1.010 16.072 13.939 1.00 90.19 538 GLU A O 1
ATOM 4087 N N . ASN A 1 539 ? 0.470 14.843 12.776 1.00 93.00 539 ASN A N 1
ATOM 4088 C CA . ASN A 1 539 ? -0.360 13.638 12.687 1.00 93.00 539 ASN A CA 1
ATOM 4089 C C . ASN A 1 539 ? -0.552 12.909 14.035 1.00 93.00 539 ASN A C 1
ATOM 4091 O O . ASN A 1 539 ? -1.366 11.992 14.124 1.00 93.00 539 ASN A O 1
ATOM 4095 N N . ILE A 1 540 ? 0.194 13.275 15.085 1.00 96.62 540 ILE A N 1
ATOM 4096 C CA . ILE A 1 540 ? -0.023 12.734 16.431 1.00 96.62 540 ILE A CA 1
ATOM 4097 C C . ILE A 1 540 ? -1.005 13.647 17.166 1.00 96.62 540 ILE A C 1
ATOM 4099 O O . ILE A 1 540 ? -0.691 14.798 17.464 1.00 96.62 540 ILE A O 1
ATOM 4103 N N . VAL A 1 541 ? -2.183 13.107 17.474 1.00 95.94 541 VAL A N 1
ATOM 4104 C CA . VAL A 1 541 ? -3.335 13.872 17.984 1.00 95.94 541 VAL A CA 1
ATOM 4105 C C . VAL A 1 541 ? -3.403 13.945 19.502 1.00 95.94 541 VAL A C 1
ATOM 4107 O O . VAL A 1 541 ? -4.180 14.722 20.049 1.00 95.94 541 VAL A O 1
ATOM 4110 N N . GLY A 1 542 ? -2.638 13.118 20.214 1.00 96.88 542 GLY A N 1
ATOM 4111 C CA . GLY A 1 542 ? -2.758 13.090 21.661 1.00 96.88 542 GLY A CA 1
ATOM 4112 C C . GLY A 1 542 ? -2.162 11.886 22.364 1.00 96.88 542 GLY A C 1
ATOM 4113 O O . GLY A 1 542 ? -1.423 11.076 21.794 1.00 96.88 542 GLY A O 1
ATOM 4114 N N . LEU A 1 543 ? -2.544 11.774 23.634 1.00 98.25 543 LEU A N 1
ATOM 4115 C CA . LEU A 1 543 ? -2.173 10.709 24.547 1.00 98.25 543 LEU A CA 1
ATOM 4116 C C . LEU A 1 543 ? -3.399 10.147 25.275 1.00 98.25 543 LEU A C 1
ATOM 4118 O O . LEU A 1 543 ? -4.074 10.837 26.034 1.00 98.25 543 LEU A O 1
ATOM 4122 N N . LYS A 1 544 ? -3.597 8.838 25.164 1.00 98.31 544 LYS A N 1
ATOM 4123 C CA . LYS A 1 544 ? -4.344 8.043 26.135 1.00 98.31 544 LYS A CA 1
ATOM 4124 C C . LYS A 1 544 ? -3.386 7.562 27.223 1.00 98.31 544 LYS A C 1
ATOM 4126 O O . LYS A 1 544 ? -2.473 6.788 26.937 1.00 98.31 544 LYS A O 1
ATOM 4131 N N . ASP A 1 545 ? -3.627 7.929 28.477 1.00 98.38 545 ASP A N 1
ATOM 4132 C CA . ASP A 1 545 ? -2.840 7.445 29.613 1.00 98.38 545 ASP A CA 1
ATOM 4133 C C . ASP A 1 545 ? -3.621 6.443 30.468 1.00 98.38 545 ASP A C 1
ATOM 4135 O O . ASP A 1 545 ? -4.689 6.735 30.994 1.00 98.38 545 ASP A O 1
ATOM 4139 N N . SER A 1 546 ? -3.079 5.237 30.632 1.00 96.62 546 SER A N 1
ATOM 4140 C CA . SER A 1 546 ? -3.593 4.214 31.550 1.00 96.62 546 SER A CA 1
ATOM 4141 C C . SER A 1 546 ? -2.677 3.946 32.740 1.00 96.62 546 SER A C 1
ATOM 4143 O O . SER A 1 546 ? -2.903 2.985 33.472 1.00 96.62 546 SER A O 1
ATOM 4145 N N . SER A 1 547 ? -1.668 4.793 32.966 1.00 95.75 547 SER A N 1
ATOM 4146 C CA . SER A 1 547 ? -0.774 4.657 34.114 1.00 95.75 547 SER A CA 1
ATOM 4147 C C . SER A 1 547 ? -1.497 4.850 35.452 1.00 95.75 547 SER A C 1
ATOM 4149 O O . SER A 1 547 ? -1.149 4.210 36.444 1.00 95.75 547 SER A O 1
ATOM 4151 N N . GLY A 1 548 ? -2.514 5.717 35.478 1.00 92.81 548 GLY A N 1
ATOM 4152 C CA . GLY A 1 548 ? -3.191 6.135 36.700 1.00 92.81 548 GLY A CA 1
ATOM 4153 C C . GLY A 1 548 ? -2.370 7.089 37.568 1.00 92.81 548 GLY A C 1
ATOM 4154 O O . GLY A 1 548 ? -2.805 7.389 38.679 1.00 92.81 548 GLY A O 1
ATOM 4155 N N . ASP A 1 549 ? -1.224 7.575 37.100 1.00 97.38 549 ASP A N 1
ATOM 4156 C CA . ASP A 1 549 ? -0.449 8.611 37.774 1.00 97.38 549 ASP A CA 1
ATOM 4157 C C . ASP A 1 549 ? -0.969 9.998 37.355 1.00 97.38 549 ASP A C 1
ATOM 4159 O O . ASP A 1 549 ? -0.755 10.450 36.231 1.00 97.38 549 ASP A O 1
ATOM 4163 N N . LEU A 1 550 ? -1.667 10.682 38.269 1.00 97.31 550 LEU A N 1
ATOM 4164 C CA . LEU A 1 550 ? -2.244 12.002 37.994 1.00 97.31 550 LEU A CA 1
ATOM 4165 C C . LEU A 1 550 ? -1.180 13.099 37.827 1.00 97.31 550 LEU A C 1
ATOM 4167 O O . LEU A 1 550 ? -1.427 14.064 37.110 1.00 97.31 550 LEU A O 1
ATOM 4171 N N . ASN A 1 551 ? 0.013 12.947 38.415 1.00 97.38 551 ASN A N 1
ATOM 4172 C CA . ASN A 1 551 ? 1.104 13.906 38.218 1.00 97.38 551 ASN A CA 1
ATOM 4173 C C . ASN A 1 551 ? 1.705 13.765 36.816 1.00 97.38 551 ASN A C 1
ATOM 4175 O O . ASN A 1 551 ? 2.074 14.760 36.189 1.00 97.38 551 ASN A O 1
ATOM 4179 N N . TYR A 1 552 ? 1.822 12.531 36.321 1.00 98.06 552 TYR A N 1
ATOM 4180 C CA . TYR A 1 552 ? 2.202 12.269 34.933 1.00 98.06 552 TYR A CA 1
ATOM 4181 C C . TYR A 1 552 ? 1.140 12.805 33.965 1.00 98.06 552 TYR A C 1
ATOM 4183 O O . TYR A 1 552 ? 1.477 13.485 32.993 1.00 98.06 552 TYR A O 1
ATOM 4191 N N . PHE A 1 553 ? -0.134 12.540 34.261 1.00 98.25 553 PHE A N 1
ATOM 4192 C CA . PHE A 1 553 ? -1.266 12.993 33.461 1.00 98.25 553 PHE A CA 1
ATOM 4193 C C . PHE A 1 553 ? -1.316 14.521 33.342 1.00 98.25 553 PHE A C 1
ATOM 4195 O O . PHE A 1 553 ? -1.411 15.045 32.236 1.00 98.25 553 PHE A O 1
ATOM 4202 N N . GLU A 1 554 ? -1.182 15.246 34.459 1.00 98.06 554 GLU A N 1
ATOM 4203 C CA . GLU A 1 554 ? -1.157 16.714 34.470 1.00 98.06 554 GLU A CA 1
ATOM 4204 C C . GLU A 1 554 ? -0.011 17.268 33.606 1.00 98.06 554 GLU A C 1
ATOM 4206 O O . GLU A 1 554 ? -0.191 18.229 32.859 1.00 98.06 554 GLU A O 1
ATOM 4211 N N . GLN A 1 555 ? 1.178 16.661 33.674 1.00 97.62 555 GLN A N 1
ATOM 4212 C CA . GLN A 1 555 ? 2.314 17.073 32.845 1.00 97.62 555 GLN A CA 1
ATOM 4213 C C . GLN A 1 555 ? 2.053 16.844 31.351 1.00 97.62 555 GLN A C 1
ATOM 4215 O O . GLN A 1 555 ? 2.370 17.720 30.547 1.00 97.62 555 GLN A O 1
ATOM 4220 N N . ALA A 1 556 ? 1.408 15.732 30.987 1.00 97.19 556 ALA A N 1
ATOM 4221 C CA . ALA A 1 556 ? 0.994 15.488 29.609 1.00 97.19 556 ALA A CA 1
ATOM 4222 C C . ALA A 1 556 ? -0.086 16.487 29.151 1.00 97.19 556 ALA A C 1
ATOM 4224 O O . ALA A 1 556 ? -0.004 17.005 28.041 1.00 97.19 556 ALA A O 1
ATOM 4225 N N . ALA A 1 557 ? -1.055 16.825 30.009 1.00 97.06 557 ALA A N 1
ATOM 4226 C CA . ALA A 1 557 ? -2.083 17.831 29.725 1.00 97.06 557 ALA A CA 1
ATOM 4227 C C . ALA A 1 557 ? -1.497 19.242 29.539 1.00 97.06 557 ALA A C 1
ATOM 4229 O O . ALA A 1 557 ? -1.950 19.994 28.676 1.00 97.06 557 ALA A O 1
ATOM 4230 N N . LYS A 1 558 ? -0.426 19.596 30.264 1.00 97.19 558 LYS A N 1
ATOM 4231 C CA . LYS A 1 558 ? 0.295 20.873 30.090 1.00 97.19 558 LYS A CA 1
ATOM 4232 C C . LYS A 1 558 ? 0.924 21.038 28.702 1.00 97.19 558 LYS A C 1
ATOM 4234 O O . LYS A 1 558 ? 1.157 22.176 28.291 1.00 97.19 558 LYS A O 1
ATOM 4239 N N . LEU A 1 559 ? 1.141 19.957 27.943 1.00 96.31 559 LEU A N 1
ATOM 4240 C CA . LEU A 1 559 ? 1.610 20.040 26.551 1.00 96.31 559 LEU A CA 1
ATOM 4241 C C . LEU A 1 559 ? 0.610 20.753 25.629 1.00 96.31 559 LEU A C 1
ATOM 4243 O O . LEU A 1 559 ? 1.013 21.267 24.586 1.00 96.31 559 LEU A O 1
ATOM 4247 N N . LYS A 1 560 ? -0.652 20.909 26.050 1.00 94.81 560 LYS A N 1
ATOM 4248 C CA . LYS A 1 560 ? -1.660 21.713 25.343 1.00 94.81 560 LYS A CA 1
ATOM 4249 C C . LYS A 1 560 ? -1.302 23.195 25.235 1.00 94.81 560 LYS A C 1
ATOM 4251 O O . LYS A 1 560 ? -1.792 23.884 24.349 1.00 94.81 560 LYS A O 1
ATOM 4256 N N . ALA A 1 561 ? -0.399 23.691 26.085 1.00 93.44 561 ALA A N 1
ATOM 4257 C CA . ALA A 1 561 ? 0.168 25.030 25.931 1.00 93.44 561 ALA A CA 1
ATOM 4258 C C . ALA A 1 561 ? 1.063 25.161 24.679 1.00 93.44 561 ALA A C 1
ATOM 4260 O O . ALA A 1 561 ? 1.260 26.270 24.190 1.00 93.44 561 ALA A O 1
ATOM 4261 N N . ILE A 1 562 ? 1.608 24.043 24.181 1.00 92.50 562 ILE A N 1
ATOM 4262 C CA . ILE A 1 562 ? 2.427 23.958 22.961 1.00 92.50 562 ILE A CA 1
ATOM 4263 C C . ILE A 1 562 ? 1.549 23.575 21.759 1.00 92.50 562 ILE A C 1
ATOM 4265 O O . ILE A 1 562 ? 1.660 24.192 20.703 1.00 92.50 562 ILE A O 1
ATOM 4269 N N . ARG A 1 563 ? 0.662 22.585 21.930 1.00 91.50 563 ARG A N 1
ATOM 4270 C CA . ARG A 1 563 ? -0.279 22.082 20.914 1.00 91.50 563 ARG A CA 1
ATOM 4271 C C . ARG A 1 563 ? -1.719 22.132 21.446 1.00 91.50 563 ARG A C 1
ATOM 4273 O O . ARG A 1 563 ? -2.141 21.179 22.096 1.00 91.50 563 ARG A O 1
ATOM 4280 N N . PRO A 1 564 ? -2.479 23.222 21.223 1.00 91.12 564 PRO A N 1
ATOM 4281 C CA . PRO A 1 564 ? -3.835 23.378 21.773 1.00 91.12 564 PRO A CA 1
ATOM 4282 C C . PRO A 1 564 ? -4.832 22.279 21.375 1.00 91.12 564 PRO A C 1
ATOM 4284 O O . PRO A 1 564 ? -5.816 22.059 22.075 1.00 91.12 564 PRO A O 1
ATOM 4287 N N . ASP A 1 565 ? -4.563 21.598 20.266 1.00 90.50 565 ASP A N 1
ATOM 4288 C CA . ASP A 1 565 ? -5.297 20.469 19.697 1.00 90.50 565 ASP A CA 1
ATOM 4289 C C . ASP A 1 565 ? -4.873 19.094 20.262 1.00 90.50 565 ASP A C 1
ATOM 4291 O O . ASP A 1 565 ? -5.409 18.068 19.857 1.00 90.50 565 ASP A O 1
ATOM 4295 N N . TRP A 1 566 ? -3.930 19.047 21.210 1.00 94.81 566 TRP A N 1
ATOM 4296 C CA . TRP A 1 566 ? -3.449 17.808 21.825 1.00 94.81 566 TRP A CA 1
ATOM 4297 C C . TRP A 1 566 ? -4.465 17.221 22.815 1.00 94.81 566 TRP A C 1
ATOM 4299 O O . TRP A 1 566 ? -4.647 17.737 23.922 1.00 94.81 566 TRP A O 1
ATOM 4309 N N . SER A 1 567 ? -5.093 16.107 22.447 1.00 97.06 567 SER A N 1
ATOM 4310 C CA . SER A 1 567 ? -6.051 15.400 23.301 1.00 97.06 567 SER A CA 1
ATOM 4311 C C . SER A 1 567 ? -5.363 14.582 24.392 1.00 97.06 567 SER A C 1
ATOM 4313 O O . SER A 1 567 ? -4.466 13.788 24.108 1.00 97.06 567 SER A O 1
ATOM 4315 N N . VAL A 1 568 ? -5.822 14.692 25.642 1.00 97.88 568 VAL A N 1
ATOM 4316 C CA . VAL A 1 568 ? -5.323 13.862 26.754 1.00 97.88 568 VAL A CA 1
ATOM 4317 C C . VAL A 1 568 ? -6.468 13.126 27.443 1.00 97.88 568 VAL A C 1
ATOM 4319 O O . VAL A 1 568 ? -7.321 13.730 28.090 1.00 97.88 568 VAL A O 1
ATOM 4322 N N . MET A 1 569 ? -6.476 11.798 27.312 1.00 98.31 569 MET A N 1
ATOM 4323 C CA . MET A 1 569 ? -7.576 10.926 27.738 1.00 98.31 569 MET A CA 1
ATOM 4324 C C . MET A 1 569 ? -7.148 10.007 28.887 1.00 98.31 569 MET A C 1
ATOM 4326 O O . MET A 1 569 ? -6.139 9.305 28.776 1.00 98.31 569 MET A O 1
ATOM 4330 N N . ILE A 1 570 ? -7.927 9.952 29.973 1.00 98.31 570 ILE A N 1
ATOM 4331 C CA . ILE A 1 570 ? -7.630 9.083 31.126 1.00 98.31 570 ILE A CA 1
ATOM 4332 C C . ILE A 1 570 ? -8.220 7.678 30.944 1.00 98.31 570 ILE A C 1
ATOM 4334 O O . ILE A 1 570 ? -9.383 7.506 30.578 1.00 98.31 570 ILE A O 1
ATOM 4338 N N . GLY A 1 571 ? -7.418 6.648 31.201 1.00 96.44 571 GLY A N 1
ATOM 4339 C CA . GLY A 1 571 ? -7.832 5.245 31.161 1.00 96.44 571 GLY A CA 1
ATOM 4340 C C . GLY A 1 571 ? -8.603 4.808 32.412 1.00 96.44 571 GLY A C 1
ATOM 4341 O O . GLY A 1 571 ? -9.723 4.329 32.270 1.00 96.44 571 GLY A O 1
ATOM 4342 N N . PRO A 1 572 ? -8.042 4.953 33.633 1.00 95.50 572 PRO A N 1
ATOM 4343 C CA . PRO A 1 572 ? -8.742 4.628 34.872 1.00 95.50 572 PRO A CA 1
ATOM 4344 C C . PRO A 1 572 ? -9.999 5.483 35.041 1.00 95.50 572 PRO A C 1
ATOM 4346 O O . PRO A 1 572 ? -9.939 6.647 35.424 1.00 95.50 572 PRO A O 1
ATOM 4349 N N . GLU A 1 573 ? -11.140 4.877 34.749 1.00 93.94 573 GLU A N 1
ATOM 4350 C CA . GLU A 1 573 ? -12.434 5.549 34.616 1.00 93.94 573 GLU A CA 1
ATOM 4351 C C . GLU A 1 573 ? -12.917 6.232 35.902 1.00 93.94 573 GLU A C 1
ATOM 4353 O O . GLU A 1 573 ? -13.531 7.295 35.854 1.00 93.94 573 GLU A O 1
ATOM 4358 N N . ALA A 1 574 ? -12.546 5.686 37.060 1.00 95.25 574 ALA A N 1
ATOM 4359 C CA . ALA A 1 574 ? -12.824 6.266 38.370 1.00 95.25 574 ALA A CA 1
ATOM 4360 C C . ALA A 1 574 ? -12.020 7.545 38.672 1.00 95.25 574 ALA A C 1
ATOM 4362 O O . ALA A 1 574 ? -12.209 8.118 39.731 1.00 95.25 574 ALA A O 1
ATOM 4363 N N . LYS A 1 575 ? -11.113 7.984 37.787 1.00 97.06 575 LYS A N 1
ATOM 4364 C CA . LYS A 1 575 ? -10.327 9.226 37.930 1.00 97.06 575 LYS A CA 1
ATOM 4365 C C . LYS A 1 575 ? -10.753 10.323 36.953 1.00 97.06 575 LYS A C 1
ATOM 4367 O O . LYS A 1 575 ? -10.027 11.300 36.771 1.00 97.06 575 LYS A O 1
ATOM 4372 N N . LEU A 1 576 ? -11.876 10.134 36.254 1.00 97.12 576 LEU A N 1
ATOM 4373 C CA . LEU A 1 576 ? -12.354 11.072 35.239 1.00 97.12 576 LEU A CA 1
ATOM 4374 C C . LEU A 1 576 ? -12.495 12.512 35.778 1.00 97.12 576 LEU A C 1
ATOM 4376 O O . LEU A 1 576 ? -11.939 13.406 35.139 1.00 97.12 576 LEU A O 1
ATOM 4380 N N . PRO A 1 577 ? -13.160 12.779 36.922 1.00 96.88 577 PRO A N 1
ATOM 4381 C CA . PRO A 1 577 ? -13.303 14.150 37.418 1.00 96.88 577 PRO A CA 1
ATOM 4382 C C . PRO A 1 577 ? -11.963 14.826 37.719 1.00 96.88 577 PRO A C 1
ATOM 4384 O O . PRO A 1 577 ? -11.735 15.961 37.302 1.00 96.88 577 PRO A O 1
ATOM 4387 N N . GLU A 1 578 ? -11.045 14.126 38.387 1.00 97.50 578 GLU A N 1
ATOM 4388 C CA . GLU A 1 578 ? -9.720 14.645 38.721 1.00 97.50 578 GLU A CA 1
ATOM 4389 C C . GLU A 1 578 ? -8.887 14.897 37.460 1.00 97.50 578 GLU A C 1
ATOM 4391 O O . GLU A 1 578 ? -8.251 15.940 37.337 1.00 97.50 578 GLU A O 1
ATOM 4396 N N . ALA A 1 579 ? -8.929 13.988 36.484 1.00 97.44 579 ALA A N 1
ATOM 4397 C CA . ALA A 1 579 ? -8.232 14.155 35.211 1.00 97.44 579 ALA A CA 1
ATOM 4398 C C . ALA A 1 579 ? -8.750 15.366 34.415 1.00 97.44 579 ALA A C 1
ATOM 4400 O O . ALA A 1 579 ? -7.957 16.132 33.866 1.00 97.44 579 ALA A O 1
ATOM 4401 N N . MET A 1 580 ? -10.069 15.578 34.390 1.00 96.94 580 MET A N 1
ATOM 4402 C CA . MET A 1 580 ? -10.689 16.743 33.747 1.00 96.94 580 MET A CA 1
ATOM 4403 C C . MET A 1 580 ? -10.264 18.058 34.418 1.00 96.94 580 MET A C 1
ATOM 4405 O O . MET A 1 580 ? -9.975 19.033 33.729 1.00 96.94 580 MET A O 1
ATOM 4409 N N . GLN A 1 581 ? -10.156 18.091 35.753 1.00 96.50 581 GLN A N 1
ATOM 4410 C CA . GLN A 1 581 ? -9.654 19.266 36.485 1.00 96.50 581 GLN A CA 1
ATOM 4411 C C . GLN A 1 581 ? -8.191 19.593 36.154 1.00 96.50 581 GLN A C 1
ATOM 4413 O O . GLN A 1 581 ? -7.798 20.758 36.187 1.00 96.50 581 GLN A O 1
ATOM 4418 N N . LEU A 1 582 ? -7.396 18.581 35.799 1.00 97.31 582 LEU A N 1
ATOM 4419 C CA . LEU A 1 582 ? -5.996 18.723 35.390 1.00 97.31 582 LEU A CA 1
ATOM 4420 C C . LEU A 1 582 ? -5.829 19.069 33.896 1.00 97.31 582 LEU A C 1
ATOM 4422 O O . LEU A 1 582 ? -4.702 19.125 33.408 1.00 97.31 582 LEU A O 1
ATOM 4426 N N . GLY A 1 583 ? -6.925 19.323 33.171 1.00 95.44 583 GLY A N 1
ATOM 4427 C CA . GLY A 1 583 ? -6.912 19.735 31.761 1.00 95.44 583 GLY A CA 1
ATOM 4428 C C . GLY A 1 583 ? -7.078 18.600 30.745 1.00 95.44 583 GLY A C 1
ATOM 4429 O O . GLY A 1 583 ? -6.852 18.827 29.552 1.00 95.44 583 GLY A O 1
ATOM 4430 N N . GLY A 1 584 ? -7.459 17.402 31.201 1.00 97.00 584 GLY A N 1
ATOM 4431 C CA . GLY A 1 584 ? -7.833 16.282 30.335 1.00 97.00 584 GLY A CA 1
ATOM 4432 C C . GLY A 1 584 ? -9.124 16.533 29.550 1.00 97.00 584 GLY A C 1
ATOM 4433 O O . GLY A 1 584 ? -9.935 17.381 29.916 1.00 97.00 584 GLY A O 1
ATOM 4434 N N . ASP A 1 585 ? -9.309 15.775 28.471 1.00 97.75 585 ASP A N 1
ATOM 4435 C CA . ASP A 1 585 ? -10.405 15.961 27.507 1.00 97.75 585 ASP A CA 1
ATOM 4436 C C . ASP A 1 585 ? -11.526 14.925 27.646 1.00 97.75 585 ASP A C 1
ATOM 4438 O O . ASP A 1 585 ? -12.610 15.084 27.076 1.00 97.75 585 ASP A O 1
ATOM 4442 N N . GLY A 1 586 ? -11.288 13.860 28.411 1.00 97.81 586 GLY A N 1
ATOM 4443 C CA . GLY A 1 586 ? -12.247 12.780 28.582 1.00 97.81 586 GLY A CA 1
ATOM 4444 C C . GLY A 1 586 ? -11.621 11.486 29.086 1.00 97.81 586 GLY A C 1
ATOM 4445 O O . GLY A 1 586 ? -10.499 11.469 29.599 1.00 97.81 586 GLY A O 1
ATOM 4446 N N . SER A 1 587 ? -12.350 10.379 28.928 1.00 98.25 587 SER A N 1
ATOM 4447 C CA . SER A 1 587 ? -11.916 9.056 29.381 1.00 98.25 587 SER A CA 1
ATOM 4448 C C . SER A 1 587 ? -12.141 7.955 28.348 1.00 98.25 587 SER A C 1
ATOM 4450 O O . SER A 1 587 ? -13.143 7.917 27.633 1.00 98.25 587 SER A O 1
ATOM 4452 N N . VAL A 1 588 ? -11.198 7.012 28.322 1.00 98.31 588 VAL A N 1
ATOM 4453 C CA . VAL A 1 588 ? -11.325 5.728 27.627 1.00 98.31 588 VAL A CA 1
ATOM 4454 C C . VAL A 1 588 ? -11.745 4.670 28.651 1.00 98.31 588 VAL A C 1
ATOM 4456 O O . VAL A 1 588 ? -10.938 3.838 29.072 1.00 98.31 588 VAL A O 1
ATOM 4459 N N . ALA A 1 589 ? -13.004 4.760 29.087 1.00 96.50 589 ALA A N 1
ATOM 4460 C CA . ALA A 1 589 ? -13.562 4.030 30.228 1.00 96.50 589 ALA A CA 1
ATOM 4461 C C . ALA A 1 589 ? -14.082 2.632 29.855 1.00 96.50 589 ALA A C 1
ATOM 4463 O O . ALA A 1 589 ? -14.987 2.503 29.031 1.00 96.50 589 ALA A O 1
ATOM 4464 N N . GLY A 1 590 ? -13.559 1.578 30.488 1.00 96.69 590 GLY A N 1
ATOM 4465 C CA . GLY A 1 590 ? -13.976 0.192 30.243 1.00 96.69 590 GLY A CA 1
ATOM 4466 C C . GLY A 1 590 ? -15.413 -0.090 30.683 1.00 96.69 590 GLY A C 1
ATOM 4467 O O . GLY A 1 590 ? -16.153 -0.762 29.963 1.00 96.69 590 GLY A O 1
ATOM 4468 N N . GLY A 1 591 ? -15.839 0.487 31.805 1.00 97.50 591 GLY A N 1
ATOM 4469 C CA . GLY A 1 591 ? -17.191 0.372 32.347 1.00 97.50 591 GLY A CA 1
ATOM 4470 C C . GLY A 1 591 ? -18.270 0.950 31.435 1.00 97.50 591 GLY A C 1
ATOM 4471 O O . GLY A 1 591 ? -19.420 0.516 31.505 1.00 97.50 591 GLY A O 1
ATOM 4472 N N . ALA A 1 592 ? -17.910 1.849 30.514 1.00 98.44 592 ALA A N 1
ATOM 4473 C CA . ALA A 1 592 ? -18.837 2.391 29.524 1.00 98.44 592 ALA A CA 1
ATOM 4474 C C . ALA A 1 592 ? -19.274 1.354 28.471 1.00 98.44 592 ALA A C 1
ATOM 4476 O O . ALA A 1 592 ? -20.221 1.609 27.742 1.00 98.44 592 ALA A O 1
ATOM 4477 N N . ASN A 1 593 ? -18.666 0.160 28.427 1.00 98.69 593 ASN A N 1
ATOM 4478 C CA . ASN A 1 593 ? -19.272 -0.979 27.729 1.00 98.69 593 ASN A CA 1
ATOM 4479 C C . ASN A 1 593 ? -20.597 -1.402 28.392 1.00 98.69 593 ASN A C 1
ATOM 4481 O O . ASN A 1 593 ? -21.546 -1.756 27.706 1.00 98.69 593 ASN A O 1
ATOM 4485 N N . VAL A 1 594 ? -20.653 -1.381 29.728 1.00 98.62 594 VAL A N 1
ATOM 4486 C CA . VAL A 1 594 ? -21.776 -1.888 30.533 1.00 98.62 594 VAL A CA 1
ATOM 4487 C C . VAL A 1 594 ? -22.818 -0.792 30.735 1.00 98.62 594 VAL A C 1
ATOM 4489 O O . VAL A 1 594 ? -23.982 -0.971 30.396 1.00 98.62 594 VAL A O 1
ATOM 4492 N N . THR A 1 595 ? -22.396 0.373 31.231 1.00 98.00 595 THR A N 1
ATOM 4493 C CA . THR A 1 595 ? -23.289 1.492 31.571 1.00 98.00 595 THR A CA 1
ATOM 4494 C C . THR A 1 595 ? -22.834 2.799 30.899 1.00 98.00 595 THR A C 1
ATOM 4496 O O . THR A 1 595 ? -22.409 3.744 31.562 1.00 98.00 595 THR A O 1
ATOM 4499 N N . PRO A 1 596 ? -22.875 2.884 29.553 1.00 98.44 596 PRO A N 1
ATOM 4500 C CA . PRO A 1 596 ? -22.327 4.019 28.800 1.00 98.44 596 PRO A CA 1
ATOM 4501 C C . PRO A 1 596 ? -22.899 5.372 29.243 1.00 98.44 596 PRO A C 1
ATOM 4503 O O . PRO A 1 596 ? -22.145 6.324 29.454 1.00 98.44 596 PRO A O 1
ATOM 4506 N N . ARG A 1 597 ? -24.219 5.436 29.469 1.00 98.31 597 ARG A N 1
ATOM 4507 C CA . ARG A 1 597 ? -24.919 6.663 29.875 1.00 98.31 597 ARG A CA 1
ATOM 4508 C C . ARG A 1 597 ? -24.406 7.227 31.201 1.00 98.31 597 ARG A C 1
ATOM 4510 O O . ARG A 1 597 ? -24.257 8.436 31.308 1.00 98.31 597 ARG A O 1
ATOM 4517 N N . LEU A 1 598 ? -24.079 6.376 32.180 1.00 98.12 598 LEU A N 1
ATOM 4518 C CA . LEU A 1 598 ? -23.544 6.814 33.476 1.00 98.12 598 LEU A CA 1
ATOM 4519 C C . LEU A 1 598 ? -22.227 7.586 33.309 1.00 98.12 598 LEU A C 1
ATOM 4521 O O . LEU A 1 598 ? -22.044 8.647 33.905 1.00 98.12 598 LEU A O 1
ATOM 4525 N N . PHE A 1 599 ? -21.317 7.072 32.478 1.00 98.44 599 PHE A N 1
ATOM 4526 C CA . PHE A 1 599 ? -20.034 7.726 32.218 1.00 98.44 599 PHE A CA 1
ATOM 4527 C C . PHE A 1 599 ? -20.205 9.013 31.407 1.00 98.44 599 PHE A C 1
ATOM 4529 O O . PHE A 1 599 ? -19.551 10.011 31.708 1.00 98.44 599 PHE A O 1
ATOM 4536 N N . VAL A 1 600 ? -21.097 9.006 30.410 1.00 98.69 600 VAL A N 1
ATOM 4537 C CA . VAL A 1 600 ? -21.418 10.187 29.592 1.00 98.69 600 VAL A CA 1
ATOM 4538 C C . VAL A 1 600 ? -22.015 11.298 30.454 1.00 98.69 600 VAL A C 1
ATOM 4540 O O . VAL A 1 600 ? -21.539 12.429 30.409 1.00 98.69 600 VAL A O 1
ATOM 4543 N N . ASP A 1 601 ? -22.988 10.977 31.305 1.00 98.31 601 ASP A N 1
ATOM 4544 C CA . ASP A 1 601 ? -23.622 11.953 32.190 1.00 98.31 601 ASP A CA 1
ATOM 4545 C C . ASP A 1 601 ? -22.634 12.508 33.229 1.00 98.31 601 ASP A C 1
ATOM 4547 O O . ASP A 1 601 ? -22.717 13.684 33.586 1.00 98.31 601 ASP A O 1
ATOM 4551 N N . CYS A 1 602 ? -21.687 11.688 33.704 1.00 98.38 602 CYS A N 1
ATOM 4552 C CA . CYS A 1 602 ? -20.634 12.124 34.624 1.00 98.38 602 CYS A CA 1
ATOM 4553 C C . CYS A 1 602 ? -19.664 13.102 33.939 1.00 98.38 602 CYS A C 1
ATOM 4555 O O . CYS A 1 602 ? -19.341 14.152 34.501 1.00 98.38 602 CYS A O 1
ATOM 4557 N N . TYR A 1 603 ? -19.256 12.800 32.700 1.00 98.44 603 TYR A N 1
ATOM 4558 C CA . TYR A 1 603 ? -18.462 13.709 31.871 1.00 98.44 603 TYR A CA 1
ATOM 4559 C C . TYR A 1 603 ? -19.181 15.046 31.645 1.00 98.44 603 TYR A C 1
ATOM 4561 O O . TYR A 1 603 ? -18.592 16.104 31.869 1.00 98.44 603 TYR A O 1
ATOM 4569 N N . GLU A 1 604 ? -20.462 15.016 31.269 1.00 98.12 604 GLU A N 1
ATOM 4570 C CA . GLU A 1 604 ? -21.239 16.237 31.044 1.00 98.12 604 GLU A CA 1
ATOM 4571 C C . GLU A 1 604 ? -21.440 17.047 32.329 1.00 98.12 604 GLU A C 1
ATOM 4573 O O . GLU A 1 604 ? -21.302 18.267 32.293 1.00 98.12 604 GLU A O 1
ATOM 4578 N N . ALA A 1 605 ? -21.684 16.398 33.475 1.00 97.44 605 ALA A N 1
ATOM 4579 C CA . ALA A 1 605 ? -21.802 17.079 34.767 1.00 97.44 605 ALA A CA 1
ATOM 4580 C C . ALA A 1 605 ? -20.496 17.787 35.170 1.00 97.44 605 ALA A C 1
ATOM 4582 O O . ALA A 1 605 ? -20.521 18.931 35.631 1.00 97.44 605 ALA A O 1
ATOM 4583 N N . GLN A 1 606 ? -19.345 17.142 34.943 1.00 96.62 606 GLN A N 1
ATOM 4584 C CA . GLN A 1 606 ? -18.031 17.758 35.140 1.00 96.62 606 GLN A CA 1
ATOM 4585 C C . GLN A 1 606 ? -17.826 18.950 34.192 1.00 96.62 606 GLN A C 1
ATOM 4587 O O . GLN A 1 606 ? -17.337 19.996 34.620 1.00 96.62 606 GLN A O 1
ATOM 4592 N N . ARG A 1 607 ? -18.214 18.816 32.916 1.00 95.19 607 ARG A N 1
ATOM 4593 C CA . ARG A 1 607 ? -18.076 19.864 31.893 1.00 95.19 607 ARG A CA 1
ATOM 4594 C C . ARG A 1 607 ? -18.982 21.069 32.158 1.00 95.19 607 ARG A C 1
ATOM 4596 O O . ARG A 1 607 ? -18.567 22.203 31.930 1.00 95.19 607 ARG A O 1
ATOM 4603 N N . SER A 1 608 ? -20.197 20.842 32.654 1.00 95.12 608 SER A N 1
ATOM 4604 C CA . SER A 1 608 ? -21.164 21.895 32.982 1.00 95.12 608 SER A CA 1
ATOM 4605 C C . SER A 1 608 ? -20.951 22.520 34.365 1.00 95.12 608 SER A C 1
ATOM 4607 O O . SER A 1 608 ? -21.618 23.501 34.689 1.00 95.12 608 SER A O 1
ATOM 4609 N N . GLY A 1 609 ? -20.059 21.961 35.192 1.00 94.12 609 GLY A N 1
ATOM 4610 C CA . GLY A 1 609 ? -19.814 22.422 36.561 1.00 94.12 609 GLY A CA 1
ATOM 4611 C C . GLY A 1 609 ? -20.930 22.075 37.556 1.00 94.12 609 GLY A C 1
ATOM 4612 O O . GLY A 1 609 ? -21.054 22.741 38.585 1.00 94.12 609 GLY A O 1
ATOM 4613 N N . ASP A 1 610 ? -21.746 21.053 37.276 1.00 95.94 610 ASP A N 1
ATOM 4614 C CA . ASP A 1 610 ? -22.803 20.591 38.186 1.00 95.94 610 ASP A CA 1
ATOM 4615 C C . ASP A 1 610 ? -22.209 19.683 39.272 1.00 95.94 610 ASP A C 1
ATOM 4617 O O . ASP A 1 610 ? -22.164 18.459 39.149 1.00 95.94 610 ASP A O 1
ATOM 4621 N N . ALA A 1 611 ? -21.721 20.302 40.348 1.00 94.88 611 ALA A N 1
ATOM 4622 C CA . ALA A 1 611 ? -21.024 19.604 41.426 1.00 94.88 611 ALA A CA 1
ATOM 4623 C C . ALA A 1 611 ? -21.890 18.553 42.145 1.00 94.88 611 ALA A C 1
ATOM 4625 O O . ALA A 1 611 ? -21.361 17.544 42.610 1.00 94.88 611 ALA A O 1
ATOM 4626 N N . THR A 1 612 ? -23.207 18.770 42.246 1.00 96.31 612 THR A N 1
ATOM 4627 C CA . THR A 1 612 ? -24.113 17.832 42.923 1.00 96.31 612 THR A CA 1
ATOM 4628 C C . THR A 1 612 ? -24.312 16.584 42.078 1.00 96.31 612 THR A C 1
ATOM 4630 O O . THR A 1 612 ? -24.078 15.479 42.567 1.00 96.31 612 THR A O 1
ATOM 4633 N N . LYS A 1 613 ? -24.669 16.758 40.800 1.00 96.88 613 LYS A N 1
ATOM 4634 C CA . LYS A 1 613 ? -24.848 15.636 39.875 1.00 96.88 613 LYS A CA 1
ATOM 4635 C C . LYS A 1 613 ? -23.537 14.884 39.648 1.00 96.88 613 LYS A C 1
ATOM 4637 O O . LYS A 1 613 ? -23.529 13.657 39.605 1.00 96.88 613 LYS A O 1
ATOM 4642 N N . LEU A 1 614 ? -22.418 15.603 39.564 1.00 97.50 614 LEU A N 1
ATOM 4643 C CA . LEU A 1 614 ? -21.087 15.014 39.462 1.00 97.50 614 LEU A CA 1
ATOM 4644 C C . LEU A 1 614 ? -20.774 14.099 40.651 1.00 97.50 614 LEU A C 1
ATOM 4646 O O . LEU A 1 614 ? -20.349 12.968 40.439 1.00 97.50 614 LEU A O 1
ATOM 4650 N N . ALA A 1 615 ? -20.980 14.568 41.886 1.00 97.31 615 ALA A N 1
ATOM 4651 C CA . ALA A 1 615 ? -20.690 13.779 43.082 1.00 97.31 615 ALA A CA 1
ATOM 4652 C C . ALA A 1 615 ? -21.535 12.496 43.140 1.00 97.31 615 ALA A C 1
ATOM 4654 O O . ALA A 1 615 ? -21.010 11.429 43.453 1.00 97.31 615 ALA A O 1
ATOM 4655 N N . GLU A 1 616 ? -22.819 12.587 42.786 1.00 97.88 616 GLU A N 1
ATOM 4656 C CA . GLU A 1 616 ? -23.726 11.438 42.714 1.00 97.88 616 GLU A CA 1
ATOM 4657 C C . GLU A 1 616 ? -23.271 10.410 41.666 1.00 97.88 616 GLU A C 1
ATOM 4659 O O . GLU A 1 616 ? -23.085 9.233 41.978 1.00 97.88 616 GLU A O 1
ATOM 4664 N N . LEU A 1 617 ? -23.058 10.844 40.420 1.00 98.00 617 LEU A N 1
ATOM 4665 C CA . LEU A 1 617 ? -22.680 9.949 39.323 1.00 98.00 617 LEU A CA 1
ATOM 4666 C C . LEU A 1 617 ? -21.288 9.357 39.528 1.00 98.00 617 LEU A C 1
ATOM 4668 O O . LEU A 1 617 ? -21.066 8.182 39.240 1.00 98.00 617 LEU A O 1
ATOM 4672 N N . HIS A 1 618 ? -20.354 10.146 40.058 1.00 97.44 618 HIS A N 1
ATOM 4673 C CA . HIS A 1 618 ? -19.029 9.658 40.396 1.00 97.44 618 HIS A CA 1
ATOM 4674 C C . HIS A 1 618 ? -19.086 8.595 41.494 1.00 97.44 618 HIS A C 1
ATOM 4676 O O . HIS A 1 618 ? -18.427 7.568 41.353 1.00 97.44 618 HIS A O 1
ATOM 4682 N N . GLN A 1 619 ? -19.910 8.777 42.533 1.00 97.44 619 GLN A N 1
ATOM 4683 C CA . GLN A 1 619 ? -20.104 7.743 43.551 1.00 97.44 619 GLN A CA 1
ATOM 4684 C C . GLN A 1 619 ? -20.664 6.456 42.936 1.00 97.44 619 GLN A C 1
ATOM 4686 O O . GLN A 1 619 ? -20.123 5.387 43.193 1.00 97.44 619 GLN A O 1
ATOM 4691 N N . ARG A 1 620 ? -21.649 6.543 42.032 1.00 97.38 620 ARG A N 1
ATOM 4692 C CA . ARG A 1 620 ? -22.150 5.359 41.307 1.00 97.38 620 ARG A CA 1
ATOM 4693 C C . ARG A 1 620 ? -21.066 4.675 40.465 1.00 97.38 620 ARG A C 1
ATOM 4695 O O . ARG A 1 620 ? -21.047 3.450 40.382 1.00 97.38 620 ARG A O 1
ATOM 4702 N N . ILE A 1 621 ? -20.148 5.433 39.857 1.00 97.56 621 ILE A N 1
ATOM 4703 C CA . ILE A 1 621 ? -18.984 4.869 39.149 1.00 97.56 621 ILE A CA 1
ATOM 4704 C C . ILE A 1 621 ? -18.036 4.160 40.126 1.00 97.56 621 ILE A C 1
ATOM 4706 O O . ILE A 1 621 ? -17.536 3.086 39.787 1.00 97.56 621 ILE A O 1
ATOM 4710 N N . GLN A 1 622 ? -17.795 4.726 41.316 1.00 97.00 622 GLN A N 1
ATOM 4711 C CA . GLN A 1 622 ? -16.999 4.087 42.373 1.00 97.00 622 GLN A CA 1
ATOM 4712 C C . GLN A 1 622 ? -17.654 2.786 42.843 1.00 97.00 622 GLN A C 1
ATOM 4714 O O . GLN A 1 622 ? -16.980 1.763 42.932 1.00 97.00 622 GLN A O 1
ATOM 4719 N N . ASP A 1 623 ? -18.969 2.791 43.057 1.00 97.06 623 ASP A N 1
ATOM 4720 C CA . ASP A 1 623 ? -19.709 1.598 43.458 1.00 97.06 623 ASP A CA 1
ATOM 4721 C C . ASP A 1 623 ? -19.647 0.523 42.358 1.00 97.06 623 ASP A C 1
ATOM 4723 O O . ASP A 1 623 ? -19.401 -0.648 42.646 1.00 97.06 623 ASP A O 1
ATOM 4727 N N . PHE A 1 624 ? -19.735 0.920 41.082 1.00 97.06 624 PHE A N 1
ATOM 4728 C CA . PHE A 1 624 ? -19.527 0.018 39.946 1.00 97.06 624 PHE A CA 1
ATOM 4729 C C . PHE A 1 624 ? -18.122 -0.606 39.921 1.00 97.06 624 PHE A C 1
ATOM 4731 O O . PHE A 1 624 ? -17.993 -1.759 39.511 1.00 97.06 624 PHE A O 1
ATOM 4738 N N . GLN A 1 625 ? -17.070 0.074 40.408 1.00 96.00 625 GLN A N 1
ATOM 4739 C CA . GLN A 1 625 ? -15.708 -0.492 40.427 1.00 96.00 625 GLN A CA 1
ATOM 4740 C C . GLN A 1 625 ? -15.603 -1.793 41.237 1.00 96.00 625 GLN A C 1
ATOM 4742 O O . GLN A 1 625 ? -14.676 -2.573 40.996 1.00 96.00 625 GLN A O 1
ATOM 4747 N N . GLN A 1 626 ? -16.554 -2.077 42.135 1.00 96.62 626 GLN A N 1
ATOM 4748 C CA . GLN A 1 626 ? -16.607 -3.329 42.893 1.00 96.62 626 GLN A CA 1
ATOM 4749 C C . GLN A 1 626 ? -16.628 -4.568 41.981 1.00 96.62 626 GLN A C 1
ATOM 4751 O O . GLN A 1 626 ? -16.052 -5.600 42.336 1.00 96.62 626 GLN A O 1
ATOM 4756 N N . VAL A 1 627 ? -17.180 -4.481 40.758 1.00 97.00 627 VAL A N 1
ATOM 4757 C CA . VAL A 1 627 ? -17.134 -5.609 39.802 1.00 97.00 627 VAL A CA 1
ATOM 4758 C C . VAL A 1 627 ? -15.697 -5.988 39.437 1.00 97.00 627 VAL A C 1
ATOM 4760 O O . VAL A 1 627 ? -15.392 -7.158 39.209 1.00 97.00 627 VAL A O 1
ATOM 4763 N N . TYR A 1 628 ? -14.783 -5.016 39.433 1.00 96.12 628 TYR A N 1
ATOM 4764 C CA . TYR A 1 628 ? -13.368 -5.231 39.162 1.00 96.12 628 TYR A CA 1
ATOM 4765 C C . TYR A 1 628 ? -12.583 -5.688 40.389 1.00 96.12 628 TYR A C 1
ATOM 4767 O O . TYR A 1 628 ? -11.404 -6.017 40.264 1.00 96.12 628 TYR A O 1
ATOM 4775 N N . GLU A 1 629 ? -13.178 -5.742 41.578 1.00 95.69 629 GLU A N 1
ATOM 4776 C CA . GLU A 1 629 ? -12.567 -6.365 42.756 1.00 95.69 629 GLU A CA 1
ATOM 4777 C C . GLU A 1 629 ? -12.706 -7.891 42.727 1.00 95.69 629 GLU A C 1
ATOM 4779 O O . GLU A 1 629 ? -11.904 -8.604 43.337 1.00 95.69 629 GLU A O 1
ATOM 4784 N N . ILE A 1 630 ? -13.654 -8.403 41.936 1.00 94.62 630 ILE A N 1
ATOM 4785 C CA . ILE A 1 630 ? -13.882 -9.831 41.747 1.00 94.62 630 ILE A CA 1
ATOM 4786 C C . ILE A 1 630 ? -12.721 -10.430 40.947 1.00 94.62 630 ILE A C 1
ATOM 4788 O O . ILE A 1 630 ? -12.513 -10.149 39.771 1.00 94.62 630 ILE A O 1
ATOM 4792 N N . GLY A 1 631 ? -11.954 -11.310 41.591 1.00 90.25 631 GLY A N 1
ATOM 4793 C CA . GLY A 1 631 ? -10.792 -11.967 40.995 1.00 90.25 631 GLY A CA 1
ATOM 4794 C C . GLY A 1 631 ? -9.455 -11.300 41.338 1.00 90.25 631 GLY A C 1
ATOM 4795 O O . GLY A 1 631 ? -9.369 -10.163 41.790 1.00 90.25 631 GLY A O 1
ATOM 4796 N N . LYS A 1 632 ? -8.366 -12.054 41.153 1.00 87.56 632 LYS A N 1
ATOM 4797 C CA . LYS A 1 632 ? -7.047 -11.700 41.708 1.00 87.56 632 LYS A CA 1
ATOM 4798 C C . LYS A 1 632 ? -6.115 -10.968 40.739 1.00 87.56 632 LYS A C 1
ATOM 4800 O O . LYS A 1 632 ? -5.312 -10.146 41.164 1.00 87.56 632 LYS A O 1
ATOM 4805 N N . TYR A 1 633 ? -6.163 -11.315 39.457 1.00 90.81 633 TYR A N 1
ATOM 4806 C CA . TYR A 1 633 ? -5.172 -10.887 38.463 1.00 90.81 633 TYR A CA 1
ATOM 4807 C C . TYR A 1 633 ? -5.702 -9.759 37.582 1.00 90.81 633 TYR A C 1
ATOM 4809 O O . TYR A 1 633 ? -6.910 -9.572 37.490 1.00 90.81 633 TYR A O 1
ATOM 4817 N N . ALA A 1 634 ? -4.812 -9.061 36.870 1.00 87.06 634 ALA A N 1
ATOM 4818 C CA . ALA A 1 634 ? -5.167 -7.948 35.983 1.00 87.06 634 ALA A CA 1
ATOM 4819 C C . ALA A 1 634 ? -6.231 -8.305 34.925 1.00 87.06 634 ALA A C 1
ATOM 4821 O O . ALA A 1 634 ? -7.008 -7.449 34.524 1.00 87.06 634 ALA A O 1
ATOM 4822 N N . SER A 1 635 ? -6.357 -9.575 34.527 1.00 91.94 635 SER A N 1
ATOM 4823 C CA . SER A 1 635 ? -7.430 -10.025 33.627 1.00 91.94 635 SER A CA 1
ATOM 4824 C C . SER A 1 635 ? -8.845 -9.803 34.182 1.00 91.94 635 SER A C 1
ATOM 4826 O O . SER A 1 635 ? -9.809 -9.926 33.434 1.00 91.94 635 SER A O 1
ATOM 4828 N N . LYS A 1 636 ? -8.994 -9.536 35.490 1.00 94.88 636 LYS A N 1
ATOM 4829 C CA . LYS A 1 636 ? -10.290 -9.336 36.150 1.00 94.88 636 LYS A CA 1
ATOM 4830 C C . LYS A 1 636 ? -11.112 -8.211 35.532 1.00 94.88 636 LYS A C 1
ATOM 4832 O O . LYS A 1 636 ? -12.318 -8.370 35.439 1.00 94.88 636 LYS A O 1
ATOM 4837 N N . TYR A 1 637 ? -10.466 -7.150 35.041 1.00 95.00 637 TYR A N 1
ATOM 4838 C CA . TYR A 1 637 ? -11.159 -6.041 34.383 1.00 95.00 637 TYR A CA 1
ATOM 4839 C C . TYR A 1 637 ? -11.939 -6.534 33.159 1.00 95.00 637 TYR A C 1
ATOM 4841 O O . TYR A 1 637 ? -13.152 -6.394 33.104 1.00 95.00 637 TYR A O 1
ATOM 4849 N N . ILE A 1 638 ? -11.265 -7.233 32.242 1.00 96.88 638 ILE A N 1
ATOM 4850 C CA . ILE A 1 638 ? -11.885 -7.749 31.012 1.00 96.88 638 ILE A CA 1
ATOM 4851 C C . ILE A 1 638 ? -12.924 -8.832 31.331 1.00 96.88 638 ILE A C 1
ATOM 4853 O O . ILE A 1 638 ? -14.030 -8.806 30.796 1.00 96.88 638 ILE A O 1
ATOM 4857 N N . LYS A 1 639 ? -12.595 -9.760 32.246 1.00 97.88 639 LYS A N 1
ATOM 4858 C CA . LYS A 1 639 ? -13.508 -10.839 32.657 1.00 97.88 639 LYS A CA 1
ATOM 4859 C C . LYS A 1 639 ? -14.794 -10.298 33.276 1.00 97.88 639 LYS A C 1
ATOM 4861 O O . LYS A 1 639 ? -15.864 -10.790 32.938 1.00 97.88 639 LYS A O 1
ATOM 4866 N N . ALA A 1 640 ? -14.692 -9.307 34.162 1.00 97.88 640 ALA A N 1
ATOM 4867 C CA . ALA A 1 640 ? -15.847 -8.674 34.784 1.00 97.88 640 ALA A CA 1
ATOM 4868 C C . ALA A 1 640 ? -16.692 -7.943 33.738 1.00 97.88 640 ALA A C 1
ATOM 4870 O O . ALA A 1 640 ? -17.883 -8.210 33.659 1.00 97.88 640 ALA A O 1
ATOM 4871 N N . THR A 1 641 ? -16.083 -7.118 32.873 1.00 98.25 641 THR A N 1
ATOM 4872 C CA . THR A 1 641 ? -16.812 -6.396 31.815 1.00 98.25 641 THR A CA 1
ATOM 4873 C C . THR A 1 641 ? -17.582 -7.353 30.903 1.00 98.25 641 THR A C 1
ATOM 4875 O O . THR A 1 641 ? -18.782 -7.177 30.709 1.00 98.25 641 THR A O 1
ATOM 4878 N N . LYS A 1 642 ? -16.930 -8.405 30.391 1.00 98.62 642 LYS A N 1
ATOM 4879 C CA . LYS A 1 642 ? -17.587 -9.421 29.553 1.00 98.62 642 LYS A CA 1
ATOM 4880 C C . LYS A 1 642 ? -18.670 -10.201 30.302 1.00 98.62 642 LYS A C 1
ATOM 4882 O O . LYS A 1 642 ? -19.732 -10.457 29.743 1.00 98.62 642 LYS A O 1
ATOM 4887 N N . CYS A 1 643 ? -18.434 -10.536 31.570 1.00 98.56 643 CYS A N 1
ATOM 4888 C CA . CYS A 1 643 ? -19.429 -11.187 32.419 1.00 98.56 643 CYS A CA 1
ATOM 4889 C C . CYS A 1 643 ? -20.675 -10.309 32.610 1.00 98.56 643 CYS A C 1
ATOM 4891 O O . CYS A 1 643 ? -21.786 -10.824 32.496 1.00 98.56 643 CYS A O 1
ATOM 4893 N N . CYS A 1 644 ? -20.509 -9.001 32.849 1.00 98.62 644 CYS A N 1
ATOM 4894 C CA . CYS A 1 644 ? -21.627 -8.063 32.943 1.00 98.62 644 CYS A CA 1
ATOM 4895 C C . CYS A 1 644 ? -22.440 -8.053 31.646 1.00 98.62 644 CYS A C 1
ATOM 4897 O O . CYS A 1 644 ? -23.636 -8.309 31.676 1.00 98.62 644 CYS A O 1
ATOM 4899 N N . LEU A 1 645 ? -21.778 -7.860 30.501 1.00 98.75 645 LEU A N 1
ATOM 4900 C CA . LEU A 1 645 ? -22.437 -7.834 29.190 1.00 98.75 645 LEU A CA 1
ATOM 4901 C C . LEU A 1 645 ? -23.189 -9.133 28.872 1.00 98.75 645 LEU A C 1
ATOM 4903 O O . LEU A 1 645 ? -24.264 -9.095 28.277 1.00 98.75 645 LEU A O 1
ATOM 4907 N N . SER A 1 646 ? -22.654 -10.283 29.287 1.00 98.56 646 SER A N 1
ATOM 4908 C CA . SER A 1 646 ? -23.339 -11.570 29.142 1.00 98.56 646 SER A CA 1
ATOM 4909 C C . SER A 1 646 ? -24.552 -11.708 30.054 1.00 98.56 646 SER A C 1
ATOM 4911 O O . SER A 1 646 ? -25.559 -12.271 29.627 1.00 98.56 646 SER A O 1
ATOM 4913 N N . LEU A 1 647 ? -24.479 -11.223 31.296 1.00 98.19 647 LEU A N 1
ATOM 4914 C CA . LEU A 1 647 ? -25.620 -11.216 32.218 1.00 98.19 647 LEU A CA 1
ATOM 4915 C C . LEU A 1 647 ? -26.743 -10.298 31.714 1.00 98.19 647 LEU A C 1
ATOM 4917 O O . LEU A 1 647 ? -27.902 -10.690 31.789 1.00 98.19 647 LEU A O 1
ATOM 4921 N N . MET A 1 648 ? -26.382 -9.169 31.101 1.00 98.19 648 MET A N 1
ATOM 4922 C CA . MET A 1 648 ? -27.298 -8.232 30.436 1.00 98.19 648 MET A CA 1
ATOM 4923 C C . MET A 1 648 ? -27.884 -8.770 29.116 1.00 98.19 648 MET A C 1
ATOM 4925 O O . MET A 1 648 ? -28.708 -8.114 28.483 1.00 98.19 648 MET A O 1
ATOM 4929 N N . GLY A 1 649 ? -27.420 -9.927 28.626 1.00 98.06 649 GLY A N 1
ATOM 4930 C CA . GLY A 1 649 ? -27.841 -10.480 27.335 1.00 98.06 649 GLY A CA 1
ATOM 4931 C C . GLY A 1 649 ? -27.309 -9.729 26.104 1.00 98.06 649 GLY A C 1
ATOM 4932 O O . GLY A 1 649 ? -27.814 -9.933 25.001 1.00 98.06 649 GLY A O 1
ATOM 4933 N N . ILE A 1 650 ? -26.285 -8.882 26.257 1.00 98.56 650 ILE A N 1
ATOM 4934 C CA . ILE A 1 650 ? -25.696 -8.112 25.154 1.00 98.56 650 ILE A CA 1
ATOM 4935 C C . ILE A 1 650 ? -24.811 -9.016 24.293 1.00 98.56 650 ILE A C 1
ATOM 4937 O O . ILE A 1 650 ? -25.065 -9.160 23.096 1.00 98.56 650 ILE A O 1
ATOM 4941 N N . CYS A 1 651 ? -23.804 -9.667 24.877 1.00 98.56 651 CYS A N 1
ATOM 4942 C CA . CYS A 1 651 ? -22.861 -10.494 24.122 1.00 98.56 651 CYS A CA 1
ATOM 4943 C C . CYS A 1 651 ? -22.289 -11.661 24.935 1.00 98.56 651 CYS A C 1
ATOM 4945 O O . CYS A 1 651 ? -22.423 -11.718 26.156 1.00 98.56 651 CYS A O 1
ATOM 4947 N N . SER A 1 652 ? -21.625 -12.596 24.257 1.00 98.38 652 SER A N 1
ATOM 4948 C CA . SER A 1 652 ? -20.904 -13.702 24.896 1.00 98.38 652 SER A CA 1
ATOM 4949 C C . SER A 1 652 ? -19.785 -13.222 25.837 1.00 98.38 652 SER A C 1
ATOM 4951 O O . SER A 1 652 ? -19.068 -12.265 25.527 1.00 98.38 652 SER A O 1
ATOM 4953 N N . ASP A 1 653 ? -19.590 -13.928 26.961 1.00 98.19 653 ASP A N 1
ATOM 4954 C CA . ASP A 1 653 ? -18.468 -13.700 27.886 1.00 98.19 653 ASP A CA 1
ATOM 4955 C C . ASP A 1 653 ? -17.215 -14.537 27.580 1.00 98.19 653 ASP A C 1
ATOM 4957 O O . ASP A 1 653 ? -16.253 -14.512 28.355 1.00 98.19 653 ASP A O 1
ATOM 4961 N N . PHE A 1 654 ? -17.192 -15.255 26.451 1.00 98.19 654 PHE A N 1
ATOM 4962 C CA . PHE A 1 654 ? -16.036 -16.048 26.035 1.00 98.19 654 PHE A CA 1
ATOM 4963 C C . PHE A 1 654 ? -14.777 -15.177 25.937 1.00 98.19 654 PHE A C 1
ATOM 4965 O O . PHE A 1 654 ? -14.787 -14.087 25.359 1.00 98.19 654 PHE A O 1
ATOM 4972 N N . MET A 1 655 ? -13.676 -15.681 26.488 1.00 97.81 655 MET A N 1
ATOM 4973 C CA . MET A 1 655 ? -12.391 -14.987 26.552 1.00 97.81 655 MET A CA 1
ATOM 4974 C C . MET A 1 655 ? -11.423 -15.569 25.525 1.00 97.81 655 MET A C 1
ATOM 4976 O O . MET A 1 655 ? -11.413 -16.781 25.302 1.00 97.81 655 MET A O 1
ATOM 4980 N N . ALA A 1 656 ? -10.571 -14.728 24.947 1.00 97.19 656 ALA A N 1
ATOM 4981 C CA . ALA A 1 656 ? -9.439 -15.215 24.180 1.00 97.19 656 ALA A CA 1
ATOM 4982 C C . ALA A 1 656 ? -8.448 -15.941 25.109 1.00 97.19 656 ALA A C 1
ATOM 4984 O O . ALA A 1 656 ? -8.235 -15.561 26.266 1.00 97.19 656 ALA A O 1
ATOM 4985 N N . GLU A 1 657 ? -7.826 -17.002 24.595 1.00 93.88 657 GLU A N 1
ATOM 4986 C CA . GLU A 1 657 ? -6.762 -17.713 25.309 1.00 93.88 657 GLU A CA 1
ATOM 4987 C C . GLU A 1 657 ? -5.607 -16.741 25.624 1.00 93.88 657 GLU A C 1
ATOM 4989 O O . GLU A 1 657 ? -5.266 -15.916 24.778 1.00 93.88 657 GLU A O 1
ATOM 4994 N N . PRO A 1 658 ? -4.973 -16.812 26.810 1.00 94.19 658 PRO A N 1
ATOM 4995 C CA . PRO A 1 658 ? -5.039 -17.889 27.803 1.00 94.19 658 PRO A CA 1
ATOM 4996 C C . PRO A 1 658 ? -6.098 -17.669 28.899 1.00 94.19 658 PRO A C 1
ATOM 4998 O O . PRO A 1 658 ? -6.058 -18.311 29.953 1.00 94.19 658 PRO A O 1
ATOM 5001 N N . PHE A 1 659 ? -6.994 -16.695 28.730 1.00 94.12 659 PHE A N 1
ATOM 5002 C CA . PHE A 1 659 ? -7.988 -16.371 29.742 1.00 94.12 659 PHE A CA 1
ATOM 5003 C C . PHE A 1 659 ? -9.240 -17.235 29.584 1.00 94.12 659 PHE A C 1
ATOM 5005 O O . PHE A 1 659 ? -9.581 -17.718 28.514 1.00 94.12 659 PHE A O 1
ATOM 5012 N N . HIS A 1 660 ? -9.953 -17.412 30.692 1.00 92.12 660 HIS A N 1
ATOM 5013 C CA . HIS A 1 660 ? -11.266 -18.046 30.723 1.00 92.12 660 HIS A CA 1
ATOM 5014 C C . HIS A 1 660 ? -12.270 -17.080 31.349 1.00 92.12 660 HIS A C 1
ATOM 5016 O O . HIS A 1 660 ? -11.894 -16.275 32.214 1.00 92.12 660 HIS A O 1
ATOM 5022 N N . ASN A 1 661 ? -13.533 -17.190 30.953 1.00 95.06 661 ASN A N 1
ATOM 5023 C CA . ASN A 1 661 ? -14.640 -16.434 31.526 1.00 95.06 661 ASN A CA 1
ATOM 5024 C C . ASN A 1 661 ? -14.804 -16.711 33.032 1.00 95.06 661 ASN A C 1
ATOM 5026 O O . ASN A 1 661 ? -14.268 -17.692 33.571 1.00 95.06 661 ASN A O 1
ATOM 5030 N N . PHE A 1 662 ? -15.507 -15.830 33.743 1.00 96.75 662 PHE A N 1
ATOM 5031 C CA . PHE A 1 662 ? -15.858 -16.116 35.131 1.00 96.75 662 PHE A CA 1
ATOM 5032 C C . PHE A 1 662 ? -16.804 -17.312 35.210 1.00 96.75 662 PHE A C 1
ATOM 5034 O O . PHE A 1 662 ? -17.710 -17.479 34.402 1.00 96.75 662 PHE A O 1
ATOM 5041 N N . ARG A 1 663 ? -16.554 -18.166 36.201 1.00 94.19 663 ARG A N 1
ATOM 5042 C CA . ARG A 1 663 ? -17.412 -19.298 36.549 1.00 94.19 663 ARG A CA 1
ATOM 5043 C C . ARG A 1 663 ? -18.085 -18.991 37.878 1.00 94.19 663 ARG A C 1
ATOM 5045 O O . ARG A 1 663 ? -17.820 -17.959 38.494 1.00 94.19 663 ARG A O 1
ATOM 5052 N N . GLU A 1 664 ? -18.930 -19.895 38.341 1.00 93.06 664 GLU A N 1
ATOM 5053 C CA . GLU A 1 664 ? -19.403 -19.817 39.717 1.00 93.06 664 GLU A CA 1
ATOM 5054 C C . GLU A 1 664 ? -18.240 -20.012 40.707 1.00 93.06 664 GLU A C 1
ATOM 5056 O O . GLU A 1 664 ? -17.401 -20.891 40.478 1.00 93.06 664 GLU A O 1
ATOM 5061 N N . PRO A 1 665 ? -18.146 -19.215 41.795 1.00 94.62 665 PRO A N 1
ATOM 5062 C CA . PRO A 1 665 ? -19.146 -18.261 42.307 1.00 94.62 665 PRO A CA 1
ATOM 5063 C C . PRO A 1 665 ? -18.992 -16.806 41.818 1.00 94.62 665 PRO A C 1
ATOM 5065 O O . PRO A 1 665 ? -19.785 -15.949 42.201 1.00 94.62 665 PRO A O 1
ATOM 5068 N N . GLN A 1 666 ? -17.963 -16.481 41.026 1.00 97.25 666 GLN A N 1
ATOM 5069 C CA . GLN A 1 666 ? -17.677 -15.090 40.641 1.00 97.25 666 GLN A CA 1
ATOM 5070 C C . GLN A 1 666 ? -18.811 -14.467 39.822 1.00 97.25 666 GLN A C 1
ATOM 5072 O O . GLN A 1 666 ? -19.115 -13.289 39.985 1.00 97.25 666 GLN A O 1
ATOM 5077 N N . ARG A 1 667 ? -19.455 -15.257 38.959 1.00 97.62 667 ARG A N 1
ATOM 5078 C CA . ARG A 1 667 ? -20.558 -14.787 38.116 1.00 97.62 667 ARG A CA 1
ATOM 5079 C C . ARG A 1 667 ? -21.773 -14.336 38.943 1.00 97.62 667 ARG A C 1
ATOM 5081 O O . ARG A 1 667 ? -22.339 -13.289 38.641 1.00 97.62 667 ARG A O 1
ATOM 5088 N N . LEU A 1 668 ? -22.113 -15.046 40.025 1.00 97.38 668 LEU A N 1
ATOM 5089 C CA . LEU A 1 668 ? -23.144 -14.611 40.980 1.00 97.38 668 LEU A CA 1
ATOM 5090 C C . LEU A 1 668 ? -22.783 -13.304 41.696 1.00 97.38 668 LEU A C 1
ATOM 5092 O O . LEU A 1 668 ? -23.658 -12.469 41.902 1.00 97.38 668 LEU A O 1
ATOM 5096 N N . GLN A 1 669 ? -21.509 -13.101 42.044 1.00 97.81 669 GLN A N 1
ATOM 5097 C CA . GLN A 1 669 ? -21.056 -11.848 42.661 1.00 97.81 669 GLN A CA 1
ATOM 5098 C C . GLN A 1 669 ? -21.210 -10.663 41.701 1.00 97.81 669 GLN A C 1
ATOM 5100 O O . GLN A 1 669 ? -21.681 -9.607 42.110 1.00 97.81 669 GLN A O 1
ATOM 5105 N N . VAL A 1 670 ? -20.874 -10.849 40.418 1.00 97.94 670 VAL A N 1
ATOM 5106 C CA . VAL A 1 670 ? -21.103 -9.822 39.388 1.00 97.94 670 VAL A CA 1
ATOM 5107 C C . VAL A 1 670 ? -22.597 -9.508 39.276 1.00 97.94 670 VAL A C 1
ATOM 5109 O O . VAL A 1 670 ? -22.973 -8.342 39.320 1.00 97.94 670 VAL A O 1
ATOM 5112 N N . ALA A 1 671 ? -23.453 -10.532 39.195 1.00 97.56 671 ALA A N 1
ATOM 5113 C CA . ALA A 1 671 ? -24.901 -10.345 39.109 1.00 97.56 671 ALA A CA 1
ATOM 5114 C C . ALA A 1 671 ? -25.476 -9.601 40.326 1.00 97.56 671 ALA A C 1
ATOM 5116 O O . ALA A 1 671 ? -26.357 -8.760 40.171 1.00 97.56 671 ALA A O 1
ATOM 5117 N N . GLN A 1 672 ? -24.971 -9.879 41.532 1.00 97.62 672 GLN A N 1
ATOM 5118 C CA . GLN A 1 672 ? -25.379 -9.167 42.742 1.00 97.62 672 GLN A CA 1
ATOM 5119 C C . GLN A 1 672 ? -25.070 -7.667 42.642 1.00 97.62 672 GLN A C 1
ATOM 5121 O O . GLN A 1 672 ? -25.958 -6.860 42.896 1.00 97.62 672 GLN A O 1
ATOM 5126 N N . ILE A 1 673 ? -23.859 -7.298 42.215 1.00 97.56 673 ILE A N 1
ATOM 5127 C CA . ILE A 1 673 ? -23.461 -5.888 42.087 1.00 97.56 673 ILE A CA 1
ATOM 5128 C C . ILE A 1 673 ? -24.294 -5.173 41.014 1.00 97.56 673 ILE A C 1
ATOM 5130 O O . ILE A 1 673 ? -24.717 -4.042 41.229 1.00 97.56 673 ILE A O 1
ATOM 5134 N N . LEU A 1 674 ? -24.573 -5.818 39.874 1.00 97.50 674 LEU A N 1
ATOM 5135 C CA . LEU A 1 674 ? -25.435 -5.223 38.842 1.00 97.50 674 LEU A CA 1
ATOM 5136 C C . LEU A 1 674 ? -26.844 -4.932 39.378 1.00 97.50 674 LEU A C 1
ATOM 5138 O O . LEU A 1 674 ? -27.345 -3.828 39.181 1.00 97.50 674 LEU A O 1
ATOM 5142 N N . ASN A 1 675 ? -27.430 -5.875 40.123 1.00 96.62 675 ASN A N 1
ATOM 5143 C CA . ASN A 1 675 ? -28.740 -5.696 40.753 1.00 96.62 675 ASN A CA 1
ATOM 5144 C C . ASN A 1 675 ? -28.740 -4.575 41.804 1.00 96.62 675 ASN A C 1
ATOM 5146 O O . ASN A 1 675 ? -29.695 -3.813 41.874 1.00 96.62 675 ASN A O 1
ATOM 5150 N N . GLU A 1 676 ? -27.687 -4.463 42.621 1.00 96.00 676 GLU A N 1
ATOM 5151 C CA . GLU A 1 676 ? -27.557 -3.398 43.630 1.00 96.00 676 GLU A CA 1
ATOM 5152 C C . GLU A 1 676 ? -27.431 -1.997 43.004 1.00 96.00 676 GLU A C 1
ATOM 5154 O O . GLU A 1 676 ? -27.778 -1.007 43.645 1.00 96.00 676 GLU A O 1
ATOM 5159 N N . LEU A 1 677 ? -26.961 -1.910 41.754 1.00 94.81 677 LEU A N 1
ATOM 5160 C CA . LEU A 1 677 ? -26.780 -0.659 41.009 1.00 94.81 677 LEU A CA 1
ATOM 5161 C C . LEU A 1 677 ? -27.915 -0.346 40.024 1.00 94.81 677 LEU A C 1
ATOM 5163 O O . LEU A 1 677 ? -27.804 0.631 39.269 1.00 94.81 677 LEU A O 1
ATOM 5167 N N . ASP A 1 678 ? -28.974 -1.160 40.025 1.00 94.50 678 ASP A N 1
ATOM 5168 C CA . ASP A 1 678 ? -30.090 -1.106 39.076 1.00 94.50 678 ASP A CA 1
ATOM 5169 C C . ASP A 1 678 ? -29.624 -1.147 37.604 1.00 94.50 678 ASP A C 1
ATOM 5171 O O . ASP A 1 678 ? -30.163 -0.452 36.736 1.00 94.50 678 ASP A O 1
ATOM 5175 N N . ILE A 1 679 ? -28.585 -1.939 37.315 1.00 91.69 679 ILE A N 1
ATOM 5176 C CA . ILE A 1 679 ? -28.121 -2.208 35.950 1.00 91.69 679 ILE A CA 1
ATOM 5177 C C . ILE A 1 679 ? -28.844 -3.475 35.454 1.00 91.69 679 ILE A C 1
ATOM 5179 O O . ILE A 1 679 ? -28.795 -4.485 36.157 1.00 91.69 679 ILE A O 1
ATOM 5183 N N . PRO A 1 680 ? -29.533 -3.412 34.296 1.00 76.25 680 PRO A N 1
ATOM 5184 C CA . PRO A 1 680 ? -30.449 -4.456 33.827 1.00 76.25 680 PRO A CA 1
ATOM 5185 C C . PRO A 1 680 ? -29.807 -5.813 33.531 1.00 76.25 680 PRO A C 1
ATOM 5187 O O . PRO A 1 680 ? -28.578 -5.867 33.301 1.00 76.25 680 PRO A O 1
#

pLDDT: mean 90.66, std 10.69, range [27.56, 98.88]

Radius of gyration: 34.61 Å; chains: 1; bounding box: 74×51×96 Å